Protein AF-A0A6C0JQ14-F1 (afdb_monomer)

Mean predicted aligned error: 16.64 Å

Nearest PDB structures (foldseek):
  7ybf-assembly2_B  TM=9.733E-01  e=4.643E-13  Schizosaccharomyces pombe
  7ybf-assembly1_A  TM=9.755E-01  e=6.964E-13  Schizosaccharomyces pombe
  6ae8-assembly2_B  TM=9.595E-01  e=1.196E-12  Saccharomyces cerevisiae S288C
  8uqe-assembly1_B  TM=9.671E-01  e=1.308E-12  Homo sapiens
  5vey-assembly1_A  TM=9.466E-01  e=1.196E-12  Homo sapiens

Structure (mmCIF, N/CA/C/O backbone):
data_AF-A0A6C0JQ14-F1
#
_entry.id   AF-A0A6C0JQ14-F1
#
loop_
_atom_site.group_PDB
_atom_site.id
_atom_site.type_symbol
_atom_site.label_atom_id
_atom_site.label_alt_id
_atom_site.label_comp_id
_atom_site.label_asym_id
_atom_site.label_entity_id
_atom_site.label_seq_id
_atom_site.pdbx_PDB_ins_code
_atom_site.Cartn_x
_atom_site.Cartn_y
_atom_site.Cartn_z
_atom_site.occupancy
_atom_site.B_iso_or_equiv
_atom_site.auth_seq_id
_atom_site.auth_comp_id
_atom_site.auth_asym_id
_atom_site.auth_atom_id
_atom_site.pdbx_PDB_model_num
ATOM 1 N N . MET A 1 1 ? 70.879 64.318 46.786 1.00 38.41 1 MET A N 1
ATOM 2 C CA . MET A 1 1 ? 69.844 64.909 45.911 1.00 38.41 1 MET A CA 1
ATOM 3 C C . MET A 1 1 ? 70.241 64.599 44.481 1.00 38.41 1 MET A C 1
ATOM 5 O O . MET A 1 1 ? 71.198 65.189 44.004 1.00 38.41 1 MET A O 1
ATOM 9 N N . SER A 1 2 ? 69.654 63.565 43.874 1.00 33.72 2 SER A N 1
ATOM 10 C CA . SER A 1 2 ? 70.211 62.955 42.660 1.00 33.72 2 SER A CA 1
ATOM 11 C C . SER A 1 2 ? 69.253 63.080 41.483 1.00 33.72 2 SER A C 1
ATOM 13 O O . SER A 1 2 ? 68.165 62.509 41.487 1.00 33.72 2 SER A O 1
ATOM 15 N N . SER A 1 3 ? 69.693 63.835 40.485 1.00 30.95 3 SER A N 1
ATOM 16 C CA . SER A 1 3 ? 69.199 63.844 39.118 1.00 30.95 3 SER A CA 1
ATOM 17 C C . SER A 1 3 ? 70.379 63.500 38.207 1.00 30.95 3 SER A C 1
ATOM 19 O O . SER A 1 3 ? 71.460 64.064 38.367 1.00 30.95 3 SER A O 1
ATOM 21 N N . LYS A 1 4 ? 70.180 62.574 37.260 1.00 31.23 4 LYS A N 1
ATOM 22 C CA . LYS A 1 4 ? 70.752 62.603 35.900 1.00 31.23 4 LYS A CA 1
ATOM 23 C C . LYS A 1 4 ? 70.346 61.366 35.100 1.00 31.23 4 LYS A C 1
ATOM 25 O O . LYS A 1 4 ? 70.372 60.242 35.588 1.00 31.23 4 LYS A O 1
ATOM 30 N N . ALA A 1 5 ? 69.984 61.627 33.851 1.00 33.91 5 ALA A N 1
ATOM 31 C CA . ALA A 1 5 ? 69.762 60.655 32.795 1.00 33.91 5 ALA A CA 1
ATOM 32 C C . ALA A 1 5 ? 71.079 60.007 32.326 1.00 33.91 5 ALA A C 1
ATOM 34 O O . ALA A 1 5 ? 72.126 60.652 32.374 1.00 33.91 5 ALA A O 1
ATOM 35 N N . GLY A 1 6 ? 71.005 58.790 31.769 1.00 27.05 6 GLY A N 1
ATOM 36 C CA . GLY A 1 6 ? 72.089 58.257 30.939 1.00 27.05 6 GLY A CA 1
ATOM 37 C C . GLY A 1 6 ? 72.049 56.760 30.586 1.00 27.05 6 GLY A C 1
ATOM 38 O O . GLY A 1 6 ? 72.473 55.937 31.377 1.00 27.05 6 GLY A O 1
ATOM 39 N N . ILE A 1 7 ? 71.672 56.477 29.331 1.00 28.08 7 ILE A N 1
ATOM 40 C CA . ILE A 1 7 ? 72.326 55.543 28.379 1.00 28.08 7 ILE A CA 1
ATOM 41 C C . ILE A 1 7 ? 72.118 54.006 28.500 1.00 28.08 7 ILE A C 1
ATOM 43 O O . ILE A 1 7 ? 72.696 53.308 29.320 1.00 28.08 7 ILE A O 1
ATOM 47 N N . LYS A 1 8 ? 71.352 53.520 27.504 1.00 30.67 8 LYS A N 1
ATOM 48 C CA . LYS A 1 8 ? 71.384 52.275 26.695 1.00 30.67 8 LYS A CA 1
ATOM 49 C C . LYS A 1 8 ? 72.370 51.142 27.045 1.00 30.67 8 LYS A C 1
ATOM 51 O O . LYS A 1 8 ? 73.578 51.314 26.923 1.00 30.67 8 LYS A O 1
ATOM 56 N N . THR A 1 9 ? 71.831 49.918 27.080 1.00 30.91 9 THR A N 1
ATOM 57 C CA . THR A 1 9 ? 72.506 48.702 26.588 1.00 30.91 9 THR A CA 1
ATOM 58 C C . THR A 1 9 ? 71.583 47.889 25.671 1.00 30.91 9 THR A C 1
ATOM 60 O O . THR A 1 9 ? 70.388 47.732 25.912 1.00 30.91 9 THR A O 1
ATOM 63 N N . LYS A 1 10 ? 72.156 47.455 24.543 1.00 30.91 10 LYS A N 1
ATOM 64 C CA . LYS A 1 10 ? 71.561 46.614 23.498 1.00 30.91 10 LYS A CA 1
ATOM 65 C C . LYS A 1 10 ? 71.641 45.142 23.916 1.00 30.91 10 LYS A C 1
ATOM 67 O O . LYS A 1 10 ? 72.682 44.715 24.411 1.00 30.91 10 LYS A O 1
ATOM 72 N N . THR A 1 11 ? 70.621 44.346 23.602 1.00 31.16 11 THR A N 1
ATOM 73 C CA . THR A 1 11 ? 70.740 42.879 23.507 1.00 31.16 11 THR A CA 1
ATOM 74 C C . THR A 1 11 ? 69.809 42.352 22.402 1.00 31.16 11 THR A C 1
ATOM 76 O O . THR A 1 11 ? 68.833 43.006 22.046 1.00 31.16 11 THR A O 1
ATOM 79 N N . ALA A 1 12 ? 70.224 41.245 21.788 1.00 35.53 12 ALA A N 1
ATOM 80 C CA . ALA A 1 12 ? 69.985 40.779 20.416 1.00 35.53 12 ALA A CA 1
ATOM 81 C C . ALA A 1 12 ? 68.540 40.291 20.085 1.00 35.53 12 ALA A C 1
ATOM 83 O O . ALA A 1 12 ? 67.691 40.235 20.974 1.00 35.53 12 ALA A O 1
ATOM 84 N N . PRO A 1 13 ? 68.218 39.983 18.805 1.00 28.88 13 PRO A N 1
ATOM 85 C CA . PRO A 1 13 ? 66.850 39.957 18.296 1.00 28.88 13 PRO A CA 1
ATOM 86 C C . PRO A 1 13 ? 66.114 38.642 18.582 1.00 28.88 13 PRO A C 1
ATOM 88 O O . PRO A 1 13 ? 66.659 37.546 18.480 1.00 28.88 13 PRO A O 1
ATOM 91 N N . ARG A 1 14 ? 64.820 38.781 18.874 1.00 26.78 14 ARG A N 1
ATOM 92 C CA . ARG A 1 14 ? 63.838 37.703 19.010 1.00 26.78 14 ARG A CA 1
ATOM 93 C C . ARG A 1 14 ? 63.586 37.047 17.648 1.00 26.78 14 ARG A C 1
ATOM 95 O O . ARG A 1 14 ? 63.142 37.712 16.712 1.00 26.78 14 ARG A O 1
ATOM 102 N N . VAL A 1 15 ? 63.846 35.745 17.564 1.00 31.98 15 VAL A N 1
ATOM 103 C CA . VAL A 1 15 ? 63.471 34.871 16.444 1.00 31.98 15 VAL A CA 1
ATOM 104 C C . VAL A 1 15 ? 61.959 34.976 16.206 1.00 31.98 15 VAL A C 1
ATOM 106 O O . VAL A 1 15 ? 61.159 34.839 17.134 1.00 31.98 15 VAL A O 1
ATOM 109 N N . LYS A 1 16 ? 61.567 35.262 14.959 1.00 30.72 16 LYS A N 1
ATOM 110 C CA . LYS A 1 16 ? 60.192 35.112 14.472 1.00 30.72 16 LYS A CA 1
ATOM 111 C C . LYS A 1 16 ? 59.919 33.619 14.297 1.00 30.72 16 LYS A C 1
ATOM 113 O O . LYS A 1 16 ? 60.264 33.062 13.262 1.00 30.72 16 LYS A O 1
ATOM 118 N N . GLU A 1 17 ? 59.278 32.996 15.277 1.00 26.23 17 GLU A N 1
ATOM 119 C CA . GLU A 1 17 ? 58.524 31.770 15.027 1.00 26.23 17 GLU A CA 1
ATOM 120 C C . GLU A 1 17 ? 57.101 32.155 14.631 1.00 26.23 17 GLU A C 1
ATOM 122 O O . GLU A 1 17 ? 56.341 32.769 15.382 1.00 26.23 17 GLU A O 1
ATOM 127 N N . THR A 1 18 ? 56.786 31.846 13.380 1.00 27.44 18 THR A N 1
ATOM 128 C CA . THR A 1 18 ? 55.443 31.816 12.819 1.00 27.44 18 THR A CA 1
ATOM 129 C C . THR A 1 18 ? 54.577 30.877 13.651 1.00 27.44 18 THR A C 1
ATOM 131 O O . THR A 1 18 ? 54.842 29.679 13.710 1.00 27.44 18 THR A O 1
ATOM 134 N N . THR A 1 19 ? 53.536 31.411 14.282 1.00 27.02 19 THR A N 1
ATOM 135 C CA . THR A 1 19 ? 52.459 30.617 14.878 1.00 27.02 19 THR A CA 1
ATOM 136 C C . THR A 1 19 ? 51.774 29.795 13.783 1.00 27.02 19 THR A C 1
ATOM 138 O O . THR A 1 19 ? 51.245 30.407 12.851 1.00 27.02 19 THR A O 1
ATOM 141 N N . PRO A 1 20 ? 51.741 28.453 13.860 1.00 28.00 20 PRO A N 1
ATOM 142 C CA . PRO A 1 20 ? 50.832 27.674 13.043 1.00 28.00 20 PRO A CA 1
ATOM 143 C C . PRO A 1 20 ? 49.424 27.784 13.632 1.00 28.00 20 PRO A C 1
ATOM 145 O O . PRO A 1 20 ? 49.217 27.754 14.848 1.00 28.00 20 PRO A O 1
ATOM 148 N N . ASP A 1 21 ? 48.472 27.967 12.730 1.00 26.42 21 ASP A N 1
ATOM 149 C CA . ASP A 1 21 ? 47.058 28.153 12.996 1.00 26.42 21 ASP A CA 1
ATOM 150 C C . ASP A 1 21 ? 46.438 27.071 13.888 1.00 26.42 21 ASP A C 1
ATOM 152 O O . ASP A 1 21 ? 46.808 25.897 13.873 1.00 26.42 21 ASP A O 1
ATOM 156 N N . LYS A 1 22 ? 45.425 27.517 14.640 1.00 27.73 22 LYS A N 1
ATOM 157 C CA . LYS A 1 22 ? 44.476 26.734 15.439 1.00 27.73 22 LYS A CA 1
ATOM 158 C C . LYS A 1 22 ? 44.174 25.361 14.825 1.00 27.73 22 LYS A C 1
ATOM 160 O O . LYS A 1 22 ? 43.341 25.240 13.926 1.00 27.73 22 LYS A O 1
ATOM 165 N N . ALA A 1 23 ? 44.745 24.317 15.421 1.00 25.84 23 ALA A N 1
ATOM 166 C CA . ALA A 1 23 ? 44.247 22.961 15.275 1.00 25.84 23 ALA A CA 1
ATOM 167 C C . ALA A 1 23 ? 42.850 22.879 15.906 1.00 25.84 23 ALA A C 1
ATOM 169 O O . ALA A 1 23 ? 42.650 23.031 17.113 1.00 25.84 23 ALA A O 1
ATOM 170 N N . THR A 1 24 ? 41.866 22.699 15.036 1.00 27.53 24 THR A N 1
ATOM 171 C CA . THR A 1 24 ? 40.478 22.415 15.364 1.00 27.53 24 THR A CA 1
ATOM 172 C C . THR A 1 24 ? 40.371 21.004 15.936 1.00 27.53 24 THR A C 1
ATOM 174 O O . THR A 1 24 ? 40.914 20.045 15.391 1.00 27.53 24 THR A O 1
ATOM 177 N N . ALA A 1 25 ? 39.650 20.878 17.048 1.00 27.92 25 ALA A N 1
ATOM 178 C CA . ALA A 1 25 ? 39.284 19.603 17.642 1.00 27.92 25 ALA A CA 1
ATOM 179 C C . ALA A 1 25 ? 38.344 18.823 16.698 1.00 27.92 25 ALA A C 1
ATOM 181 O O . ALA A 1 25 ? 37.129 19.013 16.705 1.00 27.92 25 ALA A O 1
ATOM 182 N N . SER A 1 26 ? 38.926 17.952 15.879 1.00 27.14 26 SER A N 1
ATOM 183 C CA . SER A 1 26 ? 38.317 16.706 15.400 1.00 27.14 26 SER A CA 1
ATOM 184 C C . SER A 1 26 ? 38.763 15.614 16.389 1.00 27.14 26 SER A C 1
ATOM 186 O O . SER A 1 26 ? 39.831 15.719 16.973 1.00 27.14 26 SER A O 1
ATOM 188 N N . ASP A 1 27 ? 38.023 14.583 16.765 1.00 30.14 27 ASP A N 1
ATOM 189 C CA . ASP A 1 27 ? 36.999 13.837 16.069 1.00 30.14 27 ASP A CA 1
ATOM 190 C C . ASP A 1 27 ? 36.225 13.058 17.154 1.00 30.14 27 ASP A C 1
ATOM 192 O O . ASP A 1 27 ? 36.762 12.164 17.809 1.00 30.14 27 ASP A O 1
ATOM 196 N N . LYS A 1 28 ? 34.970 13.430 17.430 1.00 31.94 28 LYS A N 1
ATOM 197 C CA . LYS A 1 28 ? 34.037 12.537 18.130 1.00 31.94 28 LYS A CA 1
ATOM 198 C C . LYS A 1 28 ? 33.128 11.977 17.058 1.00 31.94 28 LYS A C 1
ATOM 200 O O . LYS A 1 28 ? 32.149 12.622 16.686 1.00 31.94 28 LYS A O 1
ATOM 205 N N . GLY A 1 29 ? 33.482 10.785 16.581 1.00 28.97 29 GLY A N 1
ATOM 206 C CA . GLY A 1 29 ? 32.719 10.001 15.622 1.00 28.97 29 GLY A CA 1
ATOM 207 C C . GLY A 1 29 ? 31.253 9.907 16.031 1.00 28.97 29 GLY A C 1
ATOM 208 O O . GLY A 1 29 ? 30.849 9.071 16.841 1.00 28.97 29 GLY A O 1
ATOM 209 N N . ALA A 1 30 ? 30.432 10.784 15.459 1.00 34.97 30 ALA A N 1
ATOM 210 C CA . ALA A 1 30 ? 28.995 10.654 15.504 1.00 34.97 30 ALA A CA 1
ATOM 211 C C . ALA A 1 30 ? 28.663 9.430 14.656 1.00 34.97 30 ALA A C 1
ATOM 213 O O . ALA A 1 30 ? 28.689 9.506 13.429 1.00 34.97 30 ALA A O 1
ATOM 214 N N . ALA A 1 31 ? 28.384 8.299 15.312 1.00 38.09 31 ALA A N 1
ATOM 215 C CA . ALA A 1 31 ? 27.871 7.102 14.664 1.00 38.09 31 ALA A CA 1
ATOM 216 C C . ALA A 1 31 ? 26.775 7.525 13.681 1.00 38.09 31 ALA A C 1
ATOM 218 O O . ALA A 1 31 ? 25.705 7.996 14.089 1.00 38.09 31 ALA A O 1
ATOM 219 N N . ALA A 1 32 ? 27.084 7.450 12.384 1.00 43.00 32 ALA A N 1
ATOM 220 C CA . ALA A 1 32 ? 26.204 7.915 11.334 1.00 43.00 32 ALA A CA 1
ATOM 221 C C . ALA A 1 32 ? 24.909 7.116 11.454 1.00 43.00 32 ALA A C 1
ATOM 223 O O . ALA A 1 32 ? 24.853 5.942 11.085 1.00 43.00 32 ALA A O 1
ATOM 224 N N . LYS A 1 33 ? 23.864 7.732 12.025 1.00 48.09 33 LYS A N 1
ATOM 225 C CA . LYS A 1 33 ? 22.524 7.145 12.064 1.00 48.09 33 LYS A CA 1
ATOM 226 C C . LYS A 1 33 ? 22.219 6.719 10.635 1.00 48.09 33 LYS A C 1
ATOM 228 O O . LYS A 1 33 ? 22.097 7.592 9.773 1.00 48.09 33 LYS A O 1
ATOM 233 N N . ARG A 1 34 ? 22.143 5.403 10.379 1.00 46.34 34 ARG A N 1
ATOM 234 C CA . ARG A 1 34 ? 21.791 4.847 9.063 1.00 46.34 34 ARG A CA 1
ATOM 235 C C . ARG A 1 34 ? 20.607 5.652 8.549 1.00 46.34 34 ARG A C 1
ATOM 237 O O . ARG A 1 34 ? 19.541 5.650 9.171 1.00 46.34 34 ARG A O 1
ATOM 244 N N . LYS A 1 35 ? 20.820 6.421 7.475 1.00 51.66 35 LYS A N 1
ATOM 245 C CA . LYS A 1 35 ? 19.767 7.250 6.888 1.00 51.66 35 LYS A CA 1
ATOM 246 C C . LYS A 1 35 ? 18.632 6.292 6.544 1.00 51.66 35 LYS A C 1
ATOM 248 O O . LYS A 1 35 ? 18.832 5.364 5.764 1.00 51.66 35 LYS A O 1
ATOM 253 N N . LYS A 1 36 ? 17.472 6.465 7.189 1.00 54.97 36 LYS A N 1
ATOM 254 C CA . LYS A 1 36 ? 16.277 5.678 6.865 1.00 54.97 36 LYS A CA 1
ATOM 255 C C . LYS A 1 36 ? 16.081 5.741 5.350 1.00 54.97 36 LYS A C 1
ATOM 257 O O . LYS A 1 36 ? 16.258 6.806 4.759 1.00 54.97 36 LYS A O 1
ATOM 262 N N . SER A 1 37 ? 15.744 4.603 4.756 1.00 57.34 37 SER A N 1
ATOM 263 C CA . SER A 1 37 ? 15.421 4.442 3.339 1.00 57.34 37 SER A CA 1
ATOM 264 C C . SER A 1 37 ? 14.226 5.336 2.959 1.00 57.34 37 SER A C 1
ATOM 266 O O . SER A 1 37 ? 13.066 4.932 3.004 1.00 57.34 37 SER A O 1
ATOM 268 N N . ARG A 1 38 ? 14.499 6.610 2.674 1.00 66.44 38 ARG A N 1
ATOM 269 C CA . ARG A 1 38 ? 13.517 7.612 2.244 1.00 66.44 38 ARG A CA 1
ATOM 270 C C . ARG A 1 38 ? 13.571 7.720 0.725 1.00 66.44 38 ARG A C 1
ATOM 272 O O . ARG A 1 38 ? 13.947 8.759 0.194 1.00 66.44 38 ARG A O 1
ATOM 279 N N . PHE A 1 39 ? 13.269 6.621 0.036 1.00 80.56 39 PHE A N 1
ATOM 280 C CA . PHE A 1 39 ? 13.309 6.584 -1.426 1.00 80.56 39 PHE A CA 1
ATOM 281 C C . PHE A 1 39 ? 12.247 7.509 -2.034 1.00 80.56 39 PHE A C 1
ATOM 283 O O . PHE A 1 39 ? 12.574 8.362 -2.854 1.00 80.56 39 PHE A O 1
ATOM 290 N N . PHE A 1 40 ? 10.999 7.406 -1.571 1.00 89.38 40 PHE A N 1
ATOM 291 C CA . PHE A 1 40 ? 9.851 8.076 -2.185 1.00 89.38 40 PHE A CA 1
ATOM 292 C C . PHE A 1 40 ? 9.251 9.213 -1.339 1.00 89.38 40 PHE A C 1
ATOM 294 O O . PHE A 1 40 ? 8.420 9.962 -1.838 1.00 89.38 40 PHE A O 1
ATOM 301 N N . GLU A 1 41 ? 9.679 9.414 -0.086 1.00 88.56 41 GLU A N 1
ATOM 302 C CA . GLU A 1 41 ? 9.018 10.336 0.867 1.00 88.56 41 GLU A CA 1
ATOM 303 C C . GLU A 1 41 ? 8.862 11.785 0.349 1.00 88.56 41 GLU A C 1
ATOM 305 O O . GLU A 1 41 ? 7.808 12.416 0.505 1.00 88.56 41 GLU A O 1
ATOM 310 N N . THR A 1 42 ? 9.907 12.317 -0.290 1.00 91.00 42 THR A N 1
ATOM 311 C CA . THR A 1 42 ? 9.893 13.662 -0.886 1.00 91.00 42 THR A CA 1
ATOM 312 C C . THR A 1 42 ? 8.951 13.733 -2.088 1.00 91.00 42 THR A C 1
ATOM 314 O O . THR A 1 42 ? 8.266 14.736 -2.268 1.00 91.00 42 THR A O 1
ATOM 317 N N . TYR A 1 43 ? 8.889 12.668 -2.887 1.00 93.00 43 TYR A N 1
ATOM 318 C CA . TYR A 1 43 ? 8.092 12.591 -4.113 1.00 93.00 43 TYR A CA 1
ATOM 319 C C . TYR A 1 43 ? 6.607 12.401 -3.811 1.00 93.00 43 TYR A C 1
ATOM 321 O O . TYR A 1 43 ? 5.793 13.115 -4.379 1.00 93.00 43 TYR A O 1
ATOM 329 N N . ILE A 1 44 ? 6.261 11.581 -2.813 1.00 93.31 44 ILE A N 1
ATOM 330 C CA . ILE A 1 44 ? 4.894 11.463 -2.275 1.00 93.31 44 ILE A CA 1
ATOM 331 C C . ILE A 1 44 ? 4.351 12.843 -1.881 1.00 93.31 44 ILE A C 1
ATOM 333 O O . ILE A 1 44 ? 3.209 13.185 -2.169 1.00 93.31 44 ILE A O 1
ATOM 337 N N . SER A 1 45 ? 5.189 13.671 -1.249 1.00 92.12 45 SER A N 1
ATOM 338 C CA . SER A 1 45 ? 4.790 15.023 -0.839 1.00 92.12 45 SER A CA 1
ATOM 339 C C . SER A 1 45 ? 4.583 15.967 -2.031 1.00 92.12 45 SER A C 1
ATOM 341 O O . SER A 1 45 ? 3.813 16.915 -1.918 1.00 92.12 45 SER A O 1
ATOM 343 N N . LYS A 1 46 ? 5.283 15.742 -3.151 1.00 93.44 46 LYS A N 1
ATOM 344 C CA . LYS A 1 46 ? 5.113 16.513 -4.390 1.00 93.44 46 LYS A CA 1
ATOM 345 C C . LYS A 1 46 ? 3.861 16.076 -5.151 1.00 93.44 46 LYS A C 1
ATOM 347 O O . LYS A 1 46 ? 3.111 16.947 -5.562 1.00 93.44 46 LYS A O 1
ATOM 352 N N . VAL A 1 47 ? 3.604 14.770 -5.255 1.00 94.31 47 VAL A N 1
ATOM 353 C CA . VAL A 1 47 ? 2.374 14.233 -5.868 1.00 94.31 47 VAL A CA 1
ATOM 354 C C . VAL A 1 47 ? 1.144 14.727 -5.112 1.00 94.31 47 VAL A C 1
ATOM 356 O O . VAL A 1 47 ? 0.205 15.226 -5.721 1.00 94.31 47 VAL A O 1
ATOM 359 N N . LEU A 1 48 ? 1.182 14.724 -3.774 1.00 93.94 48 LEU A N 1
ATOM 360 C CA . LEU A 1 4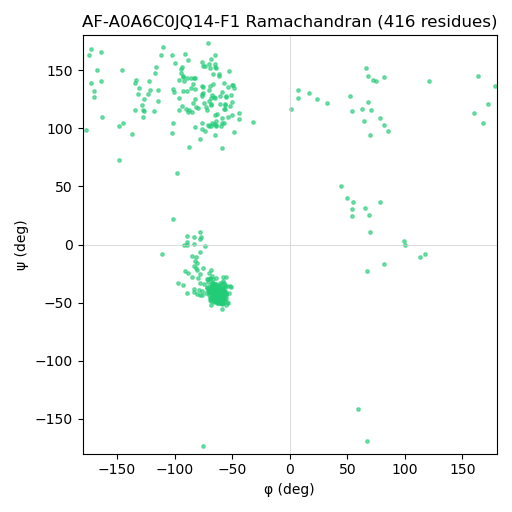8 ? 0.083 15.270 -2.972 1.00 93.94 48 LEU A CA 1
ATOM 361 C C . LEU A 1 48 ? -0.236 16.735 -3.312 1.00 93.94 48 LEU A C 1
ATOM 363 O O . LEU A 1 48 ? -1.399 17.111 -3.314 1.00 93.94 48 LEU A O 1
ATOM 367 N N . LYS A 1 49 ? 0.782 17.548 -3.614 1.00 92.38 49 LYS A N 1
ATOM 368 C CA . LYS A 1 49 ? 0.627 18.960 -4.000 1.00 92.38 49 LYS A CA 1
ATOM 369 C C . LYS A 1 49 ? 0.170 19.179 -5.446 1.00 92.38 49 LYS A C 1
ATOM 371 O O . LYS A 1 49 ? 0.038 20.325 -5.832 1.00 92.38 49 LYS A O 1
ATOM 376 N N . GLN A 1 50 ? 0.072 18.137 -6.264 1.00 91.38 50 GLN A N 1
ATOM 377 C CA . GLN A 1 50 ? -0.560 18.231 -7.584 1.00 91.38 50 GLN A CA 1
ATOM 378 C C . GLN A 1 50 ? -2.010 17.760 -7.530 1.00 91.38 50 GLN A C 1
ATOM 380 O O . GLN A 1 50 ? -2.860 18.233 -8.273 1.00 91.38 50 GLN A O 1
ATOM 385 N N . VAL A 1 51 ? -2.264 16.785 -6.662 1.00 89.62 51 VAL A N 1
ATOM 386 C CA . VAL A 1 51 ? -3.541 16.092 -6.554 1.00 89.62 51 VAL A CA 1
ATOM 387 C C . VAL A 1 51 ? -4.492 16.794 -5.580 1.00 89.62 51 VAL A C 1
ATOM 389 O O . VAL A 1 51 ? -5.694 16.876 -5.822 1.00 89.62 51 VAL A O 1
ATOM 392 N N . ALA A 1 52 ? -3.978 17.259 -4.439 1.00 85.81 52 ALA A N 1
ATOM 393 C CA . ALA A 1 52 ? -4.774 17.787 -3.336 1.00 85.81 52 ALA A CA 1
ATOM 394 C C . ALA A 1 52 ? -4.030 18.893 -2.569 1.00 85.81 52 ALA A C 1
ATOM 396 O O . ALA A 1 52 ? -3.644 18.729 -1.409 1.00 85.81 52 ALA A O 1
ATOM 397 N N . ASP A 1 53 ? -3.907 20.062 -3.193 1.00 83.31 53 ASP A N 1
ATOM 398 C CA . ASP A 1 53 ? -3.142 21.223 -2.708 1.00 83.31 53 ASP A CA 1
ATOM 399 C C . ASP A 1 53 ? -3.546 21.701 -1.308 1.00 83.31 53 ASP A C 1
ATOM 401 O O . ASP A 1 53 ? -2.743 22.268 -0.565 1.00 83.31 53 ASP A O 1
ATOM 405 N N . LYS A 1 54 ? -4.806 21.467 -0.928 1.00 87.06 54 LYS A N 1
ATOM 406 C CA . LYS A 1 54 ? -5.370 21.896 0.357 1.00 87.06 54 LYS A CA 1
ATOM 407 C C . LYS A 1 54 ? -4.947 20.997 1.519 1.00 87.06 54 LYS A C 1
ATOM 409 O O . LYS A 1 54 ? -4.947 21.448 2.666 1.00 87.06 54 LYS A O 1
ATOM 414 N N . ASN A 1 55 ? -4.611 19.734 1.259 1.00 90.75 55 ASN A N 1
ATOM 415 C CA . ASN A 1 55 ? -4.425 18.731 2.299 1.00 90.75 55 ASN A CA 1
ATOM 416 C C . ASN A 1 55 ? -2.935 18.493 2.582 1.00 90.75 55 ASN A C 1
ATOM 418 O O . ASN A 1 55 ? -2.114 18.303 1.691 1.00 90.75 55 ASN A O 1
ATOM 422 N N . GLY A 1 56 ? -2.569 18.457 3.863 1.00 91.31 56 GLY A N 1
ATOM 423 C CA . GLY A 1 56 ? -1.242 18.015 4.298 1.00 91.31 56 GLY A CA 1
ATOM 424 C C . GLY A 1 56 ? -1.218 16.515 4.595 1.00 91.31 56 GLY A C 1
ATOM 425 O O . GLY A 1 56 ? -2.255 15.915 4.846 1.00 91.31 56 GLY A O 1
ATOM 426 N N . ILE A 1 57 ? -0.038 15.901 4.691 1.00 92.31 57 ILE A N 1
ATOM 427 C CA . ILE A 1 57 ? 0.116 14.494 5.105 1.00 92.31 57 ILE A CA 1
ATOM 428 C C . ILE A 1 57 ? 1.013 14.376 6.342 1.00 92.31 57 ILE A C 1
ATOM 430 O O . ILE A 1 57 ? 2.002 15.100 6.484 1.00 92.31 57 ILE A O 1
ATOM 434 N N . THR A 1 58 ? 0.671 13.485 7.279 1.00 91.31 58 THR A N 1
ATOM 435 C CA . THR A 1 58 ? 1.532 13.241 8.450 1.00 91.31 58 THR A CA 1
ATOM 436 C C . THR A 1 58 ? 2.834 12.528 8.062 1.00 91.31 58 THR A C 1
ATOM 438 O O . THR A 1 58 ? 2.877 11.746 7.115 1.00 91.31 58 THR A O 1
ATOM 441 N N . SER A 1 59 ? 3.912 12.748 8.827 1.00 89.56 59 SER A N 1
ATOM 442 C CA . SER A 1 59 ? 5.193 12.052 8.603 1.00 89.56 59 SER A CA 1
ATOM 443 C C . SER A 1 59 ? 5.062 10.529 8.731 1.00 89.56 59 SER A C 1
ATOM 445 O O . SER A 1 59 ? 5.627 9.797 7.925 1.00 89.56 59 SER A O 1
ATOM 447 N N . ASN A 1 60 ? 4.253 10.053 9.684 1.00 87.50 60 ASN A N 1
ATOM 448 C CA . ASN A 1 60 ? 4.004 8.623 9.866 1.00 87.50 60 ASN A CA 1
ATOM 449 C C . ASN A 1 60 ? 3.287 8.018 8.642 1.00 87.50 60 ASN A C 1
ATOM 451 O O . ASN A 1 60 ? 3.752 7.026 8.089 1.00 87.50 60 ASN A O 1
ATOM 455 N N . SER A 1 61 ? 2.240 8.684 8.134 1.00 90.31 61 SER A N 1
ATOM 456 C CA . SER A 1 61 ? 1.563 8.293 6.887 1.00 90.31 61 SER A CA 1
ATOM 457 C C . SER A 1 61 ? 2.517 8.224 5.698 1.00 90.31 61 SER A C 1
ATOM 459 O O . SER A 1 61 ? 2.518 7.233 4.977 1.00 90.31 61 SER A O 1
ATOM 461 N N . LYS A 1 62 ? 3.373 9.239 5.515 1.00 91.56 62 LYS A N 1
ATOM 462 C CA . LYS A 1 62 ? 4.365 9.238 4.429 1.00 91.56 62 LYS A CA 1
ATOM 463 C C . LYS A 1 62 ? 5.348 8.078 4.535 1.00 91.56 62 LYS A C 1
ATOM 465 O O . LYS A 1 62 ? 5.692 7.484 3.520 1.00 91.56 62 LYS A O 1
ATOM 470 N N . GLN A 1 63 ? 5.814 7.768 5.746 1.00 90.25 63 GLN A N 1
ATOM 471 C CA . GLN A 1 63 ? 6.756 6.672 5.971 1.00 90.25 63 GLN A CA 1
ATOM 472 C C . GLN A 1 63 ? 6.131 5.318 5.644 1.00 90.25 63 GLN A C 1
ATOM 474 O O . GLN A 1 63 ? 6.768 4.517 4.966 1.00 90.25 63 GLN A O 1
ATOM 479 N N . GLN A 1 64 ? 4.892 5.076 6.072 1.00 90.62 64 GLN A N 1
ATOM 480 C CA . GLN A 1 64 ? 4.213 3.818 5.772 1.00 90.62 64 GLN A CA 1
ATOM 481 C C . GLN A 1 64 ? 3.867 3.684 4.292 1.00 90.62 64 GLN A C 1
ATOM 483 O O . GLN A 1 64 ? 4.101 2.626 3.718 1.00 90.62 64 GLN A O 1
ATOM 488 N N . LEU A 1 65 ? 3.409 4.763 3.650 1.00 92.56 65 LEU A N 1
ATOM 489 C CA . LEU A 1 65 ? 3.171 4.763 2.208 1.00 92.56 65 LEU A CA 1
ATOM 490 C C . LEU A 1 65 ? 4.472 4.519 1.427 1.00 92.56 65 LEU A C 1
ATOM 492 O O . LEU A 1 65 ? 4.495 3.714 0.506 1.00 92.56 65 LEU A O 1
ATOM 496 N N . ASN A 1 66 ? 5.591 5.123 1.841 1.00 93.62 66 ASN A N 1
ATOM 497 C CA . ASN A 1 66 ? 6.906 4.832 1.263 1.00 93.62 66 ASN A CA 1
ATOM 498 C C . ASN A 1 66 ? 7.293 3.352 1.415 1.00 93.62 66 ASN A C 1
ATOM 500 O O . ASN A 1 66 ? 7.811 2.767 0.467 1.00 93.62 66 ASN A O 1
ATOM 504 N N . SER A 1 67 ? 7.048 2.745 2.578 1.00 91.94 67 SER A N 1
ATOM 505 C CA . SER A 1 67 ? 7.303 1.316 2.791 1.00 91.94 67 SER A CA 1
ATOM 506 C C . SER A 1 67 ? 6.424 0.437 1.898 1.00 91.94 67 SER A C 1
ATOM 508 O O . SER A 1 67 ? 6.957 -0.467 1.261 1.00 91.94 67 SER A O 1
ATOM 510 N N . ALA A 1 68 ? 5.127 0.742 1.787 1.00 92.19 68 ALA A N 1
ATOM 511 C CA . ALA A 1 68 ? 4.199 0.044 0.897 1.00 92.19 68 ALA A CA 1
ATOM 512 C C . ALA A 1 68 ? 4.672 0.105 -0.565 1.00 92.19 68 ALA A C 1
ATOM 514 O O . ALA A 1 68 ? 4.803 -0.926 -1.217 1.00 92.19 68 ALA A O 1
ATOM 515 N N . LEU A 1 69 ? 5.062 1.287 -1.050 1.00 93.69 69 LEU A N 1
ATOM 516 C CA . LEU A 1 69 ? 5.593 1.450 -2.408 1.00 93.69 69 LEU A CA 1
ATOM 517 C C . LEU A 1 69 ? 6.897 0.695 -2.638 1.00 93.69 69 LEU A C 1
ATOM 519 O O . LEU A 1 69 ? 7.111 0.165 -3.721 1.00 93.69 69 LEU A O 1
ATOM 523 N N . CYS A 1 70 ? 7.776 0.628 -1.637 1.00 93.31 70 CYS A N 1
ATOM 524 C CA . CYS A 1 70 ? 8.997 -0.166 -1.749 1.00 93.31 70 CYS A CA 1
ATOM 525 C C . CYS A 1 70 ? 8.694 -1.666 -1.868 1.00 93.31 70 CYS A C 1
ATOM 527 O O . CYS A 1 70 ? 9.446 -2.373 -2.537 1.00 93.31 70 CYS A O 1
ATOM 529 N N . ILE A 1 71 ? 7.632 -2.152 -1.214 1.00 93.38 71 ILE A N 1
ATOM 530 C CA . ILE A 1 71 ? 7.178 -3.543 -1.338 1.00 93.38 71 ILE A CA 1
ATOM 531 C C . ILE A 1 71 ? 6.619 -3.767 -2.742 1.00 93.38 71 ILE A C 1
ATOM 533 O O . ILE A 1 71 ? 7.126 -4.634 -3.444 1.00 93.38 71 ILE A O 1
ATOM 537 N N . VAL A 1 72 ? 5.687 -2.923 -3.196 1.00 93.81 72 VAL A N 1
ATOM 538 C CA . VAL A 1 72 ? 5.113 -2.988 -4.553 1.00 93.81 72 VAL A CA 1
ATOM 539 C C . VAL A 1 72 ? 6.216 -2.966 -5.619 1.00 93.81 72 VAL A C 1
ATOM 541 O O . VAL A 1 72 ? 6.276 -3.848 -6.472 1.00 93.81 72 VAL A O 1
ATOM 544 N N . ALA A 1 73 ? 7.149 -2.013 -5.535 1.00 94.44 73 ALA A N 1
ATOM 545 C CA . ALA A 1 73 ? 8.254 -1.883 -6.483 1.00 94.44 73 ALA A CA 1
ATOM 546 C C . ALA A 1 73 ? 9.180 -3.109 -6.482 1.00 94.44 73 ALA A C 1
ATOM 548 O O . ALA A 1 73 ? 9.623 -3.540 -7.550 1.00 94.44 73 ALA A O 1
ATOM 549 N N . ARG A 1 74 ? 9.468 -3.691 -5.307 1.00 94.00 74 ARG A N 1
ATOM 550 C CA . ARG A 1 74 ? 10.231 -4.945 -5.220 1.00 94.00 74 ARG A CA 1
ATOM 551 C C . ARG A 1 74 ? 9.479 -6.100 -5.854 1.00 94.00 74 ARG A C 1
ATOM 553 O O . ARG A 1 74 ? 10.085 -6.814 -6.642 1.00 94.00 74 ARG A O 1
ATOM 560 N N . THR A 1 75 ? 8.203 -6.283 -5.531 1.00 94.00 75 THR A N 1
ATOM 561 C CA . THR A 1 75 ? 7.426 -7.407 -6.054 1.00 94.00 75 THR A CA 1
ATOM 562 C C . THR A 1 75 ? 7.306 -7.328 -7.568 1.00 94.00 75 THR A C 1
ATOM 564 O O . THR A 1 75 ? 7.595 -8.315 -8.237 1.00 94.00 75 THR A O 1
ATOM 567 N N . ILE A 1 76 ? 7.011 -6.143 -8.117 1.00 94.44 76 ILE A N 1
ATOM 568 C CA . ILE A 1 76 ? 7.037 -5.924 -9.568 1.00 94.44 76 ILE A CA 1
ATOM 569 C C . ILE A 1 76 ? 8.414 -6.305 -10.118 1.00 94.44 76 ILE A C 1
ATOM 571 O O . ILE A 1 76 ? 8.501 -7.135 -11.010 1.00 94.44 76 ILE A O 1
ATOM 575 N N . SER A 1 77 ? 9.504 -5.783 -9.554 1.00 93.75 77 SER A N 1
ATOM 576 C CA . SER A 1 77 ? 10.857 -6.055 -10.069 1.00 93.75 77 SER A CA 1
ATOM 577 C C . SER A 1 77 ? 11.234 -7.543 -10.038 1.00 93.75 77 SER A C 1
ATOM 579 O O . SER A 1 77 ? 11.863 -8.038 -10.974 1.00 93.75 77 SER A O 1
ATOM 581 N N . LEU A 1 78 ? 10.828 -8.270 -8.993 1.00 93.12 78 LEU A N 1
ATOM 582 C CA . LEU A 1 78 ? 11.042 -9.714 -8.880 1.00 93.12 78 LEU A CA 1
ATOM 583 C C . LEU A 1 78 ? 10.264 -10.481 -9.951 1.00 93.12 78 LEU A C 1
ATOM 585 O O . LEU A 1 78 ? 10.823 -11.369 -10.591 1.00 93.12 78 LEU A O 1
ATOM 589 N N . VAL A 1 79 ? 8.999 -10.123 -10.178 1.00 93.56 79 VAL A N 1
ATOM 590 C CA . VAL A 1 79 ? 8.174 -10.761 -11.212 1.00 93.56 79 VAL A CA 1
ATOM 591 C C . VAL A 1 79 ? 8.698 -10.429 -12.609 1.00 93.56 79 VAL A C 1
ATOM 593 O O . VAL A 1 79 ? 8.827 -11.339 -13.419 1.00 93.56 79 VAL A O 1
ATOM 596 N N . VAL A 1 80 ? 9.107 -9.182 -12.876 1.00 94.31 80 VAL A N 1
ATOM 597 C CA . VAL A 1 80 ? 9.726 -8.809 -14.161 1.00 94.31 80 VAL A CA 1
ATOM 598 C C . VAL A 1 80 ? 10.995 -9.629 -14.395 1.00 94.31 80 VAL A C 1
ATOM 600 O O . VAL A 1 80 ? 11.180 -10.150 -15.489 1.00 94.31 80 VAL A O 1
ATOM 603 N N . THR A 1 81 ? 11.845 -9.798 -13.375 1.00 92.69 81 THR A N 1
ATOM 604 C CA . THR A 1 81 ? 13.071 -10.611 -13.489 1.00 92.69 81 THR A CA 1
ATOM 605 C C . THR A 1 81 ? 12.731 -12.052 -13.874 1.00 92.69 81 THR A C 1
ATOM 607 O O . THR A 1 81 ? 13.259 -12.565 -14.860 1.00 92.69 81 THR A O 1
ATOM 610 N N . ARG A 1 82 ? 11.757 -12.666 -13.191 1.00 92.44 82 ARG A N 1
ATOM 611 C CA . ARG A 1 82 ? 11.271 -14.013 -13.526 1.00 92.44 82 ARG A CA 1
ATOM 612 C C . ARG A 1 82 ? 10.711 -14.093 -14.948 1.00 92.44 82 ARG A C 1
ATOM 614 O O . ARG A 1 82 ? 11.035 -15.023 -15.677 1.00 92.44 82 ARG A O 1
ATOM 621 N N . LEU A 1 83 ? 9.916 -13.111 -15.381 1.00 92.62 83 LEU A N 1
ATOM 622 C CA . LEU A 1 83 ? 9.393 -13.070 -16.751 1.00 92.62 83 LEU A CA 1
ATOM 623 C C . LEU A 1 83 ? 10.510 -12.944 -17.791 1.00 92.62 83 LEU A C 1
ATOM 625 O O . LEU A 1 83 ? 10.428 -13.571 -18.844 1.00 92.62 83 LEU A O 1
ATOM 629 N N . THR A 1 84 ? 11.563 -12.171 -17.512 1.00 91.69 84 THR A N 1
ATOM 630 C CA . THR A 1 84 ? 12.705 -12.047 -18.431 1.00 91.69 84 THR A CA 1
ATOM 631 C C . THR A 1 84 ? 13.512 -13.334 -18.550 1.00 91.69 84 THR A C 1
ATOM 633 O O . THR A 1 84 ? 13.935 -13.683 -19.654 1.00 91.69 84 THR A O 1
ATOM 636 N N . GLU A 1 85 ? 13.657 -14.069 -17.446 1.00 90.50 85 GLU A N 1
ATOM 637 C CA . GLU A 1 85 ? 14.304 -15.382 -17.412 1.00 90.50 85 GLU A CA 1
ATOM 638 C C . GLU A 1 85 ? 13.487 -16.418 -18.195 1.00 90.50 85 GLU A C 1
ATOM 640 O O . GLU A 1 85 ? 14.038 -17.102 -19.059 1.00 90.50 85 GLU A O 1
ATOM 645 N N . ILE A 1 86 ? 12.165 -16.465 -17.985 1.00 92.75 86 ILE A N 1
ATOM 646 C CA . ILE A 1 86 ? 11.244 -17.345 -18.727 1.00 92.75 86 ILE A CA 1
ATOM 647 C C . ILE A 1 86 ? 11.270 -17.024 -20.227 1.00 92.75 86 ILE A C 1
ATOM 649 O O . ILE A 1 86 ? 11.328 -17.926 -21.061 1.00 92.75 86 ILE A O 1
ATOM 653 N N . ALA A 1 87 ? 11.294 -15.738 -20.585 1.00 91.44 87 ALA A N 1
ATOM 654 C CA . ALA A 1 87 ? 11.382 -15.288 -21.971 1.00 91.44 87 ALA A CA 1
ATOM 655 C C . ALA A 1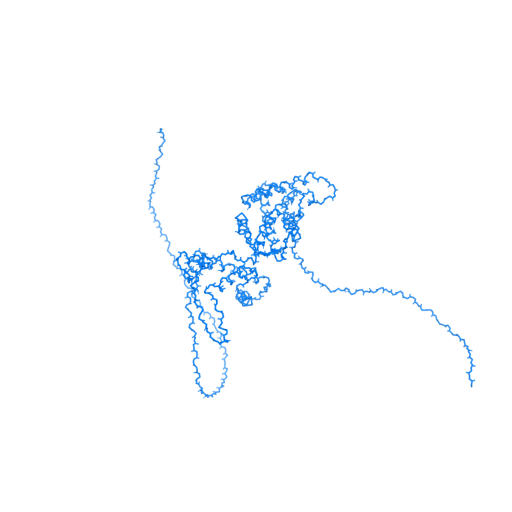 87 ? 12.779 -15.476 -22.600 1.00 91.44 87 ALA A C 1
ATOM 657 O O . ALA A 1 87 ? 12.963 -15.125 -23.766 1.00 91.44 87 ALA A O 1
ATOM 658 N N . LYS A 1 88 ? 13.770 -15.985 -21.847 1.00 91.50 88 LYS A N 1
ATOM 659 C CA . LYS A 1 88 ? 15.175 -16.159 -22.264 1.00 91.50 88 LYS A CA 1
ATOM 660 C C . LYS A 1 88 ? 15.823 -14.872 -22.796 1.00 91.50 88 LYS A C 1
ATOM 662 O O . LYS A 1 88 ? 16.709 -14.912 -23.653 1.00 91.50 88 LYS A O 1
ATOM 667 N N . LYS A 1 89 ? 15.404 -13.708 -22.290 1.00 90.50 89 LYS A N 1
ATOM 668 C CA . LYS A 1 89 ? 15.957 -12.404 -22.683 1.00 90.50 89 LYS A CA 1
ATOM 669 C C . LYS A 1 89 ? 17.027 -11.946 -21.700 1.00 90.50 89 LYS A C 1
ATOM 671 O O . LYS A 1 89 ? 16.879 -12.067 -20.492 1.00 90.50 89 LYS A O 1
ATOM 676 N N . LYS A 1 90 ? 18.092 -11.333 -22.228 1.00 89.56 90 LYS A N 1
ATOM 677 C CA . LYS A 1 90 ? 19.179 -10.742 -21.420 1.00 89.56 90 LYS A CA 1
ATOM 678 C C . LYS A 1 90 ? 18.867 -9.334 -20.899 1.00 89.56 90 LYS A C 1
ATOM 680 O O . LYS A 1 90 ? 19.580 -8.843 -20.025 1.00 89.56 90 LYS A O 1
ATOM 685 N N . THR A 1 91 ? 17.829 -8.687 -21.433 1.00 92.31 91 THR A N 1
ATOM 686 C CA . THR A 1 91 ? 17.505 -7.284 -21.154 1.00 92.31 91 THR A CA 1
ATOM 687 C C . THR A 1 91 ? 16.029 -7.124 -20.808 1.00 92.31 91 THR A C 1
ATOM 689 O O . THR A 1 91 ? 15.173 -7.545 -21.580 1.00 92.31 91 THR A O 1
ATOM 692 N N . MET A 1 92 ? 15.762 -6.451 -19.688 1.00 92.25 92 MET A N 1
ATOM 693 C CA . MET A 1 92 ? 14.446 -6.049 -19.201 1.00 92.25 92 MET A CA 1
ATOM 694 C C . MET A 1 92 ? 13.962 -4.796 -19.942 1.00 92.25 92 MET A C 1
ATOM 696 O O . MET A 1 92 ? 14.576 -3.721 -19.866 1.00 92.25 92 MET A O 1
ATOM 700 N N . SER A 1 93 ? 12.855 -4.935 -20.659 1.00 93.12 93 SER A N 1
ATOM 701 C CA . SER A 1 93 ? 12.155 -3.894 -21.411 1.00 93.12 93 SER A CA 1
ATOM 702 C C . SER A 1 93 ? 10.909 -3.397 -20.674 1.00 93.12 93 SER A C 1
ATOM 704 O O . SER A 1 93 ? 10.391 -4.046 -19.766 1.00 93.12 93 SER A O 1
ATOM 706 N N . ASP A 1 94 ? 10.398 -2.239 -21.082 1.00 94.00 94 ASP A N 1
ATOM 707 C CA . ASP A 1 94 ? 9.123 -1.683 -20.619 1.00 94.00 94 ASP A CA 1
ATOM 708 C C . ASP A 1 94 ? 7.939 -2.632 -20.880 1.00 94.00 94 ASP A C 1
ATOM 710 O O . ASP A 1 94 ? 7.009 -2.679 -20.078 1.00 94.00 94 ASP A O 1
ATOM 714 N N . LYS A 1 95 ? 8.018 -3.482 -21.914 1.00 93.62 95 LYS A N 1
ATOM 715 C CA . LYS A 1 95 ? 7.006 -4.510 -22.209 1.00 93.62 95 LYS A CA 1
ATOM 716 C C . LYS A 1 95 ? 6.888 -5.569 -21.109 1.00 93.62 95 LYS A C 1
ATOM 718 O O . LYS A 1 95 ? 5.776 -5.956 -20.760 1.00 93.62 95 LYS A O 1
ATOM 723 N N . GLU A 1 96 ? 7.999 -6.036 -20.532 1.00 94.06 96 GLU A N 1
ATOM 724 C CA . GLU A 1 96 ? 7.933 -7.003 -19.421 1.00 94.06 96 GLU A CA 1
ATOM 725 C C . GLU A 1 96 ? 7.405 -6.360 -18.135 1.00 94.06 96 GLU A C 1
ATOM 727 O O . GLU A 1 96 ? 6.691 -7.010 -17.367 1.00 94.06 96 GLU A O 1
ATOM 732 N N . VAL A 1 97 ? 7.698 -5.072 -17.924 1.00 95.44 97 VAL A N 1
ATOM 733 C CA . VAL A 1 97 ? 7.103 -4.299 -16.826 1.00 95.44 97 VAL A CA 1
ATOM 734 C C . VAL A 1 97 ? 5.593 -4.169 -17.029 1.00 95.44 97 VAL A C 1
ATOM 736 O O . VAL A 1 97 ? 4.839 -4.466 -16.106 1.00 95.44 97 VAL A O 1
ATOM 739 N N . ALA A 1 98 ? 5.135 -3.829 -18.236 1.00 95.62 98 ALA A N 1
ATOM 740 C CA . ALA A 1 98 ? 3.713 -3.744 -18.563 1.00 95.62 98 ALA A CA 1
ATOM 741 C C . ALA A 1 98 ? 2.988 -5.086 -18.364 1.00 95.62 98 ALA A C 1
ATOM 743 O O . ALA A 1 98 ? 1.940 -5.130 -17.722 1.00 95.62 98 ALA A O 1
ATOM 744 N N . ASN A 1 99 ? 3.571 -6.193 -18.836 1.00 94.50 99 ASN A N 1
ATOM 745 C CA . ASN A 1 99 ? 3.007 -7.532 -18.642 1.00 94.50 99 ASN A CA 1
ATOM 746 C C . ASN A 1 99 ? 2.933 -7.913 -17.159 1.00 94.50 99 ASN A C 1
ATOM 748 O O . ASN A 1 99 ? 1.941 -8.480 -16.717 1.00 94.50 99 ASN A O 1
ATOM 752 N N . THR A 1 100 ? 3.945 -7.550 -16.370 1.00 94.69 100 THR A N 1
ATOM 753 C CA . THR A 1 100 ? 3.926 -7.775 -14.918 1.00 94.69 100 THR A CA 1
ATOM 754 C C . THR A 1 100 ? 2.800 -7.001 -14.240 1.00 94.69 100 THR A C 1
ATOM 756 O O . THR A 1 100 ? 2.114 -7.545 -13.377 1.00 94.69 100 THR A O 1
ATOM 759 N N . VAL A 1 101 ? 2.583 -5.744 -14.634 1.00 95.06 101 VAL A N 1
ATOM 760 C CA . VAL A 1 101 ? 1.486 -4.924 -14.100 1.00 95.06 101 VAL A CA 1
ATOM 761 C C . VAL A 1 101 ? 0.133 -5.550 -14.436 1.00 95.06 101 VAL A C 1
ATOM 763 O O . VAL A 1 101 ? -0.703 -5.634 -13.546 1.00 95.06 101 VAL A O 1
ATOM 766 N N . ARG A 1 102 ? -0.054 -6.090 -15.650 1.00 94.19 102 ARG A N 1
ATOM 767 C CA . ARG A 1 102 ? -1.281 -6.827 -16.027 1.00 94.19 102 ARG A CA 1
ATOM 768 C C . ARG A 1 102 ? -1.544 -8.062 -15.166 1.00 94.19 102 ARG A C 1
ATOM 770 O O . ARG A 1 102 ? -2.695 -8.406 -14.948 1.00 94.19 102 ARG A O 1
ATOM 777 N N . VAL A 1 103 ? -0.492 -8.743 -14.713 1.00 93.25 103 VAL A N 1
ATOM 778 C CA . VAL A 1 103 ? -0.620 -9.943 -13.868 1.00 93.25 103 VAL A CA 1
ATOM 779 C C . VAL A 1 103 ? -0.911 -9.572 -12.413 1.00 93.25 103 VAL A C 1
ATOM 781 O O . VAL A 1 103 ? -1.678 -10.251 -11.731 1.00 93.25 103 VAL A O 1
ATOM 784 N N . LEU A 1 104 ? -0.275 -8.513 -11.909 1.00 92.56 104 LEU A N 1
ATOM 785 C CA . LEU A 1 104 ? -0.372 -8.135 -10.500 1.00 92.56 104 LEU A CA 1
ATOM 786 C C . LEU A 1 104 ? -1.617 -7.298 -10.189 1.00 92.56 104 LEU A C 1
ATOM 788 O O . LEU A 1 104 ? -2.231 -7.491 -9.139 1.00 92.56 104 LEU A O 1
ATOM 792 N N . PHE A 1 105 ? -1.963 -6.358 -11.066 1.00 93.88 105 PHE A N 1
ATOM 793 C CA . PHE A 1 105 ? -3.043 -5.399 -10.857 1.00 93.88 105 PHE A CA 1
ATOM 794 C C . PHE A 1 105 ? -4.318 -5.970 -11.481 1.00 93.88 105 PHE A C 1
ATOM 796 O O . PHE A 1 105 ? -4.254 -6.762 -12.418 1.00 93.88 105 PHE A O 1
ATOM 803 N N . SER A 1 106 ? -5.475 -5.577 -10.961 1.00 91.81 106 SER A N 1
ATOM 804 C CA . SER A 1 106 ? -6.775 -6.061 -11.435 1.00 91.81 106 SER A CA 1
ATOM 805 C C . SER A 1 106 ? -7.577 -4.893 -12.017 1.00 91.81 106 SER A C 1
ATOM 807 O O . SER A 1 106 ? -7.373 -3.763 -11.581 1.00 91.81 106 SER A O 1
ATOM 809 N N . GLY A 1 107 ? -8.479 -5.173 -12.960 1.00 91.50 107 GLY A N 1
ATOM 810 C CA . GLY A 1 107 ? -9.488 -4.216 -13.432 1.00 91.50 107 GLY A CA 1
ATOM 811 C C . GLY A 1 107 ? -8.931 -2.916 -14.023 1.00 91.50 107 GLY A C 1
ATOM 812 O O . GLY A 1 107 ? -7.905 -2.918 -14.715 1.00 91.50 107 GLY A O 1
ATOM 813 N N . ASP A 1 108 ? -9.613 -1.812 -13.725 1.00 92.38 108 ASP A N 1
ATOM 814 C CA . ASP A 1 108 ? -9.333 -0.484 -14.274 1.00 92.38 108 ASP A CA 1
ATOM 815 C C . ASP A 1 108 ? -7.978 0.050 -13.792 1.00 92.38 108 ASP A C 1
ATOM 817 O O . ASP A 1 108 ? -7.250 0.712 -14.543 1.00 92.38 108 ASP A O 1
ATOM 821 N N . LEU A 1 109 ? -7.580 -0.293 -12.564 1.00 93.62 109 LEU A N 1
ATOM 822 C CA . LEU A 1 109 ? -6.280 0.046 -11.996 1.00 93.62 109 LEU A CA 1
ATOM 823 C C . LEU A 1 109 ? -5.134 -0.455 -12.881 1.00 93.62 109 LEU A C 1
ATOM 825 O O . LEU A 1 109 ? -4.143 0.259 -13.062 1.00 93.62 109 LEU A O 1
ATOM 829 N N . ALA A 1 110 ? -5.247 -1.661 -13.445 1.00 94.50 110 ALA A N 1
ATOM 830 C CA . ALA A 1 110 ? -4.224 -2.229 -14.319 1.00 94.50 110 ALA A CA 1
ATOM 831 C C . ALA A 1 110 ? -4.130 -1.460 -15.643 1.00 94.50 110 ALA A C 1
ATOM 833 O O . ALA A 1 110 ? -3.038 -1.055 -16.055 1.00 94.50 110 ALA A O 1
ATOM 834 N N . GLU A 1 111 ? -5.268 -1.221 -16.294 1.00 94.56 111 GLU A N 1
ATOM 835 C CA . GLU A 1 111 ? -5.319 -0.537 -17.586 1.00 94.56 111 GLU A CA 1
ATOM 836 C C . GLU A 1 111 ? -4.839 0.910 -17.491 1.00 94.56 111 GLU A C 1
ATOM 838 O O . GLU A 1 111 ? -4.012 1.351 -18.295 1.00 94.56 111 GLU A O 1
ATOM 843 N N . ASN A 1 112 ? -5.298 1.636 -16.472 1.00 95.69 112 ASN A 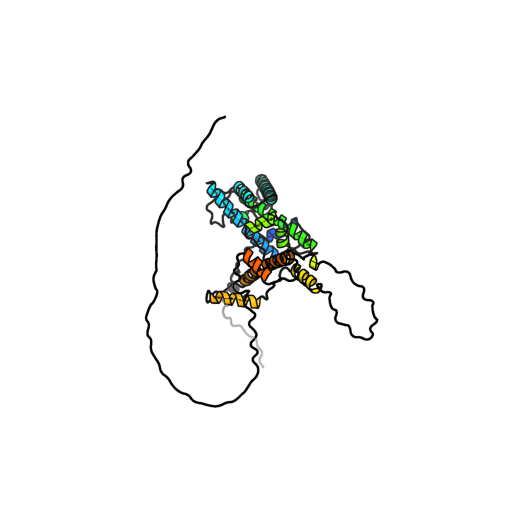N 1
ATOM 844 C CA . ASN A 1 112 ? -4.914 3.023 -16.240 1.00 95.69 112 ASN A CA 1
ATOM 845 C C . ASN A 1 112 ? -3.424 3.142 -15.892 1.00 95.69 112 ASN A C 1
ATOM 847 O O . ASN A 1 112 ? -2.739 4.016 -16.428 1.00 95.69 112 ASN A O 1
ATOM 851 N N . SER A 1 113 ? -2.894 2.218 -15.079 1.00 95.69 113 SER A N 1
ATOM 852 C CA . SER A 1 113 ? -1.459 2.160 -14.765 1.00 95.69 113 SER A CA 1
ATOM 853 C C . SER A 1 113 ? -0.609 1.987 -16.024 1.00 95.69 113 SER A C 1
ATOM 855 O O . SER A 1 113 ? 0.422 2.643 -16.183 1.00 95.69 113 SER A O 1
ATOM 857 N N . ILE A 1 114 ? -1.039 1.115 -16.939 1.00 96.25 114 ILE A N 1
ATOM 858 C CA . ILE A 1 114 ? -0.331 0.866 -18.200 1.00 96.25 114 ILE A CA 1
ATOM 859 C C . ILE A 1 114 ? -0.444 2.074 -19.124 1.00 96.25 114 ILE A C 1
ATOM 861 O O . ILE A 1 114 ? 0.555 2.461 -19.727 1.00 96.25 114 ILE A O 1
ATOM 865 N N . ARG A 1 115 ? -1.624 2.696 -19.209 1.00 96.38 115 ARG A N 1
ATOM 866 C CA . ARG A 1 115 ? -1.858 3.887 -20.035 1.00 96.38 115 ARG A CA 1
ATOM 867 C C . ARG A 1 115 ? -0.932 5.035 -19.640 1.00 96.38 115 ARG A C 1
ATOM 869 O O . ARG A 1 115 ? -0.283 5.614 -20.509 1.00 96.38 115 ARG A O 1
ATOM 876 N N . GLU A 1 116 ? -0.823 5.335 -18.347 1.00 95.44 116 GLU A N 1
ATOM 877 C CA . GLU A 1 116 ? 0.106 6.365 -17.865 1.00 95.44 116 GLU A CA 1
ATOM 878 C C . GLU A 1 116 ? 1.572 5.956 -18.077 1.00 95.44 116 GLU A C 1
ATOM 880 O O . GLU A 1 116 ? 2.386 6.781 -18.492 1.00 95.44 116 GLU A O 1
ATOM 885 N N . GLY A 1 117 ? 1.906 4.671 -17.906 1.00 95.62 117 GLY A N 1
ATOM 886 C CA . GLY A 1 117 ? 3.238 4.141 -18.209 1.00 95.62 117 GLY A CA 1
ATOM 887 C C . GLY A 1 117 ? 3.664 4.350 -19.667 1.00 95.62 117 GLY A C 1
ATOM 888 O O . GLY A 1 117 ? 4.749 4.878 -19.921 1.00 95.62 117 GLY A O 1
ATOM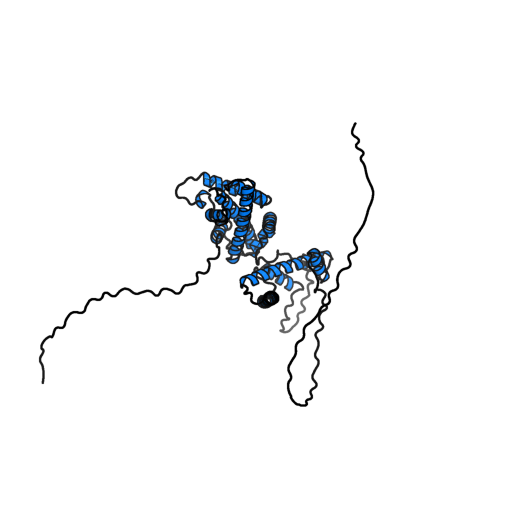 889 N N . VAL A 1 118 ? 2.807 3.984 -20.626 1.00 96.19 118 VAL A N 1
ATOM 890 C CA . VAL A 1 118 ? 3.063 4.148 -22.069 1.00 96.19 118 VAL A CA 1
ATOM 891 C C . VAL A 1 118 ? 3.211 5.626 -22.422 1.00 96.19 118 VAL A C 1
ATOM 893 O O . VAL A 1 118 ? 4.216 6.019 -23.012 1.00 96.19 118 VAL A O 1
ATOM 896 N N . LYS A 1 119 ? 2.283 6.467 -21.959 1.00 96.00 119 LYS A N 1
ATOM 897 C CA . LYS A 1 119 ? 2.302 7.921 -22.175 1.00 96.00 119 LYS A CA 1
ATOM 898 C C . LYS A 1 119 ? 3.590 8.577 -21.670 1.00 96.00 119 LYS A C 1
ATOM 900 O O . LYS A 1 119 ? 4.138 9.458 -22.332 1.00 96.00 119 LYS A O 1
ATOM 905 N N . SER A 1 120 ? 4.104 8.164 -20.512 1.00 94.75 120 SER A N 1
ATOM 906 C CA . SER A 1 120 ? 5.380 8.671 -19.992 1.00 94.75 120 SER A CA 1
ATOM 907 C C . SER A 1 120 ? 6.587 8.204 -20.810 1.00 94.75 120 SER A C 1
ATOM 909 O O . SER A 1 120 ? 7.536 8.971 -20.984 1.00 94.75 120 SER A O 1
ATOM 911 N N . VAL A 1 121 ? 6.569 6.974 -21.331 1.00 94.81 121 VAL A N 1
ATOM 912 C CA . VAL A 1 121 ? 7.639 6.447 -22.197 1.00 94.81 121 VAL A CA 1
ATOM 913 C C . VAL A 1 121 ? 7.641 7.131 -23.566 1.00 94.81 121 VAL A C 1
ATOM 915 O O . VAL A 1 121 ? 8.713 7.460 -24.078 1.00 94.81 121 VAL A O 1
ATOM 918 N N . GLU A 1 122 ? 6.468 7.405 -24.136 1.00 94.19 122 GLU A N 1
ATOM 919 C CA . GLU A 1 122 ? 6.321 8.149 -25.391 1.00 94.19 122 GLU A CA 1
ATOM 920 C C . GLU A 1 122 ? 6.878 9.567 -25.261 1.00 94.19 122 GLU A C 1
ATOM 922 O O . GLU A 1 122 ? 7.730 9.965 -26.056 1.00 94.19 122 GLU A O 1
ATOM 927 N N . LYS A 1 123 ? 6.496 10.297 -24.203 1.00 92.62 123 LYS A N 1
ATOM 928 C CA . LYS A 1 123 ? 7.048 11.630 -23.901 1.00 92.62 123 LYS A CA 1
ATOM 929 C C . LYS A 1 123 ? 8.565 11.600 -23.733 1.00 92.62 123 LYS A C 1
ATOM 931 O O . LYS A 1 123 ? 9.273 12.406 -24.331 1.00 92.62 123 LYS A O 1
ATOM 936 N N . PHE A 1 124 ? 9.070 10.620 -22.982 1.00 92.62 124 PHE A N 1
ATOM 937 C CA . PHE A 1 124 ? 10.506 10.444 -22.771 1.00 92.62 124 PHE A CA 1
ATOM 938 C C . PHE A 1 124 ? 11.271 10.184 -24.075 1.00 92.62 124 PHE A C 1
ATOM 940 O O . PHE A 1 124 ? 12.399 10.654 -24.228 1.00 92.62 124 PHE A O 1
ATOM 947 N N . SER A 1 125 ? 10.666 9.436 -24.999 1.00 89.94 125 SER A N 1
ATOM 948 C CA . SER A 1 125 ? 11.266 9.098 -26.293 1.00 89.94 125 SER A CA 1
ATOM 949 C C . SER A 1 125 ? 11.184 10.261 -27.286 1.00 89.94 125 SER A C 1
ATOM 951 O O . SER A 1 125 ? 12.105 10.444 -28.079 1.00 89.94 125 SER A O 1
ATOM 953 N N . ALA A 1 126 ? 10.123 11.069 -27.216 1.00 88.06 126 ALA A N 1
ATOM 954 C CA . ALA A 1 126 ? 9.942 12.260 -28.041 1.00 88.06 126 ALA A CA 1
ATOM 955 C C . ALA A 1 126 ? 10.879 13.416 -27.631 1.00 88.06 126 ALA A C 1
ATOM 957 O O . ALA A 1 126 ? 11.399 14.133 -28.487 1.00 88.06 126 ALA A O 1
ATOM 958 N N . GLU A 1 127 ? 11.146 13.598 -26.333 1.00 78.19 127 GLU A N 1
ATOM 959 C CA . GLU A 1 127 ? 11.985 14.692 -25.828 1.00 78.19 127 GLU A CA 1
ATOM 960 C C . GLU A 1 127 ? 13.491 14.348 -25.799 1.00 78.19 127 GLU A C 1
ATOM 962 O O . GLU A 1 127 ? 14.107 14.029 -24.773 1.00 78.19 127 GLU A O 1
ATOM 967 N N . ALA A 1 128 ? 14.150 14.519 -26.948 1.00 65.69 128 ALA A N 1
ATOM 968 C CA . ALA A 1 128 ? 15.599 14.341 -27.096 1.00 65.69 128 ALA A CA 1
ATOM 969 C C . ALA A 1 128 ? 16.454 15.520 -26.567 1.00 65.69 128 ALA A C 1
ATOM 971 O O . ALA A 1 128 ? 17.666 15.552 -26.790 1.00 65.69 128 ALA A O 1
ATOM 972 N N . SER A 1 129 ? 15.873 16.486 -25.841 1.00 67.25 129 SER A N 1
ATOM 973 C CA . SER A 1 129 ? 16.590 17.697 -25.409 1.00 67.25 129 SER A CA 1
ATOM 974 C C . SER A 1 129 ? 17.800 17.367 -24.516 1.00 67.25 129 SER A C 1
ATOM 976 O O . SER A 1 129 ? 17.709 16.612 -23.540 1.00 67.25 129 SER A O 1
ATOM 978 N N . LYS A 1 130 ? 18.980 17.895 -24.869 1.00 63.66 130 LYS A N 1
ATOM 979 C CA . LYS A 1 130 ? 20.198 17.782 -24.050 1.00 63.66 130 LYS A CA 1
ATOM 980 C C . LYS A 1 130 ? 20.067 18.738 -22.859 1.00 63.66 130 LYS A C 1
ATOM 982 O O . LYS A 1 130 ? 19.900 19.933 -23.057 1.00 63.66 130 LYS A O 1
ATOM 987 N N . GLY A 1 131 ? 20.136 18.212 -21.633 1.00 70.38 131 GLY A N 1
ATOM 988 C CA . GLY A 1 131 ? 20.165 19.008 -20.394 1.00 70.38 131 GLY A CA 1
ATOM 989 C C . GLY A 1 131 ? 18.939 18.887 -19.480 1.00 70.38 131 GLY A C 1
ATOM 990 O O . GLY A 1 131 ? 19.011 19.312 -18.329 1.00 70.38 131 GLY A O 1
ATOM 991 N N . SER A 1 132 ? 17.840 18.269 -19.922 1.00 80.94 132 SER A N 1
ATOM 992 C CA . SER A 1 132 ? 16.686 18.004 -19.052 1.00 80.94 132 SER A CA 1
ATOM 993 C C . SER A 1 132 ? 16.845 16.687 -18.278 1.00 80.94 132 SER A C 1
ATOM 995 O O . SER A 1 132 ? 17.411 15.700 -18.759 1.00 80.94 132 SER A O 1
ATOM 997 N N . SER A 1 133 ? 16.366 16.677 -17.030 1.00 87.75 133 SER A N 1
ATOM 998 C CA . SER A 1 133 ? 16.367 15.474 -16.184 1.00 87.75 133 SER A CA 1
ATOM 999 C C . SER A 1 133 ? 15.472 14.376 -16.776 1.00 87.75 133 SER A C 1
ATOM 1001 O O . SER A 1 133 ? 14.478 14.684 -17.431 1.00 87.75 133 SER A O 1
ATOM 1003 N N . ARG A 1 134 ? 15.769 13.090 -16.508 1.00 88.50 134 ARG A N 1
ATOM 1004 C CA . ARG A 1 134 ? 14.925 11.960 -16.968 1.00 88.50 134 ARG A CA 1
ATOM 1005 C C . ARG A 1 134 ? 13.465 12.120 -16.516 1.00 88.50 134 ARG A C 1
ATOM 1007 O O . ARG A 1 134 ? 12.564 11.783 -17.270 1.00 88.50 134 ARG A O 1
ATOM 1014 N N . GLN A 1 135 ? 13.253 12.671 -15.317 1.00 91.06 135 GLN A N 1
ATOM 1015 C CA . GLN A 1 135 ? 11.942 13.045 -14.779 1.00 91.06 135 GLN A CA 1
ATOM 1016 C C . GLN A 1 135 ? 11.243 14.099 -15.642 1.00 91.06 135 GLN A C 1
ATOM 1018 O O . GLN A 1 135 ? 10.091 13.916 -16.017 1.00 91.06 135 GLN A O 1
ATOM 1023 N N . GLY A 1 136 ? 11.959 15.182 -15.968 1.00 88.19 136 GLY A N 1
ATOM 1024 C CA . GLY A 1 136 ? 11.443 16.275 -16.791 1.00 88.19 136 GLY A CA 1
ATOM 1025 C C . GLY A 1 136 ? 11.007 15.795 -18.171 1.00 88.19 136 GLY A C 1
ATOM 1026 O O . GLY A 1 136 ? 9.883 16.071 -18.561 1.00 88.19 136 GLY A O 1
ATOM 1027 N N . LYS A 1 137 ? 11.844 14.982 -18.830 1.00 89.94 137 LYS A N 1
ATOM 1028 C CA . LYS A 1 137 ? 11.553 14.398 -20.152 1.00 89.94 137 LYS A CA 1
ATOM 1029 C C . LYS A 1 137 ? 10.306 13.519 -20.180 1.00 89.94 137 LYS A C 1
ATOM 1031 O O . LYS A 1 137 ? 9.563 13.492 -21.149 1.00 89.94 137 LYS A O 1
ATOM 1036 N N . ALA A 1 138 ? 10.107 12.739 -19.122 1.00 90.50 138 ALA A N 1
ATOM 1037 C CA . ALA A 1 138 ? 8.967 11.837 -19.009 1.00 90.50 138 ALA A CA 1
ATOM 1038 C C . ALA A 1 138 ? 7.704 12.531 -18.460 1.00 90.50 138 ALA A C 1
ATOM 1040 O O . ALA A 1 138 ? 6.624 11.940 -18.471 1.00 90.50 138 ALA A O 1
ATOM 1041 N N . GLY A 1 139 ? 7.826 13.769 -17.964 1.00 90.69 139 GLY A N 1
ATOM 1042 C CA . GLY A 1 139 ? 6.734 14.500 -17.325 1.00 90.69 139 GLY A CA 1
ATOM 1043 C C . GLY A 1 139 ? 6.244 13.867 -16.019 1.00 90.69 139 GLY A C 1
ATOM 1044 O O . GLY A 1 139 ? 5.061 13.976 -15.717 1.00 90.69 139 GLY A O 1
ATOM 1045 N N . ILE A 1 140 ? 7.129 13.200 -15.272 1.00 93.75 140 ILE A N 1
ATOM 1046 C CA . ILE A 1 140 ? 6.804 12.487 -14.024 1.00 93.75 140 ILE A CA 1
ATOM 1047 C C . ILE A 1 140 ? 7.528 13.103 -12.827 1.00 93.75 140 ILE A C 1
ATOM 1049 O O . ILE A 1 140 ? 8.661 13.583 -12.931 1.00 93.75 140 ILE A O 1
ATOM 1053 N N . ILE A 1 141 ? 6.894 13.065 -11.658 1.00 93.69 141 ILE A N 1
ATOM 1054 C CA . ILE A 1 141 ? 7.514 13.448 -10.388 1.00 93.69 141 ILE A CA 1
ATOM 1055 C C . ILE A 1 141 ? 8.447 12.345 -9.895 1.00 93.69 141 ILE A C 1
ATOM 1057 O O . ILE A 1 141 ? 9.528 12.637 -9.363 1.00 93.69 141 ILE A O 1
ATOM 1061 N N . PHE A 1 142 ? 8.007 11.090 -9.986 1.00 94.00 142 PHE A N 1
ATOM 1062 C CA . PHE A 1 142 ? 8.721 9.956 -9.420 1.00 94.00 142 PHE A CA 1
ATOM 1063 C C . PHE A 1 142 ? 10.054 9.734 -10.145 1.00 94.00 142 PHE A C 1
ATOM 1065 O O . PHE A 1 142 ? 10.133 9.843 -11.364 1.00 94.00 142 PHE A O 1
ATOM 1072 N N . PRO A 1 143 ? 11.144 9.430 -9.418 1.00 93.50 143 PRO A N 1
ATOM 1073 C CA . PRO A 1 143 ? 12.476 9.355 -10.010 1.00 93.50 143 PRO A CA 1
ATOM 1074 C C . PRO A 1 143 ? 12.731 8.005 -10.714 1.00 93.50 143 PRO A C 1
ATOM 1076 O O . PRO A 1 143 ? 12.850 6.984 -10.022 1.00 93.50 143 PRO A O 1
ATOM 1079 N N . PRO A 1 144 ? 12.980 7.983 -12.045 1.00 93.50 144 PRO A N 1
ATOM 1080 C CA . PRO A 1 144 ? 13.356 6.763 -12.767 1.00 93.50 144 PRO A CA 1
ATOM 1081 C C . PRO A 1 144 ? 14.605 6.101 -12.195 1.00 93.50 144 PRO A C 1
ATOM 1083 O O . PRO A 1 144 ? 14.703 4.883 -12.155 1.00 93.50 144 PRO A O 1
ATOM 1086 N N . SER A 1 145 ? 15.552 6.890 -11.680 1.00 91.88 145 SER A N 1
ATOM 1087 C CA . SER A 1 145 ? 16.800 6.371 -11.113 1.00 91.88 145 SER A CA 1
ATOM 1088 C C . SER A 1 145 ? 16.586 5.497 -9.876 1.00 91.88 145 SER A C 1
ATOM 1090 O O . SER A 1 145 ? 17.403 4.626 -9.594 1.00 91.88 145 SER A O 1
ATOM 1092 N N . ILE A 1 146 ? 15.524 5.733 -9.098 1.00 92.31 146 ILE A N 1
ATOM 1093 C CA . ILE A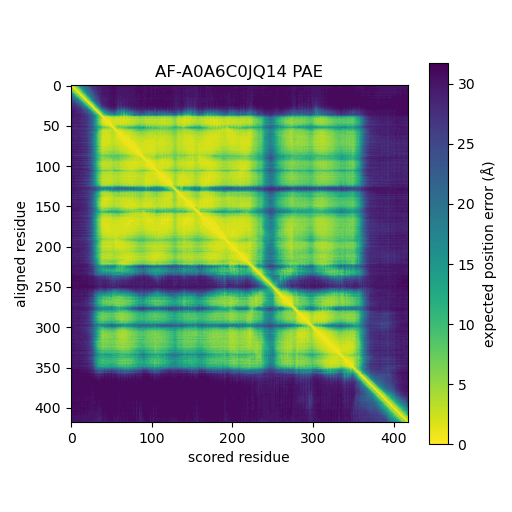 1 146 ? 15.196 4.875 -7.951 1.00 92.31 146 ILE A CA 1
ATOM 1094 C C . ILE A 1 146 ? 14.477 3.620 -8.439 1.00 92.31 146 ILE A C 1
ATOM 1096 O O . ILE A 1 146 ? 14.823 2.530 -7.994 1.00 92.31 146 ILE A O 1
ATOM 1100 N N . ALA A 1 147 ? 13.535 3.758 -9.376 1.00 93.31 147 ALA A N 1
ATOM 1101 C CA . ALA A 1 147 ? 12.869 2.620 -10.007 1.00 93.31 147 ALA A CA 1
ATOM 1102 C C . ALA A 1 147 ? 13.884 1.664 -10.666 1.00 93.31 147 ALA A C 1
ATOM 1104 O O . ALA A 1 147 ? 13.799 0.452 -10.492 1.00 93.31 147 ALA A O 1
ATOM 1105 N N . GLU A 1 148 ? 14.923 2.204 -11.309 1.00 93.62 148 GLU A N 1
ATOM 1106 C CA . GLU A 1 148 ? 16.016 1.426 -11.897 1.00 93.62 148 GLU A CA 1
ATOM 1107 C C . GLU A 1 148 ? 16.781 0.601 -10.850 1.00 93.62 148 GLU A C 1
ATOM 1109 O O . GLU A 1 148 ? 17.143 -0.545 -11.112 1.00 93.62 148 GLU A O 1
ATOM 1114 N N . LYS A 1 149 ? 16.987 1.139 -9.638 1.00 92.62 149 LYS A N 1
ATOM 1115 C CA . LYS A 1 149 ? 17.615 0.382 -8.541 1.00 92.62 149 LYS A CA 1
ATOM 1116 C C . LYS A 1 149 ? 16.774 -0.820 -8.126 1.00 92.62 149 LYS A C 1
ATOM 1118 O O . LYS A 1 149 ? 17.351 -1.856 -7.815 1.00 92.62 149 LYS A O 1
ATOM 1123 N N . PHE A 1 150 ? 15.446 -0.699 -8.124 1.00 93.00 150 PHE A N 1
ATOM 1124 C CA . PHE A 1 150 ? 14.561 -1.828 -7.832 1.00 93.00 150 PHE A CA 1
ATOM 1125 C C . PHE A 1 150 ? 14.603 -2.877 -8.950 1.00 93.00 150 PHE A C 1
ATOM 1127 O O . PHE A 1 150 ? 14.798 -4.050 -8.641 1.00 93.00 150 PHE A O 1
ATOM 1134 N N . LEU A 1 151 ? 14.551 -2.459 -10.222 1.00 92.88 151 LEU A N 1
ATOM 1135 C CA . LEU A 1 151 ? 14.632 -3.367 -11.378 1.00 92.88 151 LEU A CA 1
ATOM 1136 C C . LEU A 1 151 ? 15.949 -4.148 -11.425 1.00 92.88 151 LEU A C 1
ATOM 1138 O O . LEU A 1 151 ? 15.954 -5.341 -11.697 1.00 92.88 151 LEU A O 1
ATOM 1142 N N . ARG A 1 152 ? 17.070 -3.505 -11.085 1.00 91.31 152 ARG A N 1
ATOM 1143 C CA . ARG A 1 152 ? 18.384 -4.168 -10.995 1.00 91.31 152 ARG A CA 1
ATOM 1144 C C . ARG A 1 152 ? 18.567 -4.982 -9.712 1.00 91.31 152 ARG A C 1
ATOM 1146 O O . ARG A 1 152 ? 19.675 -5.446 -9.446 1.00 91.31 152 ARG A O 1
ATOM 1153 N N . ASN A 1 153 ? 17.528 -5.096 -8.881 1.00 88.88 153 ASN A N 1
ATOM 1154 C CA . ASN A 1 153 ? 17.585 -5.664 -7.538 1.00 88.88 153 ASN A CA 1
ATOM 1155 C C . ASN A 1 153 ? 18.809 -5.147 -6.762 1.00 88.88 153 ASN A C 1
ATOM 1157 O O . ASN A 1 153 ? 19.630 -5.920 -6.293 1.00 88.88 153 ASN A O 1
ATOM 1161 N N . PHE A 1 154 ? 19.012 -3.829 -6.727 1.00 86.38 154 PHE A N 1
ATOM 1162 C CA . PHE A 1 154 ? 20.156 -3.172 -6.080 1.00 86.38 154 PHE A CA 1
ATOM 1163 C C . PHE A 1 154 ? 21.550 -3.674 -6.522 1.00 86.38 154 PHE A C 1
ATOM 1165 O O . PHE A 1 154 ? 22.519 -3.496 -5.790 1.00 86.38 154 PHE A O 1
ATOM 1172 N N . GLY A 1 155 ? 21.661 -4.235 -7.732 1.00 82.88 155 GLY A N 1
ATOM 1173 C CA . GLY A 1 155 ? 22.907 -4.756 -8.305 1.00 82.88 155 GLY A CA 1
ATOM 1174 C C . GLY A 1 155 ? 23.068 -6.274 -8.205 1.00 82.88 155 GLY A C 1
ATOM 1175 O O . GLY A 1 155 ? 24.066 -6.796 -8.687 1.00 82.88 155 GLY A O 1
ATOM 1176 N N . TYR A 1 156 ? 22.103 -6.989 -7.618 1.00 84.25 156 TYR A N 1
ATOM 1177 C CA . TYR A 1 156 ? 22.135 -8.454 -7.544 1.00 84.25 156 TYR A CA 1
ATOM 1178 C C . TYR A 1 156 ? 21.676 -9.136 -8.840 1.00 84.25 156 TYR A C 1
ATOM 1180 O O . TYR A 1 156 ? 22.017 -10.294 -9.071 1.00 84.25 156 TYR A O 1
ATOM 1188 N N . SER A 1 157 ? 20.902 -8.449 -9.687 1.00 82.06 157 SER A N 1
ATOM 1189 C CA . SER A 1 157 ? 20.461 -9.011 -10.967 1.00 82.06 157 SER A CA 1
ATOM 1190 C C . SER A 1 157 ? 21.545 -8.869 -12.036 1.00 82.06 157 SER A C 1
ATOM 1192 O O . SER A 1 157 ? 22.107 -7.789 -12.222 1.00 82.06 157 SER A O 1
ATOM 1194 N N . LYS A 1 158 ? 21.801 -9.956 -12.774 1.00 81.56 158 LYS A N 1
ATOM 1195 C CA . LYS A 1 158 ? 22.676 -9.961 -13.959 1.00 81.56 158 LYS A CA 1
ATOM 1196 C C . LYS A 1 158 ? 21.961 -9.457 -15.219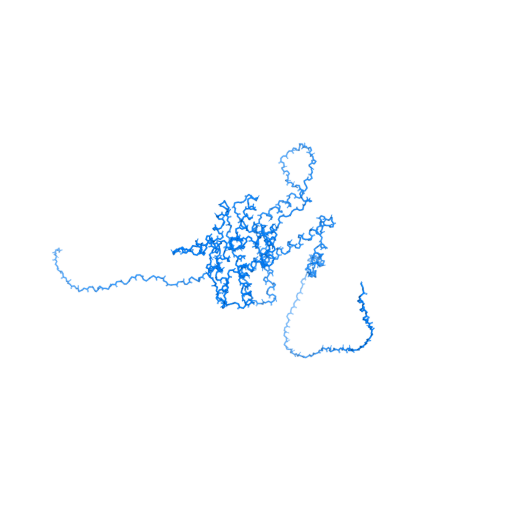 1.00 81.56 158 LYS A C 1
ATOM 1198 O O . LYS A 1 158 ? 22.613 -9.240 -16.238 1.00 81.56 158 LYS A O 1
ATOM 1203 N N . VAL A 1 159 ? 20.638 -9.288 -15.165 1.00 86.69 159 VAL A N 1
ATOM 1204 C CA . VAL A 1 159 ? 19.830 -8.874 -16.315 1.00 86.69 159 VAL A CA 1
ATOM 1205 C C . VAL A 1 159 ? 20.034 -7.379 -16.578 1.00 86.69 159 VAL A C 1
ATOM 1207 O O . VAL A 1 159 ? 20.052 -6.550 -15.663 1.00 86.69 159 VAL A O 1
ATOM 1210 N N . MET A 1 160 ? 20.219 -7.016 -17.847 1.00 90.00 160 MET A N 1
ATOM 1211 C CA . MET A 1 160 ? 20.352 -5.620 -18.261 1.00 90.00 160 MET A CA 1
ATOM 1212 C C . MET A 1 160 ? 18.993 -4.918 -18.198 1.00 90.00 160 MET A C 1
ATOM 1214 O O . MET A 1 160 ? 17.962 -5.553 -18.351 1.00 90.00 160 MET A O 1
ATOM 1218 N N . VAL A 1 161 ? 18.968 -3.599 -18.015 1.00 93.25 161 VAL A N 1
ATOM 1219 C CA . VAL A 1 161 ? 17.719 -2.820 -17.969 1.00 93.25 161 VAL A CA 1
ATOM 1220 C C . VAL A 1 161 ? 17.780 -1.735 -19.036 1.00 93.25 161 VAL A C 1
ATOM 1222 O O . VAL A 1 161 ? 18.773 -1.009 -19.117 1.00 93.25 161 VAL A O 1
ATOM 1225 N N . THR A 1 162 ? 16.737 -1.648 -19.862 1.00 94.19 162 THR A N 1
ATOM 1226 C CA . THR A 1 162 ? 16.564 -0.580 -20.862 1.00 94.19 162 THR A CA 1
ATOM 1227 C C . THR A 1 162 ? 16.398 0.797 -20.208 1.00 94.19 162 THR A C 1
ATOM 1229 O O . THR A 1 162 ? 16.087 0.917 -19.025 1.00 94.19 162 THR A O 1
ATOM 1232 N N . SER A 1 163 ? 16.584 1.878 -20.968 1.00 90.88 163 SER A N 1
ATOM 1233 C CA . SER A 1 163 ? 16.365 3.241 -20.460 1.00 90.88 163 SER A CA 1
ATOM 1234 C C . SER A 1 163 ? 14.883 3.565 -20.214 1.00 90.88 163 SER A C 1
ATOM 1236 O O . SER A 1 163 ? 14.598 4.421 -19.370 1.00 90.88 163 SER A O 1
ATOM 1238 N N . THR A 1 164 ? 13.973 2.871 -20.910 1.00 94.38 164 THR A N 1
ATOM 1239 C CA . THR A 1 164 ? 12.511 3.040 -20.879 1.00 94.38 164 THR A CA 1
ATOM 1240 C C . THR A 1 164 ? 11.850 2.299 -19.717 1.00 94.38 164 THR A C 1
ATOM 1242 O O . THR A 1 164 ? 10.970 2.862 -19.068 1.00 94.38 164 THR A O 1
ATOM 1245 N N . ALA A 1 165 ? 12.307 1.090 -19.369 1.00 95.00 165 ALA A N 1
ATOM 1246 C CA . ALA A 1 165 ? 11.706 0.293 -18.291 1.00 95.00 165 ALA A CA 1
ATOM 1247 C C . ALA A 1 165 ? 11.633 1.019 -16.924 1.00 95.00 165 ALA A C 1
ATOM 1249 O O . ALA A 1 165 ? 10.578 0.978 -16.285 1.00 95.00 165 ALA A O 1
ATOM 1250 N N . PRO A 1 166 ? 12.673 1.747 -16.462 1.00 95.88 166 PRO A N 1
ATOM 1251 C CA . PRO A 1 166 ? 12.594 2.513 -15.219 1.00 95.88 166 PRO A CA 1
ATOM 1252 C C . PRO A 1 166 ? 11.623 3.694 -15.276 1.00 95.88 166 PRO A C 1
ATOM 1254 O O . PRO A 1 166 ? 11.075 4.071 -14.244 1.00 95.88 166 PRO A O 1
ATOM 1257 N N . VAL A 1 167 ? 11.429 4.291 -16.458 1.00 95.81 167 VAL A N 1
ATOM 1258 C CA . VAL A 1 167 ? 10.458 5.378 -16.663 1.00 95.81 167 VAL A CA 1
ATOM 1259 C C . VAL A 1 167 ? 9.045 4.821 -16.533 1.00 95.81 167 VAL A C 1
ATOM 1261 O O . VAL A 1 167 ? 8.249 5.370 -15.775 1.00 95.81 167 VAL A O 1
ATOM 1264 N N . PHE A 1 168 ? 8.779 3.683 -17.178 1.00 96.94 168 PHE A N 1
ATOM 1265 C CA . PHE A 1 168 ? 7.499 2.988 -17.083 1.00 96.94 168 PHE A CA 1
ATOM 1266 C C . PHE A 1 168 ? 7.169 2.609 -15.632 1.00 96.94 168 PHE A C 1
ATOM 1268 O O . PHE A 1 168 ? 6.101 2.945 -15.126 1.00 96.94 168 PHE A O 1
ATOM 1275 N N . LEU A 1 169 ? 8.107 1.972 -14.918 1.00 96.50 169 LEU A N 1
ATOM 1276 C CA . LEU A 1 169 ? 7.895 1.593 -13.517 1.00 96.50 169 LEU A CA 1
ATOM 1277 C C . LEU A 1 169 ? 7.667 2.816 -12.614 1.00 96.50 169 LEU A C 1
ATOM 1279 O O . LEU A 1 169 ? 6.823 2.772 -11.721 1.00 96.50 169 LEU A O 1
ATOM 1283 N N . ALA A 1 170 ? 8.405 3.910 -12.825 1.00 96.56 170 ALA A N 1
ATOM 1284 C CA . ALA A 1 170 ? 8.222 5.133 -12.048 1.00 96.56 170 ALA A CA 1
ATOM 1285 C C . ALA A 1 170 ? 6.834 5.759 -12.268 1.00 96.56 170 ALA A C 1
ATOM 1287 O O . ALA A 1 170 ? 6.216 6.174 -11.290 1.00 96.56 170 ALA A O 1
ATOM 1288 N N . ALA A 1 171 ? 6.336 5.768 -13.507 1.00 96.81 171 ALA A N 1
ATOM 1289 C CA . ALA A 1 171 ? 5.001 6.262 -13.842 1.00 96.81 171 ALA A CA 1
ATOM 1290 C C . ALA A 1 171 ? 3.891 5.420 -13.188 1.00 96.81 171 ALA A C 1
ATOM 1292 O O . ALA A 1 171 ? 2.980 5.974 -12.578 1.00 96.81 171 ALA A O 1
ATOM 1293 N N . VAL A 1 172 ? 4.011 4.087 -13.213 1.00 96.75 172 VAL A N 1
ATOM 1294 C CA . VAL A 1 172 ? 3.063 3.179 -12.536 1.00 96.75 172 VAL A CA 1
ATOM 1295 C C . VAL A 1 172 ? 3.025 3.436 -11.026 1.00 96.75 172 VAL A C 1
ATOM 1297 O O . VAL A 1 172 ? 1.953 3.516 -10.428 1.00 96.75 172 VAL A O 1
ATOM 1300 N N . LEU A 1 173 ? 4.191 3.600 -10.391 1.00 96.00 173 LEU A N 1
ATOM 1301 C CA . LEU A 1 173 ? 4.264 3.908 -8.959 1.00 96.00 173 LEU A CA 1
ATOM 1302 C C . LEU A 1 173 ? 3.688 5.294 -8.634 1.00 96.00 173 LEU A C 1
ATOM 1304 O O . LEU A 1 173 ? 3.080 5.459 -7.580 1.00 96.00 173 LEU A O 1
ATOM 1308 N N . GLU A 1 174 ? 3.871 6.284 -9.508 1.00 95.88 174 GLU A N 1
ATOM 1309 C CA . GLU A 1 174 ? 3.284 7.617 -9.347 1.00 95.88 174 GLU A CA 1
ATOM 1310 C C . GLU A 1 174 ? 1.760 7.583 -9.435 1.00 95.88 174 GLU A C 1
ATOM 1312 O O . GLU A 1 174 ? 1.101 8.150 -8.563 1.00 95.88 174 GLU A O 1
ATOM 1317 N N . TYR A 1 175 ? 1.217 6.868 -10.423 1.00 96.00 175 TYR A N 1
ATOM 1318 C CA . TYR A 1 175 ? -0.223 6.690 -10.595 1.00 96.00 175 TYR A CA 1
ATOM 1319 C C . TYR A 1 175 ? -0.860 6.021 -9.370 1.00 96.00 175 TYR A C 1
ATOM 1321 O O . TYR A 1 175 ? -1.794 6.571 -8.791 1.00 96.00 175 TYR A O 1
ATOM 1329 N N . LEU A 1 176 ? -0.284 4.912 -8.886 1.00 94.94 176 LEU A N 1
ATOM 1330 C CA . LEU A 1 176 ? -0.755 4.250 -7.662 1.00 94.94 176 LEU A CA 1
ATOM 1331 C C . LEU A 1 176 ? -0.786 5.191 -6.451 1.00 94.94 176 LEU A C 1
ATOM 1333 O O . LEU A 1 176 ? -1.706 5.155 -5.636 1.00 94.94 176 LEU A O 1
ATOM 1337 N N . VAL A 1 177 ? 0.242 6.027 -6.300 1.00 95.44 177 VAL A N 1
ATOM 1338 C CA . VAL A 1 177 ? 0.312 6.987 -5.192 1.00 95.44 177 VAL A CA 1
ATOM 1339 C C . VAL A 1 177 ? -0.716 8.088 -5.353 1.00 95.44 177 VAL A C 1
ATOM 1341 O O . VAL A 1 177 ? -1.316 8.483 -4.355 1.00 95.44 177 VAL A O 1
ATOM 1344 N N . ALA A 1 178 ? -0.909 8.590 -6.570 1.00 95.44 178 ALA A N 1
ATOM 1345 C CA . ALA A 1 178 ? -1.923 9.588 -6.854 1.00 95.44 178 ALA A CA 1
ATOM 1346 C C . ALA A 1 178 ? -3.309 9.059 -6.467 1.00 95.44 178 ALA A C 1
ATOM 1348 O O . ALA A 1 178 ? -3.975 9.707 -5.663 1.00 95.44 178 ALA A O 1
ATOM 1349 N N . GLU A 1 179 ? -3.678 7.854 -6.909 1.00 94.00 179 GLU A N 1
ATOM 1350 C CA . GLU A 1 179 ? -4.985 7.245 -6.629 1.00 94.00 179 GLU A CA 1
ATOM 1351 C C . GLU A 1 179 ? -5.241 7.100 -5.119 1.00 94.00 179 GLU A C 1
ATOM 1353 O O . GLU A 1 179 ? -6.216 7.628 -4.575 1.00 94.00 179 GLU A O 1
ATOM 1358 N N . ILE A 1 180 ? -4.287 6.507 -4.390 1.00 94.88 180 ILE A N 1
ATOM 1359 C CA . ILE A 1 180 ? -4.382 6.346 -2.930 1.00 94.88 180 ILE A CA 1
ATOM 1360 C C . ILE A 1 180 ? -4.511 7.709 -2.226 1.00 94.88 180 ILE A C 1
ATOM 1362 O O . ILE A 1 180 ? -5.248 7.843 -1.245 1.00 94.88 180 ILE A O 1
ATOM 1366 N N . LEU A 1 181 ? -3.791 8.739 -2.688 1.00 95.12 181 LEU A N 1
ATOM 1367 C CA . LEU A 1 181 ? -3.835 10.073 -2.085 1.00 95.12 181 LEU A CA 1
ATOM 1368 C C . LEU A 1 181 ? -5.125 10.838 -2.414 1.00 95.12 181 LEU A C 1
ATOM 1370 O O . LEU A 1 181 ? -5.594 11.578 -1.544 1.00 95.12 181 LEU A O 1
ATOM 1374 N N . ILE A 1 182 ? -5.711 10.657 -3.605 1.00 93.81 182 ILE A N 1
ATOM 1375 C CA . ILE A 1 182 ? -7.023 11.218 -3.981 1.00 93.81 182 ILE A CA 1
ATOM 1376 C C . ILE A 1 182 ? -8.079 10.716 -3.000 1.00 93.81 182 ILE A C 1
ATOM 1378 O O . ILE A 1 182 ? -8.752 11.512 -2.330 1.00 93.81 182 ILE A O 1
ATOM 1382 N N . LEU A 1 183 ? -8.174 9.393 -2.864 1.00 93.75 183 LEU A N 1
ATOM 1383 C CA . LEU A 1 183 ? -9.139 8.742 -1.985 1.00 93.75 183 LEU A CA 1
ATOM 1384 C C . LEU A 1 183 ? -8.908 9.141 -0.517 1.00 93.75 183 LEU A C 1
ATOM 1386 O O . LEU A 1 183 ? -9.840 9.550 0.185 1.00 93.75 183 LEU A O 1
ATOM 1390 N N . ALA A 1 184 ? -7.648 9.177 -0.071 1.00 93.44 184 ALA A N 1
ATOM 1391 C CA . ALA A 1 184 ? -7.317 9.566 1.300 1.00 93.44 184 ALA A CA 1
ATOM 1392 C C . ALA A 1 184 ? -7.615 11.040 1.595 1.00 93.44 1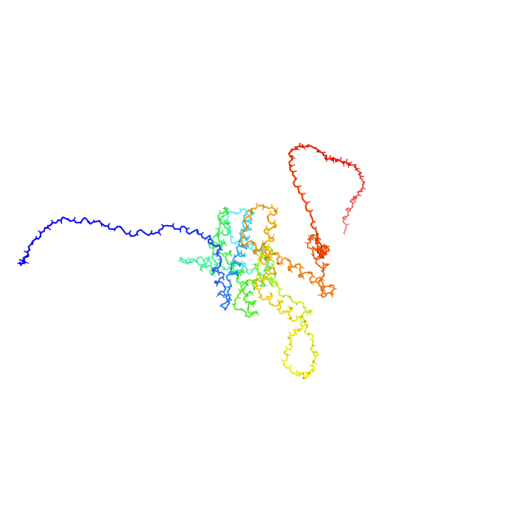84 ALA A C 1
ATOM 1394 O O . ALA A 1 184 ? -8.018 11.381 2.713 1.00 93.44 184 ALA A O 1
ATOM 1395 N N . SER A 1 185 ? -7.462 11.920 0.606 1.00 94.00 185 SER A N 1
ATOM 1396 C CA . SER A 1 185 ? -7.851 13.326 0.711 1.00 94.00 185 SER A CA 1
ATOM 1397 C C . SER A 1 185 ? -9.367 13.478 0.864 1.00 94.00 185 SER A C 1
ATOM 1399 O O . SER A 1 185 ? -9.835 14.226 1.734 1.00 94.00 185 SER A O 1
ATOM 1401 N N . LYS A 1 186 ? -10.147 12.701 0.099 1.00 92.44 186 LYS A N 1
ATOM 1402 C CA . LYS A 1 186 ? -11.610 12.635 0.225 1.00 92.44 186 LYS A CA 1
ATOM 1403 C C . LYS A 1 186 ? -12.021 12.152 1.621 1.00 92.44 186 LYS A C 1
ATOM 1405 O O . LYS A 1 186 ? -12.799 12.834 2.291 1.00 92.44 186 LYS A O 1
ATOM 1410 N N . SER A 1 187 ? -11.420 11.069 2.126 1.00 90.31 187 SER A N 1
ATOM 1411 C CA . SER A 1 187 ? -11.650 10.576 3.498 1.00 90.31 187 SER A CA 1
ATOM 1412 C C . SER A 1 187 ? -11.306 11.623 4.570 1.00 90.31 187 SER A C 1
ATOM 1414 O O . SER A 1 187 ? -12.066 11.837 5.525 1.00 90.31 187 SER A O 1
ATOM 1416 N N . ALA A 1 188 ? -10.176 12.322 4.431 1.00 90.06 188 ALA A N 1
ATOM 1417 C CA . ALA A 1 188 ? -9.769 13.354 5.383 1.00 90.06 188 ALA A CA 1
ATOM 1418 C C . ALA A 1 188 ? -10.762 14.532 5.402 1.00 90.06 188 ALA A C 1
ATOM 1420 O O . ALA A 1 188 ? -11.168 14.987 6.478 1.00 90.06 188 ALA A O 1
ATOM 1421 N N . THR A 1 189 ? -11.212 14.962 4.221 1.00 90.62 189 THR A N 1
ATOM 1422 C CA . THR A 1 189 ? -12.183 16.050 4.042 1.00 90.62 189 THR A CA 1
ATOM 1423 C C . THR A 1 189 ? -13.550 15.682 4.620 1.00 90.62 189 THR A C 1
ATOM 1425 O O . THR A 1 189 ? -14.121 16.468 5.380 1.00 90.62 189 THR A O 1
ATOM 1428 N N . ASN A 1 190 ? -14.019 14.450 4.394 1.00 89.56 190 ASN A N 1
ATOM 1429 C CA . ASN A 1 190 ? -15.248 13.913 4.995 1.00 89.56 190 ASN A CA 1
ATOM 1430 C C . ASN A 1 190 ? -15.194 13.944 6.532 1.00 89.56 190 ASN A C 1
ATOM 1432 O O . ASN A 1 190 ? -16.173 14.265 7.208 1.00 89.56 190 ASN A O 1
ATOM 1436 N N . ASN A 1 191 ? -14.013 13.693 7.101 1.00 85.38 191 ASN A N 1
ATOM 1437 C CA . ASN A 1 191 ? -13.759 13.759 8.539 1.00 85.38 191 ASN A CA 1
ATOM 1438 C C . ASN A 1 191 ? -13.464 15.178 9.068 1.00 85.38 191 ASN A C 1
ATOM 1440 O O . ASN A 1 191 ? -13.114 15.325 10.246 1.00 85.38 191 ASN A O 1
ATOM 1444 N N . LYS A 1 192 ? -13.600 16.217 8.229 1.00 88.19 192 LYS A N 1
ATOM 1445 C CA . LYS A 1 192 ? -13.283 17.625 8.532 1.00 88.19 192 LYS A CA 1
ATOM 1446 C C . LYS A 1 192 ? -11.840 17.821 9.018 1.00 88.19 192 LYS A C 1
ATOM 1448 O O . LYS A 1 192 ? -11.581 18.614 9.925 1.00 88.19 192 LYS A O 1
ATOM 1453 N N . ARG A 1 193 ? -10.892 17.060 8.464 1.00 86.25 193 ARG A N 1
ATOM 1454 C CA . ARG A 1 193 ? -9.458 17.152 8.766 1.00 86.25 193 ARG A CA 1
ATOM 1455 C C . ARG A 1 193 ? -8.693 17.617 7.532 1.00 86.25 193 ARG A C 1
ATOM 1457 O O . ARG A 1 193 ? -8.821 17.037 6.466 1.00 86.25 193 ARG A O 1
ATOM 1464 N N . MET A 1 194 ? -7.807 18.594 7.719 1.00 87.81 194 MET A N 1
ATOM 1465 C CA . MET A 1 194 ? -6.906 19.064 6.657 1.00 87.81 194 MET A CA 1
ATOM 1466 C C . MET A 1 194 ? -5.676 18.172 6.465 1.00 87.81 194 MET A C 1
ATOM 1468 O O . MET A 1 194 ? -4.972 18.295 5.470 1.00 87.81 194 MET A O 1
ATOM 1472 N N . ARG A 1 195 ? -5.365 17.298 7.433 1.00 91.06 195 ARG A N 1
ATOM 1473 C CA . ARG A 1 195 ? -4.172 16.447 7.397 1.00 91.06 195 ARG A CA 1
ATOM 1474 C C . ARG A 1 195 ? -4.543 14.969 7.278 1.00 91.06 195 ARG A C 1
ATOM 1476 O O . ARG A 1 195 ? -5.235 14.441 8.151 1.00 91.06 195 ARG A O 1
ATOM 1483 N N . ILE A 1 196 ? -4.016 14.323 6.241 1.00 91.69 196 ILE A N 1
ATOM 1484 C CA . ILE A 1 196 ? -4.129 12.893 5.956 1.00 91.69 196 ILE A CA 1
ATOM 1485 C C . ILE A 1 196 ? -3.336 12.105 7.002 1.00 91.69 196 ILE A C 1
ATOM 1487 O O . ILE A 1 196 ? -2.145 12.352 7.234 1.00 91.69 196 ILE A O 1
ATOM 1491 N N . THR A 1 197 ? -4.020 11.159 7.641 1.00 90.00 197 THR A N 1
ATOM 1492 C CA . THR A 1 197 ? -3.472 10.223 8.633 1.00 90.00 197 THR A CA 1
ATOM 1493 C C . THR A 1 197 ? -3.418 8.806 8.068 1.00 90.00 197 THR A C 1
ATOM 1495 O O . THR A 1 197 ? -3.951 8.544 6.996 1.00 90.00 197 THR A O 1
ATOM 1498 N N . ILE A 1 198 ? -2.760 7.873 8.767 1.00 89.12 198 ILE A N 1
ATOM 1499 C CA . ILE A 1 198 ? -2.648 6.471 8.314 1.00 89.12 198 ILE A CA 1
ATOM 1500 C C . ILE A 1 198 ? -4.023 5.833 8.177 1.00 89.12 198 ILE A C 1
ATOM 1502 O O . ILE A 1 198 ? -4.263 5.069 7.254 1.00 89.12 198 ILE A O 1
ATOM 1506 N N . ARG A 1 199 ? -4.947 6.219 9.057 1.00 85.75 199 ARG A N 1
ATOM 1507 C CA . ARG A 1 199 ? -6.339 5.806 8.968 1.00 85.75 199 ARG A CA 1
ATOM 1508 C C . ARG A 1 199 ? -6.962 6.146 7.627 1.00 85.75 199 ARG A C 1
ATOM 1510 O O . ARG A 1 199 ? -7.615 5.296 7.050 1.00 85.75 199 ARG A O 1
ATOM 1517 N N . ASP A 1 200 ? -6.759 7.363 7.138 1.00 89.75 200 ASP A N 1
ATOM 1518 C CA . ASP A 1 200 ? -7.339 7.761 5.856 1.00 89.75 200 ASP A CA 1
ATOM 1519 C C . ASP A 1 200 ? -6.764 6.925 4.714 1.00 89.75 200 ASP A C 1
ATOM 1521 O O . ASP A 1 200 ? -7.521 6.508 3.851 1.00 89.75 200 ASP A O 1
ATOM 1525 N N . LEU A 1 201 ? -5.462 6.609 4.752 1.00 91.38 201 LEU A N 1
ATOM 1526 C CA . LEU A 1 201 ? -4.833 5.712 3.777 1.00 91.38 201 LEU A CA 1
ATOM 1527 C C . LEU A 1 201 ? -5.421 4.295 3.845 1.00 91.38 201 LEU A C 1
ATOM 1529 O O . LEU A 1 201 ? -5.792 3.746 2.817 1.00 91.38 201 LEU A O 1
ATOM 1533 N N . GLN A 1 202 ? -5.544 3.721 5.046 1.00 88.81 202 GLN A N 1
ATOM 1534 C CA . GLN A 1 202 ? -6.077 2.367 5.216 1.00 88.81 202 GLN A CA 1
ATOM 1535 C C . GLN A 1 202 ? -7.549 2.270 4.800 1.00 88.81 202 GLN A C 1
ATOM 1537 O O . GLN A 1 202 ? -7.924 1.306 4.145 1.00 88.81 202 GLN A O 1
ATOM 1542 N N . LEU A 1 203 ? -8.379 3.252 5.168 1.00 86.75 203 LEU A N 1
ATOM 1543 C CA . LEU A 1 203 ? -9.787 3.270 4.763 1.00 86.75 203 LEU A CA 1
ATOM 1544 C C . LEU A 1 203 ? -9.932 3.414 3.254 1.00 86.75 203 LEU A C 1
ATOM 1546 O O . LEU A 1 203 ? -10.726 2.702 2.667 1.00 86.75 203 LEU A O 1
ATOM 1550 N N . SER A 1 204 ? -9.122 4.270 2.636 1.00 89.94 204 SER A N 1
ATOM 1551 C CA . SER A 1 204 ? -9.162 4.483 1.188 1.00 89.94 204 SER A CA 1
ATOM 1552 C C . SER A 1 204 ? -8.818 3.222 0.407 1.00 89.94 204 SER A C 1
ATOM 1554 O O . SER A 1 204 ? -9.512 2.886 -0.540 1.00 89.94 204 SER A O 1
ATOM 1556 N N . VAL A 1 205 ? -7.779 2.500 0.839 1.00 91.06 205 VAL A N 1
ATOM 1557 C CA . VAL A 1 205 ? -7.402 1.220 0.225 1.00 91.06 205 VAL A CA 1
ATOM 1558 C C . VAL A 1 205 ? -8.456 0.140 0.473 1.00 91.06 205 VAL A C 1
ATOM 1560 O O . VAL A 1 205 ? -8.649 -0.705 -0.384 1.00 91.06 205 VAL A O 1
ATOM 1563 N N . GLY A 1 206 ? -9.140 0.158 1.621 1.00 87.06 206 GLY A N 1
ATOM 1564 C CA . GLY A 1 206 ? -10.197 -0.813 1.923 1.00 87.06 206 GLY A CA 1
ATOM 1565 C C . GLY A 1 206 ? -11.564 -0.500 1.301 1.00 87.06 206 GLY A C 1
ATOM 1566 O O . GLY A 1 206 ? -12.400 -1.393 1.220 1.00 87.06 206 GLY A O 1
ATOM 1567 N N . GLU A 1 207 ? -11.827 0.752 0.916 1.00 87.31 207 GLU A N 1
ATOM 1568 C CA . GLU A 1 207 ? -13.053 1.160 0.210 1.00 87.31 207 GLU A CA 1
ATOM 1569 C C . GLU A 1 207 ? -12.989 0.825 -1.286 1.00 87.31 207 GLU A C 1
ATOM 1571 O O . GLU A 1 207 ? -14.025 0.583 -1.902 1.00 87.31 207 GLU A O 1
ATOM 1576 N N . ASP A 1 208 ? -11.785 0.794 -1.854 1.00 92.44 208 ASP A N 1
ATOM 1577 C CA . ASP A 1 208 ? -11.531 0.433 -3.244 1.00 92.44 208 ASP A CA 1
ATOM 1578 C C . ASP A 1 208 ? -11.197 -1.064 -3.358 1.00 92.44 208 ASP A C 1
ATOM 1580 O O . ASP A 1 208 ? -10.221 -1.559 -2.790 1.00 92.44 208 ASP A O 1
ATOM 1584 N N . GLN A 1 209 ? -12.015 -1.800 -4.110 1.00 91.75 209 GLN A N 1
ATOM 1585 C CA . GLN A 1 209 ? -11.865 -3.241 -4.291 1.00 91.75 209 GLN A CA 1
ATOM 1586 C C . GLN A 1 209 ? -10.582 -3.609 -5.057 1.00 91.75 209 GLN A C 1
ATOM 1588 O O . GLN A 1 209 ? -9.939 -4.615 -4.746 1.00 91.75 209 GLN A O 1
ATOM 1593 N N . GLU A 1 210 ? -10.167 -2.803 -6.032 1.00 93.56 210 GLU A N 1
ATOM 1594 C CA . GLU A 1 210 ? -8.978 -3.069 -6.844 1.00 93.56 210 GLU A CA 1
ATOM 1595 C C . GLU A 1 210 ? -7.705 -2.836 -6.026 1.00 93.56 210 GLU A C 1
ATOM 1597 O O . GLU A 1 210 ? -6.790 -3.666 -6.030 1.00 93.56 210 GLU A O 1
ATOM 1602 N N . LEU A 1 211 ? -7.678 -1.761 -5.233 1.00 92.50 211 LEU A N 1
ATOM 1603 C CA . LEU A 1 211 ? -6.580 -1.505 -4.301 1.00 92.50 211 LEU A CA 1
ATOM 1604 C C . LEU A 1 211 ? -6.544 -2.528 -3.162 1.00 92.50 211 LEU A C 1
ATOM 1606 O O . LEU A 1 211 ? -5.455 -2.992 -2.822 1.00 92.50 211 LEU A O 1
ATOM 1610 N N . SER A 1 212 ? -7.690 -2.925 -2.600 1.00 91.75 212 SER A N 1
ATOM 1611 C CA . SER A 1 212 ? -7.732 -3.959 -1.557 1.00 91.75 212 SER A CA 1
ATOM 1612 C C . SER A 1 212 ? -7.167 -5.275 -2.079 1.00 91.75 212 SER A C 1
ATOM 1614 O O . SER A 1 212 ? -6.243 -5.819 -1.481 1.00 91.75 212 SER A O 1
ATOM 1616 N N . THR A 1 213 ? -7.629 -5.746 -3.244 1.00 92.00 213 THR A N 1
ATOM 1617 C CA . THR A 1 213 ? -7.132 -7.003 -3.827 1.00 92.00 213 THR A CA 1
ATOM 1618 C C . THR A 1 213 ? -5.635 -6.954 -4.131 1.00 92.00 213 THR A C 1
ATOM 1620 O O . THR A 1 213 ? -4.937 -7.945 -3.915 1.00 92.00 213 THR A O 1
ATOM 1623 N N . LEU A 1 214 ? -5.108 -5.811 -4.585 1.00 92.38 214 LEU A N 1
ATOM 1624 C CA . LEU A 1 214 ? -3.671 -5.622 -4.782 1.00 92.38 214 LEU A CA 1
ATOM 1625 C C . LEU A 1 214 ? -2.901 -5.693 -3.453 1.00 92.38 214 LEU A C 1
ATOM 1627 O O . LEU A 1 214 ? -1.872 -6.362 -3.372 1.00 92.38 214 LEU A O 1
ATOM 1631 N N . PHE A 1 215 ? -3.376 -5.010 -2.412 1.00 91.06 215 PHE A N 1
ATOM 1632 C CA . PHE A 1 215 ? -2.720 -4.998 -1.103 1.00 91.06 215 PHE A CA 1
ATOM 1633 C C . PHE A 1 215 ? -2.759 -6.372 -0.428 1.00 91.06 215 PHE A C 1
ATOM 1635 O O . PHE A 1 215 ? -1.747 -6.779 0.148 1.00 91.06 215 PHE A O 1
ATOM 1642 N N . ASP A 1 216 ? -3.863 -7.105 -0.574 1.00 89.69 216 ASP A N 1
ATOM 1643 C CA . ASP A 1 216 ? -4.026 -8.468 -0.070 1.00 89.69 216 ASP A CA 1
ATOM 1644 C C . ASP A 1 216 ? -3.087 -9.439 -0.803 1.00 89.69 216 ASP A C 1
ATOM 1646 O O . ASP A 1 216 ? -2.313 -10.149 -0.162 1.00 89.69 216 ASP A O 1
ATOM 1650 N N . LYS A 1 217 ? -3.038 -9.396 -2.146 1.00 89.88 217 LYS A N 1
ATOM 1651 C CA . LYS A 1 217 ? -2.088 -10.192 -2.954 1.00 89.88 217 LYS A CA 1
ATOM 1652 C C . LYS A 1 217 ? -0.628 -9.934 -2.568 1.00 89.88 217 LYS A C 1
ATOM 1654 O O . LYS A 1 217 ? 0.205 -10.836 -2.634 1.00 89.88 217 LYS A O 1
ATOM 1659 N N . LEU A 1 218 ? -0.300 -8.698 -2.194 1.00 88.25 218 LEU A N 1
ATOM 1660 C CA . LEU A 1 218 ? 1.056 -8.286 -1.826 1.00 88.25 218 LEU A CA 1
ATOM 1661 C C . LEU A 1 218 ? 1.353 -8.412 -0.323 1.00 88.25 218 LEU A C 1
ATOM 1663 O O . LEU A 1 218 ? 2.474 -8.100 0.086 1.00 88.25 218 LEU A O 1
ATOM 1667 N N . ASN A 1 219 ? 0.389 -8.855 0.492 1.00 86.81 219 ASN A N 1
ATOM 1668 C CA . ASN A 1 219 ? 0.474 -8.897 1.955 1.00 86.81 219 ASN A CA 1
ATOM 1669 C C . ASN A 1 219 ? 0.933 -7.560 2.570 1.00 86.81 219 ASN A C 1
ATOM 1671 O O . ASN A 1 219 ? 1.745 -7.513 3.501 1.00 86.81 219 ASN A O 1
ATOM 1675 N N . VAL A 1 220 ? 0.443 -6.443 2.027 1.00 87.81 220 VAL A N 1
ATOM 1676 C CA . VAL A 1 220 ? 0.772 -5.097 2.504 1.00 87.81 220 VAL A CA 1
ATOM 1677 C C . VAL A 1 220 ? -0.309 -4.627 3.463 1.00 87.81 220 VAL A C 1
ATOM 1679 O O . VAL A 1 220 ? -1.484 -4.567 3.127 1.00 87.81 220 VAL A O 1
ATOM 1682 N N . SER A 1 221 ? 0.092 -4.224 4.665 1.00 84.00 221 SER A N 1
ATOM 1683 C CA . SER A 1 221 ? -0.821 -3.670 5.664 1.00 84.00 221 SER A CA 1
ATOM 1684 C C . SER A 1 221 ? -0.260 -2.400 6.287 1.00 84.00 221 SER A C 1
ATOM 1686 O O . SER A 1 221 ? 0.937 -2.286 6.564 1.00 84.00 221 SER A O 1
ATOM 1688 N N . PHE A 1 222 ? -1.142 -1.431 6.527 1.00 86.00 222 PHE A N 1
ATOM 1689 C CA . PHE A 1 222 ? -0.802 -0.208 7.245 1.00 86.00 222 PHE A CA 1
ATOM 1690 C C . PHE A 1 222 ? -0.894 -0.421 8.757 1.00 86.00 222 PHE A C 1
ATOM 1692 O O . PHE A 1 222 ? -1.841 -1.019 9.272 1.00 86.00 222 PHE A O 1
ATOM 1699 N N . LEU A 1 223 ? 0.074 0.127 9.490 1.00 80.19 223 LEU A N 1
ATOM 1700 C CA . LEU A 1 223 ? 0.111 0.040 10.945 1.00 80.19 223 LEU A CA 1
ATOM 1701 C C . LEU A 1 223 ? -0.622 1.230 11.558 1.00 80.19 223 LEU A C 1
ATOM 1703 O O . LEU A 1 223 ? -0.175 2.370 11.435 1.00 80.19 223 LEU A O 1
ATOM 1707 N N . GLY A 1 224 ? -1.711 0.978 12.279 1.00 71.44 224 GLY A N 1
ATOM 1708 C CA . GLY A 1 224 ? -2.443 2.044 12.968 1.00 71.44 224 GLY A CA 1
ATOM 1709 C C . GLY A 1 224 ? -3.352 2.870 12.054 1.00 71.44 224 GLY A C 1
ATOM 1710 O O . GLY A 1 224 ? -3.481 4.082 12.226 1.00 71.44 224 GLY A O 1
ATOM 1711 N N . GLY A 1 225 ? -3.997 2.245 11.065 1.00 61.91 225 GLY A N 1
ATOM 1712 C CA . GLY A 1 225 ? -5.132 2.872 10.375 1.00 61.91 225 GLY A CA 1
ATOM 1713 C C . GLY A 1 225 ? -6.494 2.577 11.023 1.00 61.91 225 GLY A C 1
ATOM 1714 O O . GLY A 1 225 ? -7.517 3.148 10.634 1.00 61.91 225 GLY A O 1
ATOM 1715 N N . GLY A 1 226 ? -6.508 1.800 12.109 1.00 62.03 226 GLY A N 1
ATOM 1716 C CA . GLY A 1 226 ? -7.714 1.482 12.870 1.00 62.03 226 GLY A CA 1
ATOM 1717 C C . GLY A 1 226 ? -8.702 0.619 12.081 1.00 62.03 226 GLY A C 1
ATOM 1718 O O . GLY A 1 226 ? -8.393 0.085 11.024 1.00 62.03 226 GLY A O 1
ATOM 1719 N N . VAL A 1 227 ? -9.912 0.474 12.614 1.00 60.28 227 VAL A N 1
ATOM 1720 C CA . VAL A 1 227 ? -10.954 -0.392 12.036 1.00 60.28 227 VAL A CA 1
ATOM 1721 C C . VAL A 1 227 ? -11.791 0.389 11.029 1.00 60.28 227 VAL A C 1
ATOM 1723 O O . VAL A 1 227 ? -12.087 1.570 11.274 1.00 60.28 227 VAL A O 1
ATOM 1726 N N . VAL A 1 228 ? -12.216 -0.258 9.938 1.00 64.50 228 VAL A N 1
ATOM 1727 C CA . VAL A 1 228 ? -13.258 0.274 9.043 1.00 64.50 228 VAL A CA 1
ATOM 1728 C C . VAL A 1 228 ? -14.455 0.702 9.899 1.00 64.50 228 VAL A C 1
ATOM 1730 O O . VAL A 1 228 ? -14.932 -0.095 10.713 1.00 64.50 228 VAL A O 1
ATOM 1733 N N . PRO A 1 229 ? -14.890 1.975 9.836 1.00 68.38 229 PRO A N 1
ATOM 1734 C CA . PRO A 1 229 ? -15.928 2.475 10.717 1.00 68.38 229 PRO A CA 1
ATOM 1735 C C . PRO A 1 229 ? -17.243 1.767 10.407 1.00 68.38 229 PRO A C 1
ATOM 1737 O O . PRO A 1 229 ? -17.933 2.080 9.446 1.00 68.38 229 PRO A O 1
ATOM 1740 N N . TYR A 1 230 ? -17.594 0.823 11.269 1.00 70.69 230 TYR A N 1
ATOM 1741 C CA . TYR A 1 230 ? -18.846 0.101 11.203 1.00 70.69 230 TYR A CA 1
ATOM 1742 C C . TYR A 1 230 ? -19.539 0.199 12.557 1.00 70.69 230 TYR A C 1
ATOM 1744 O O . TYR A 1 230 ? -18.949 -0.068 13.605 1.00 70.69 230 TYR A O 1
ATOM 1752 N N . ILE A 1 231 ? -20.782 0.668 12.542 1.00 72.50 231 ILE A N 1
ATOM 1753 C CA . ILE A 1 231 ? -21.645 0.723 13.717 1.00 72.50 231 ILE A CA 1
ATOM 1754 C C . ILE A 1 231 ? -22.934 0.034 13.305 1.00 72.50 231 ILE A C 1
ATOM 1756 O O . ILE A 1 231 ? -23.634 0.521 12.421 1.00 72.50 231 ILE A O 1
ATOM 1760 N N . HIS A 1 232 ? -23.247 -1.086 13.948 1.00 67.38 232 HIS A N 1
ATOM 1761 C CA . HIS A 1 232 ? -24.493 -1.791 13.681 1.00 67.38 232 HIS A CA 1
ATOM 1762 C C . HIS A 1 232 ? -25.698 -0.877 13.903 1.00 67.38 232 HIS A C 1
ATOM 1764 O O . HIS A 1 232 ? -25.756 -0.123 14.882 1.00 67.38 232 HIS A O 1
ATOM 1770 N N . SER A 1 233 ? -26.684 -0.982 13.012 1.00 68.69 233 SER A N 1
ATOM 1771 C CA . SER A 1 233 ? -27.921 -0.193 13.026 1.00 68.69 233 SER A CA 1
ATOM 1772 C C . SER A 1 233 ? -28.624 -0.225 14.388 1.00 68.69 233 SER A C 1
ATOM 1774 O O . SER A 1 233 ? -29.097 0.813 14.855 1.00 68.69 233 SER A O 1
ATOM 1776 N N . CYS A 1 234 ? -28.584 -1.365 15.087 1.00 67.38 234 CYS A N 1
ATOM 1777 C CA . CYS A 1 234 ? -29.112 -1.539 16.443 1.00 67.38 234 CYS A CA 1
ATOM 1778 C C . CYS A 1 234 ? -28.591 -0.487 17.439 1.00 67.38 234 CYS A C 1
ATOM 1780 O O . CYS A 1 234 ? -29.349 -0.014 18.286 1.00 67.38 234 CYS A O 1
ATOM 1782 N N . LEU A 1 235 ? -27.328 -0.063 17.311 1.00 65.56 235 LEU A N 1
ATOM 1783 C CA . LEU A 1 235 ? -26.714 0.967 18.157 1.00 65.56 235 LEU A CA 1
ATOM 1784 C C . LEU A 1 235 ? -27.033 2.396 17.691 1.00 65.56 235 LEU A C 1
ATOM 1786 O O . LEU A 1 235 ? -26.888 3.339 18.466 1.00 65.56 235 LEU A O 1
ATOM 1790 N N . ILE A 1 236 ? -27.458 2.575 16.439 1.00 71.38 236 ILE A N 1
ATOM 1791 C CA . ILE A 1 236 ? -27.770 3.880 15.839 1.00 71.38 236 ILE A CA 1
ATOM 1792 C C . ILE A 1 236 ? -29.211 4.306 16.156 1.00 71.38 236 ILE A C 1
ATOM 1794 O O . ILE A 1 236 ? -29.484 5.509 16.248 1.00 71.38 236 ILE A O 1
ATOM 1798 N N . THR A 1 237 ? -30.131 3.352 16.365 1.00 64.62 237 THR A N 1
ATOM 1799 C CA . THR A 1 237 ? -31.552 3.654 16.597 1.00 64.62 237 THR A CA 1
ATOM 1800 C C . THR A 1 237 ? -31.759 4.550 17.825 1.00 64.62 237 THR A C 1
ATOM 1802 O O . THR A 1 237 ? -31.608 4.173 18.991 1.00 64.62 237 THR A O 1
ATOM 1805 N N . LYS A 1 238 ? -32.131 5.807 17.572 1.00 58.22 238 LYS A N 1
ATOM 1806 C CA . LYS A 1 238 ? -32.529 6.744 18.621 1.00 58.22 238 LYS A CA 1
ATOM 1807 C C . LYS A 1 238 ? -33.942 6.375 19.066 1.00 58.22 238 LYS A C 1
ATOM 1809 O O . LYS A 1 238 ? -34.900 6.797 18.428 1.00 58.22 238 LYS A O 1
ATOM 1814 N N . LYS A 1 239 ? -34.104 5.648 20.179 1.00 60.03 239 LYS A N 1
ATOM 1815 C CA . LYS A 1 239 ? -35.445 5.493 20.774 1.00 60.03 239 LYS A CA 1
ATOM 1816 C C . LYS A 1 239 ? -36.056 6.888 21.049 1.00 60.03 239 LYS A C 1
ATOM 1818 O O . LYS A 1 239 ? -35.386 7.723 21.691 1.00 60.03 239 LYS A O 1
ATOM 1823 N N . PRO A 1 240 ? -37.286 7.165 20.569 1.00 54.62 240 PRO A N 1
ATOM 1824 C CA . PRO A 1 240 ? -37.936 8.458 20.737 1.00 54.62 240 PRO A CA 1
ATOM 1825 C C . PRO A 1 240 ? -38.133 8.770 22.223 1.00 54.62 240 PRO A C 1
ATOM 1827 O O . PRO A 1 240 ? -38.314 7.895 23.071 1.00 54.62 240 PRO A O 1
ATOM 1830 N N . ARG A 1 241 ? -38.007 10.050 22.572 1.00 58.94 241 ARG A N 1
ATOM 1831 C CA . ARG A 1 241 ? -38.089 10.520 23.957 1.00 58.94 241 ARG A CA 1
ATOM 1832 C C . ARG A 1 241 ? -39.545 10.436 24.431 1.00 58.94 241 ARG A C 1
ATOM 1834 O O . ARG A 1 241 ? -40.354 11.232 23.971 1.00 58.94 241 ARG A O 1
ATOM 1841 N N . LYS A 1 242 ? -39.861 9.606 25.436 1.00 59.84 242 LYS A N 1
ATOM 1842 C CA . LYS A 1 242 ? -41.016 9.908 26.302 1.00 59.84 242 LYS A CA 1
ATOM 1843 C C . LYS A 1 242 ? -40.704 11.228 27.020 1.00 59.84 242 LYS A C 1
ATOM 1845 O O . LYS A 1 242 ? -39.724 11.314 27.769 1.00 59.84 242 LYS A O 1
ATOM 1850 N N . LYS A 1 243 ? -41.451 12.292 26.703 1.00 46.81 243 LYS A N 1
ATOM 1851 C CA . LYS A 1 243 ? -41.367 13.602 27.369 1.00 46.81 243 LYS A CA 1
ATOM 1852 C C . LYS A 1 243 ? -41.661 13.368 28.856 1.00 46.81 243 LYS A C 1
ATOM 1854 O O . LYS A 1 243 ? -42.802 13.131 29.220 1.00 46.81 243 LYS A O 1
ATOM 1859 N N . LYS A 1 244 ? -40.635 13.392 29.713 1.00 57.25 244 LYS A N 1
ATOM 1860 C CA . LYS A 1 244 ? -40.853 13.552 31.155 1.00 57.25 244 LYS A CA 1
ATOM 1861 C C . LYS A 1 244 ? -41.257 15.003 31.395 1.00 57.25 244 LYS A C 1
ATOM 1863 O O . LYS A 1 244 ? -40.488 15.906 31.056 1.00 57.25 244 LYS A O 1
ATOM 1868 N N . THR A 1 245 ? -42.463 15.194 31.915 1.00 46.50 245 THR A N 1
ATOM 1869 C CA . THR A 1 245 ? -42.956 16.434 32.516 1.00 46.50 245 THR A CA 1
ATOM 1870 C C . THR A 1 245 ? -41.933 16.911 33.546 1.00 46.50 245 THR A C 1
ATOM 1872 O O . THR A 1 245 ? -41.446 16.122 34.355 1.00 46.50 245 THR A O 1
ATOM 1875 N N . LYS A 1 246 ? -41.522 18.181 33.456 1.00 48.09 246 LYS A N 1
ATOM 1876 C CA . LYS A 1 246 ? -40.634 18.797 34.447 1.00 48.09 246 LYS A CA 1
ATOM 1877 C C . LYS A 1 246 ? -41.444 18.985 35.731 1.00 48.09 246 LYS A C 1
ATOM 1879 O O . LYS A 1 246 ? -42.249 19.906 35.789 1.00 48.09 246 LYS A O 1
ATOM 1884 N N . THR A 1 247 ? -41.249 18.130 36.728 1.00 49.12 247 THR A N 1
ATOM 1885 C CA . THR A 1 247 ? -41.591 18.479 38.109 1.00 49.12 247 THR A CA 1
ATOM 1886 C C . THR A 1 247 ? -40.521 19.440 38.616 1.00 49.12 247 THR A C 1
ATOM 1888 O O . THR A 1 247 ? -39.324 19.242 38.386 1.00 49.12 247 THR A O 1
ATOM 1891 N N . VAL A 1 248 ? -40.968 20.552 39.190 1.00 51.84 248 VAL A N 1
ATOM 1892 C CA . VAL A 1 248 ? -40.113 21.599 39.745 1.00 51.84 248 VAL A CA 1
ATOM 1893 C C . VAL A 1 248 ? -39.621 21.099 41.102 1.00 51.84 248 VAL A C 1
ATOM 1895 O O . VAL A 1 248 ? -40.302 21.269 42.104 1.00 51.84 248 VAL A O 1
ATOM 1898 N N . ASP A 1 249 ? -38.471 20.426 41.130 1.00 48.78 249 ASP A N 1
ATOM 1899 C CA . ASP A 1 249 ? -37.820 20.057 42.390 1.00 48.78 249 ASP A CA 1
ATOM 1900 C C . ASP A 1 249 ? -36.987 21.252 42.885 1.00 48.78 249 ASP A C 1
ATOM 1902 O O . ASP A 1 249 ? -36.101 21.748 42.180 1.00 48.78 249 ASP A O 1
ATOM 1906 N N . ALA A 1 250 ? -37.293 21.710 44.098 1.00 53.34 250 ALA A N 1
ATOM 1907 C CA . ALA A 1 250 ? -36.580 22.752 44.824 1.00 53.34 250 ALA A CA 1
ATOM 1908 C C . ALA A 1 250 ? -35.166 22.313 45.273 1.00 53.34 250 ALA A C 1
ATOM 1910 O O . ALA A 1 250 ? -34.880 21.128 45.424 1.00 53.34 250 ALA A O 1
ATOM 1911 N N . ALA A 1 251 ? -34.322 23.318 45.542 1.00 55.03 251 ALA A N 1
ATOM 1912 C CA . ALA A 1 251 ? -33.033 23.268 46.247 1.00 55.03 251 ALA A CA 1
ATOM 1913 C C . ALA A 1 251 ? -31.832 22.579 45.550 1.00 55.03 251 ALA A C 1
ATOM 1915 O O . ALA A 1 251 ? -31.568 21.391 45.704 1.00 55.03 251 ALA A O 1
ATOM 1916 N N . GLY A 1 252 ? -31.019 23.399 44.868 1.00 64.50 252 GLY A N 1
ATOM 1917 C CA . GLY A 1 252 ? -29.551 23.474 45.022 1.00 64.50 252 GLY A CA 1
ATOM 1918 C C . GLY A 1 252 ? -28.634 22.311 44.608 1.00 64.50 252 GLY A C 1
ATOM 1919 O O . GLY A 1 252 ? -27.466 22.560 44.314 1.00 64.50 252 GLY A O 1
ATOM 1920 N N . VAL A 1 253 ? -29.097 21.064 44.525 1.00 64.12 253 VAL A N 1
ATOM 1921 C CA . VAL A 1 253 ? -28.225 19.908 44.260 1.00 64.12 253 VAL A CA 1
ATOM 1922 C C . VAL A 1 253 ? -28.334 19.497 42.792 1.00 64.12 253 VAL A C 1
ATOM 1924 O O . VAL A 1 253 ? -29.309 18.880 42.358 1.00 64.12 253 VAL A O 1
ATOM 1927 N N . LYS A 1 254 ? -27.311 19.829 41.991 1.00 71.06 254 LYS A N 1
ATOM 1928 C CA . LYS A 1 254 ? -27.205 19.355 40.601 1.00 71.06 254 LYS A CA 1
ATOM 1929 C C . LYS A 1 254 ? -27.062 17.830 40.606 1.00 71.06 254 LYS A C 1
ATOM 1931 O O . LYS A 1 254 ? -25.978 17.306 40.850 1.00 71.06 254 LYS A O 1
ATOM 1936 N N . LYS A 1 255 ? -28.154 17.112 40.318 1.00 73.81 255 LYS A N 1
ATOM 1937 C CA . LYS A 1 255 ? -28.137 15.652 40.125 1.00 73.81 255 LYS A CA 1
ATOM 1938 C C . LYS A 1 255 ? -27.072 15.296 39.065 1.00 73.81 255 LYS A C 1
ATOM 1940 O O . LYS A 1 255 ? -27.013 15.972 38.031 1.00 73.81 255 LYS A O 1
ATOM 1945 N N . PRO A 1 256 ? -26.241 14.257 39.279 1.00 77.19 256 PRO A N 1
ATOM 1946 C CA . PRO A 1 256 ? -25.209 13.878 38.320 1.00 77.19 256 PRO A CA 1
ATOM 1947 C C . PRO A 1 256 ? -25.840 13.545 36.964 1.00 77.19 256 PRO A C 1
ATOM 1949 O O . PRO A 1 256 ? -26.824 12.806 36.869 1.00 77.19 256 PRO A O 1
ATOM 1952 N N . HIS A 1 257 ? -25.284 14.119 35.895 1.00 80.94 257 HIS A N 1
ATOM 1953 C CA . HIS A 1 257 ? -25.810 13.946 34.545 1.00 80.94 257 HIS A CA 1
ATOM 1954 C C . HIS A 1 257 ? -25.618 12.498 34.072 1.00 80.94 257 HIS A C 1
ATOM 1956 O O . HIS A 1 257 ? -24.524 12.090 33.676 1.00 80.94 257 HIS A O 1
ATOM 1962 N N . ARG A 1 258 ? -26.702 11.717 34.058 1.00 82.31 258 ARG A N 1
ATOM 1963 C CA . ARG A 1 258 ? -26.707 10.354 33.520 1.00 82.31 258 ARG A CA 1
ATOM 1964 C C . ARG A 1 258 ? -27.008 10.371 32.022 1.00 82.31 258 ARG A C 1
ATOM 1966 O O . ARG A 1 258 ? -28.100 10.746 31.596 1.00 82.31 258 ARG A O 1
ATOM 1973 N N . PHE A 1 259 ? -26.043 9.933 31.217 1.00 83.75 259 PHE A N 1
ATOM 1974 C CA . PHE A 1 259 ? -26.235 9.760 29.778 1.00 83.75 259 PHE A CA 1
ATOM 1975 C C . PHE A 1 259 ? -27.264 8.660 29.479 1.00 83.75 259 PHE A C 1
ATOM 1977 O O . PHE A 1 259 ? -27.438 7.719 30.255 1.00 83.75 259 PHE A O 1
ATOM 1984 N N . ARG A 1 260 ? -27.938 8.756 28.324 1.00 78.62 260 ARG A N 1
ATOM 1985 C CA . ARG A 1 260 ? -28.817 7.676 27.857 1.00 78.62 260 ARG A CA 1
ATOM 1986 C C . ARG A 1 260 ? -27.997 6.393 27.642 1.00 78.62 260 ARG A C 1
ATOM 1988 O O . ARG A 1 260 ? -26.849 6.498 27.191 1.00 78.62 260 ARG A O 1
ATOM 1995 N N . PRO A 1 261 ? -28.585 5.206 27.877 1.00 76.19 261 PRO A N 1
ATOM 1996 C CA . PRO A 1 261 ? -27.967 3.938 27.496 1.00 76.19 261 PRO A CA 1
ATOM 1997 C C . PRO A 1 261 ? -27.468 3.992 26.044 1.00 76.19 261 PRO A C 1
ATOM 1999 O O . PRO A 1 261 ? -28.145 4.546 25.179 1.00 76.19 261 PRO A O 1
ATOM 2002 N N . GLY A 1 262 ? -26.246 3.516 25.800 1.00 78.38 262 GLY A N 1
ATOM 2003 C CA . GLY A 1 262 ? -25.594 3.549 24.483 1.00 78.38 262 GLY A CA 1
ATOM 2004 C C . GLY A 1 262 ? -24.922 4.875 24.092 1.00 78.38 262 GLY A C 1
ATOM 2005 O O . GLY A 1 262 ? -24.060 4.874 23.222 1.00 78.38 262 GLY A O 1
ATOM 2006 N N . THR A 1 263 ? -25.211 6.007 24.749 1.00 84.38 263 THR A N 1
ATOM 2007 C CA . THR A 1 263 ? -24.593 7.305 24.378 1.00 84.38 263 THR A CA 1
ATOM 2008 C C . THR A 1 263 ? -23.092 7.339 24.651 1.00 84.38 263 THR A C 1
ATOM 2010 O O . THR A 1 263 ? -22.333 7.878 23.847 1.00 84.38 263 THR A O 1
ATOM 2013 N N . VAL A 1 264 ? -22.663 6.777 25.785 1.00 84.25 264 VAL A N 1
ATOM 2014 C CA . VAL A 1 264 ? -21.239 6.692 26.143 1.00 84.25 264 VAL A CA 1
ATOM 2015 C C . VAL A 1 264 ? -20.522 5.731 25.194 1.00 84.25 264 VAL A C 1
ATOM 2017 O O . VAL A 1 264 ? -19.530 6.127 24.595 1.00 84.25 264 VAL A O 1
ATOM 2020 N N . ALA A 1 265 ? -21.107 4.555 24.938 1.00 82.38 265 ALA A N 1
ATOM 2021 C CA . ALA A 1 265 ? -20.575 3.572 23.994 1.00 82.38 265 ALA A CA 1
ATOM 2022 C C . ALA A 1 265 ? -20.413 4.148 22.577 1.00 82.38 265 ALA A C 1
ATOM 2024 O O . ALA A 1 265 ? -19.343 4.054 21.992 1.00 82.38 265 ALA A O 1
ATOM 2025 N N . LEU A 1 266 ? -21.422 4.842 22.036 1.00 83.12 266 LEU A N 1
ATOM 2026 C CA . LEU A 1 266 ? -21.315 5.496 20.724 1.00 83.12 266 LEU A CA 1
ATOM 2027 C C . LEU A 1 266 ? -20.236 6.583 20.690 1.00 83.12 266 LEU A C 1
ATOM 2029 O O . LEU A 1 266 ? -19.587 6.777 19.663 1.00 83.12 266 LEU A O 1
ATOM 2033 N N . ARG A 1 267 ? -20.057 7.325 21.789 1.00 83.88 267 ARG A N 1
ATOM 2034 C CA . ARG A 1 267 ? -19.002 8.338 21.889 1.00 83.88 267 ARG A CA 1
ATOM 2035 C C . ARG A 1 267 ? -17.623 7.685 21.904 1.00 83.88 267 ARG A C 1
ATOM 2037 O O . ARG A 1 267 ? -16.731 8.183 21.225 1.00 83.88 267 ARG A O 1
ATOM 2044 N N . GLU A 1 268 ? -17.460 6.594 22.643 1.00 83.06 268 GLU A N 1
ATOM 2045 C CA . GLU A 1 268 ? -16.224 5.812 22.686 1.00 83.06 268 GLU A CA 1
ATOM 2046 C C . GLU A 1 268 ? -15.916 5.179 21.332 1.00 83.06 268 GLU A C 1
ATOM 2048 O O . GLU A 1 268 ? -14.828 5.402 20.814 1.00 83.06 268 GLU A O 1
ATOM 2053 N N . ILE A 1 269 ? -16.887 4.521 20.692 1.00 79.94 269 ILE A N 1
ATOM 2054 C CA . ILE A 1 269 ? -16.742 3.955 19.343 1.00 79.94 269 ILE A CA 1
ATOM 2055 C C . ILE A 1 269 ? -16.288 5.036 18.361 1.00 79.94 269 ILE A C 1
ATOM 2057 O O . ILE A 1 269 ? -15.291 4.859 17.669 1.00 79.94 269 ILE A O 1
ATOM 2061 N N . LYS A 1 270 ? -16.945 6.202 18.350 1.00 79.56 270 LYS A N 1
ATOM 2062 C CA . LYS A 1 270 ? -16.540 7.322 17.486 1.00 79.56 270 LYS A CA 1
ATOM 2063 C C . LYS A 1 270 ? -15.160 7.873 17.838 1.00 79.56 270 LYS A C 1
ATOM 2065 O O . LYS A 1 270 ? -14.441 8.314 16.947 1.00 79.56 270 LYS A O 1
ATOM 2070 N N . LYS A 1 271 ? -14.773 7.871 19.117 1.00 80.19 271 LYS A N 1
ATOM 2071 C CA . LYS A 1 271 ? -13.433 8.281 19.558 1.00 80.19 271 LYS A CA 1
ATOM 2072 C C . LYS A 1 271 ? -12.376 7.304 19.038 1.00 80.19 271 LYS A C 1
ATOM 2074 O O . LYS A 1 271 ? -11.404 7.759 18.443 1.00 80.19 271 LYS A O 1
ATOM 2079 N N . PHE A 1 272 ? -12.591 5.998 19.197 1.00 76.94 272 PHE A N 1
ATOM 2080 C CA . PHE A 1 272 ? -11.703 4.951 18.686 1.00 76.94 272 PHE A CA 1
ATOM 2081 C C . PHE A 1 272 ? -11.633 4.962 17.156 1.00 76.94 272 PHE A C 1
ATOM 2083 O O . PHE A 1 272 ? -10.549 4.908 16.593 1.00 76.94 272 PHE A O 1
ATOM 2090 N N . GLN A 1 273 ? -12.763 5.167 16.479 1.00 75.06 273 GLN A N 1
ATOM 2091 C CA . GLN A 1 273 ? -12.816 5.339 15.027 1.00 75.06 273 GLN A CA 1
ATOM 2092 C C . GLN A 1 273 ? -12.180 6.649 14.549 1.00 75.06 273 GLN A C 1
ATOM 2094 O O . GLN A 1 273 ? -11.825 6.751 13.388 1.00 75.06 273 GLN A O 1
ATOM 2099 N N . LYS A 1 274 ? -12.042 7.689 15.375 1.00 74.06 274 LYS A N 1
ATOM 2100 C CA . LYS A 1 274 ? -11.386 8.938 14.950 1.00 74.06 274 LYS A CA 1
ATOM 2101 C C . LYS A 1 274 ? -9.874 8.908 15.178 1.00 74.06 274 LYS A C 1
ATOM 2103 O O . LYS A 1 274 ? -9.140 9.649 14.526 1.00 74.06 274 LYS A O 1
ATOM 2108 N N . MET A 1 275 ? -9.408 8.095 16.120 1.00 71.00 275 MET A N 1
ATOM 2109 C CA . MET A 1 275 ? -8.029 8.109 16.591 1.00 71.00 275 MET A CA 1
ATOM 2110 C C . MET A 1 275 ? -7.206 7.038 15.871 1.00 71.00 275 MET A C 1
ATOM 2112 O O . MET A 1 275 ? -7.458 5.853 16.030 1.00 71.00 275 MET A O 1
ATOM 2116 N N . SER A 1 276 ? -6.202 7.446 15.090 1.00 62.34 276 SER A N 1
ATOM 2117 C CA . SER A 1 276 ? -5.359 6.513 14.321 1.00 62.34 276 SER A CA 1
ATOM 2118 C C . SER A 1 276 ? -4.390 5.704 15.195 1.00 62.34 276 SER A C 1
ATOM 2120 O O . SER A 1 276 ? -4.061 4.573 14.880 1.00 62.34 276 SER A O 1
ATOM 2122 N N . ASN A 1 277 ? -3.946 6.256 16.326 1.00 62.81 277 ASN A N 1
ATOM 2123 C CA . ASN A 1 277 ? -2.895 5.649 17.155 1.00 62.81 277 ASN A CA 1
ATOM 2124 C C . ASN A 1 277 ? -3.448 4.921 18.388 1.00 62.81 277 ASN A C 1
ATOM 2126 O O . ASN A 1 277 ? -2.752 4.825 19.400 1.00 62.81 277 ASN A O 1
ATOM 2130 N N . CYS A 1 278 ? -4.721 4.523 18.375 1.00 58.03 278 CYS A N 1
ATOM 2131 C CA . CYS A 1 278 ? -5.295 3.884 19.547 1.00 58.03 278 CYS A CA 1
ATOM 2132 C C . CYS A 1 278 ? -4.920 2.409 19.564 1.00 58.03 278 CYS A C 1
ATOM 2134 O O . CYS A 1 278 ? -5.536 1.610 18.867 1.00 58.03 278 CYS A O 1
ATOM 2136 N N . LEU A 1 279 ? -3.924 2.087 20.382 1.00 63.66 279 LEU A N 1
ATOM 2137 C CA . LEU A 1 279 ? -3.659 0.718 20.771 1.00 63.66 279 LEU A CA 1
ATOM 2138 C C . LEU A 1 279 ? -4.704 0.300 21.815 1.00 63.66 279 LEU A C 1
ATOM 2140 O O . LEU A 1 279 ? -4.932 1.038 22.779 1.00 63.66 279 LEU A O 1
ATOM 2144 N N . THR A 1 280 ? -5.393 -0.820 21.607 1.00 68.56 280 THR A N 1
ATOM 2145 C CA . THR A 1 280 ? -6.392 -1.331 22.562 1.00 68.56 280 THR A CA 1
ATOM 2146 C C . THR A 1 280 ? -5.739 -1.863 23.834 1.00 68.56 280 THR A C 1
ATOM 2148 O O . THR A 1 280 ? -6.331 -1.771 24.909 1.00 68.56 280 THR A O 1
ATOM 2151 N N . PHE A 1 281 ? -4.512 -2.377 23.739 1.00 78.06 281 PHE A N 1
ATOM 2152 C CA . PHE A 1 281 ? -3.738 -2.851 24.878 1.00 78.06 281 PHE A CA 1
ATOM 2153 C C . PHE A 1 281 ? -2.805 -1.768 25.425 1.00 78.06 281 PHE A C 1
ATOM 2155 O O . PHE A 1 281 ? -2.248 -0.928 24.711 1.00 78.06 281 PHE A O 1
ATOM 2162 N N . ALA A 1 282 ? -2.581 -1.805 26.738 1.00 83.69 282 ALA A N 1
ATOM 2163 C CA . ALA A 1 282 ? -1.564 -0.973 27.359 1.00 83.69 282 ALA A CA 1
ATOM 2164 C C . ALA A 1 282 ? -0.166 -1.436 26.910 1.00 83.69 282 ALA A C 1
ATOM 2166 O O . ALA A 1 282 ? 0.186 -2.610 27.036 1.00 83.69 282 ALA A O 1
ATOM 2167 N N . LYS A 1 283 ? 0.651 -0.491 26.430 1.00 83.06 283 LYS A N 1
ATOM 2168 C CA . LYS A 1 283 ? 1.961 -0.774 25.821 1.00 83.06 283 LYS A CA 1
ATOM 2169 C C . LYS A 1 283 ? 2.926 -1.520 26.751 1.00 83.06 283 LYS A C 1
ATOM 2171 O O . LYS A 1 283 ? 3.570 -2.472 26.330 1.00 83.06 283 LYS A O 1
ATOM 2176 N N . PHE A 1 284 ? 3.032 -1.094 28.011 1.00 86.50 284 PHE A N 1
ATOM 2177 C CA . PHE A 1 284 ? 4.006 -1.658 28.953 1.00 86.50 284 PHE A CA 1
ATOM 2178 C C . PHE A 1 284 ? 3.680 -3.108 29.375 1.00 86.50 284 PHE A C 1
ATOM 2180 O O . PHE A 1 284 ? 4.570 -3.953 29.279 1.00 86.50 284 PHE A O 1
ATOM 2187 N N . PRO A 1 285 ? 2.434 -3.451 29.773 1.00 90.62 285 PRO A N 1
ATOM 2188 C CA . PRO A 1 285 ? 2.057 -4.844 30.022 1.00 90.62 285 PRO A CA 1
ATOM 2189 C C . PRO A 1 285 ? 2.267 -5.762 28.813 1.00 90.62 285 PRO A C 1
ATOM 2191 O O . PRO A 1 285 ? 2.807 -6.854 28.973 1.00 90.62 285 PRO A O 1
ATOM 2194 N N . PHE A 1 286 ? 1.897 -5.306 27.611 1.00 89.38 286 PHE A N 1
ATOM 2195 C CA . PHE A 1 286 ? 2.095 -6.077 26.383 1.00 89.38 286 PHE A CA 1
ATOM 2196 C C . PHE A 1 286 ? 3.583 -6.323 26.102 1.00 89.38 286 PHE A C 1
ATOM 2198 O O . PHE A 1 286 ? 3.993 -7.450 25.840 1.00 89.38 286 PHE A O 1
ATOM 2205 N N . GLU A 1 287 ? 4.421 -5.293 26.235 1.00 89.00 287 GLU A N 1
ATOM 2206 C CA . GLU A 1 287 ? 5.870 -5.427 26.080 1.00 89.00 287 GLU A CA 1
ATOM 2207 C C . GLU A 1 287 ? 6.462 -6.436 27.077 1.00 89.00 287 GLU A C 1
ATOM 2209 O O . GLU A 1 287 ? 7.273 -7.279 26.688 1.00 89.00 287 GLU A O 1
ATOM 2214 N N . ARG A 1 288 ? 6.034 -6.400 28.347 1.00 89.56 288 ARG A N 1
ATOM 2215 C CA . ARG A 1 288 ? 6.464 -7.373 29.364 1.00 89.56 288 ARG A CA 1
ATOM 2216 C C . ARG A 1 288 ? 6.057 -8.800 28.987 1.00 89.56 288 ARG A C 1
ATOM 2218 O O . ARG A 1 288 ? 6.880 -9.702 29.118 1.00 89.56 288 ARG A O 1
ATOM 2225 N N . PHE A 1 289 ? 4.833 -8.992 28.496 1.00 90.19 289 PHE A N 1
ATOM 2226 C CA . PHE A 1 289 ? 4.339 -10.293 28.043 1.00 90.19 289 PHE A CA 1
ATOM 2227 C C . PHE A 1 289 ? 5.153 -10.835 26.861 1.00 90.19 289 PHE A C 1
ATOM 2229 O O . PHE A 1 289 ? 5.642 -11.959 26.920 1.00 90.19 289 PHE A O 1
ATOM 2236 N N . VAL A 1 290 ? 5.389 -10.020 25.828 1.00 89.62 290 VAL A N 1
ATOM 2237 C CA . VAL A 1 290 ? 6.197 -10.430 24.667 1.00 89.62 290 VAL A CA 1
ATOM 2238 C C . VAL A 1 290 ? 7.616 -10.803 25.095 1.00 89.62 290 VAL A C 1
ATOM 2240 O O . VAL A 1 290 ? 8.138 -11.826 24.662 1.00 89.62 290 VAL A O 1
ATOM 2243 N N . ARG A 1 291 ? 8.239 -10.021 25.987 1.00 89.69 291 ARG A N 1
ATOM 2244 C CA . ARG A 1 291 ? 9.566 -10.352 26.534 1.00 89.69 291 ARG A CA 1
ATOM 2245 C C . ARG A 1 291 ? 9.556 -11.667 27.306 1.00 89.69 291 ARG A C 1
ATOM 2247 O O . ARG A 1 291 ? 10.488 -12.445 27.163 1.00 89.69 291 ARG A O 1
ATOM 2254 N N . GLN A 1 292 ? 8.515 -11.926 28.095 1.00 89.88 292 GLN A N 1
ATOM 2255 C CA . GLN A 1 292 ? 8.372 -13.181 28.829 1.00 89.88 292 GLN A CA 1
ATOM 2256 C C . GLN A 1 292 ? 8.272 -14.380 27.879 1.00 89.88 292 GLN A C 1
ATOM 2258 O O . GLN A 1 292 ? 8.967 -15.365 28.094 1.00 89.88 292 GLN A O 1
ATOM 2263 N N . VAL A 1 293 ? 7.451 -14.295 26.827 1.00 89.25 293 VAL A N 1
ATOM 2264 C CA . VAL A 1 293 ? 7.312 -15.364 25.821 1.00 89.25 293 VAL A CA 1
ATOM 2265 C C . VAL A 1 293 ? 8.626 -15.592 25.078 1.00 89.25 293 VAL A C 1
ATOM 2267 O O . VAL A 1 293 ? 9.066 -16.727 24.943 1.00 89.25 293 VAL A O 1
ATOM 2270 N N . VAL A 1 294 ? 9.298 -14.521 24.650 1.00 88.31 294 VAL A N 1
ATOM 2271 C CA . VAL A 1 294 ? 10.582 -14.648 23.950 1.00 88.31 294 VAL A CA 1
ATOM 2272 C C . VAL A 1 294 ? 11.651 -15.259 24.852 1.00 88.31 294 VAL A C 1
ATOM 2274 O O . VAL A 1 294 ? 12.373 -16.138 24.400 1.00 88.31 294 VAL A O 1
ATOM 2277 N N . ASN A 1 295 ? 11.721 -14.855 26.121 1.00 87.56 295 ASN A N 1
ATOM 2278 C CA . ASN A 1 295 ? 12.702 -15.393 27.063 1.00 87.56 295 ASN A CA 1
ATOM 2279 C C . ASN A 1 295 ? 12.458 -16.866 27.417 1.00 87.56 295 ASN A C 1
ATOM 2281 O O . ASN A 1 295 ? 13.418 -17.545 27.760 1.00 87.56 295 ASN A O 1
ATOM 2285 N N . LYS A 1 296 ? 11.209 -17.354 27.345 1.00 87.81 296 LYS A N 1
ATOM 2286 C CA . LYS A 1 296 ? 10.909 -18.786 27.505 1.00 87.81 296 LYS A CA 1
ATOM 2287 C C . LYS A 1 296 ? 11.516 -19.623 26.379 1.00 87.81 296 LYS A C 1
ATOM 2289 O O . LYS A 1 296 ? 11.976 -20.722 26.641 1.00 87.81 296 LYS A O 1
ATOM 2294 N N . ASN A 1 297 ? 11.516 -19.094 25.156 1.00 82.06 297 ASN A N 1
ATOM 2295 C CA . ASN A 1 297 ? 11.956 -19.839 23.977 1.00 82.06 297 ASN A CA 1
ATOM 2296 C C . ASN A 1 297 ? 13.441 -19.618 23.664 1.00 82.06 297 ASN A C 1
ATOM 2298 O O . ASN A 1 297 ? 14.095 -20.525 23.178 1.00 82.06 297 ASN A O 1
ATOM 2302 N N . ASN A 1 298 ? 13.963 -18.412 23.907 1.00 82.00 298 ASN A N 1
ATOM 2303 C CA . ASN A 1 298 ? 15.335 -18.020 23.595 1.00 82.00 298 ASN A CA 1
ATOM 2304 C C . ASN A 1 298 ? 15.873 -17.063 24.665 1.00 82.00 298 ASN A C 1
ATOM 2306 O O . ASN A 1 298 ? 15.551 -15.867 24.693 1.00 82.00 298 ASN A O 1
ATOM 2310 N N . THR A 1 299 ? 16.738 -17.572 25.537 1.00 81.69 299 THR A N 1
ATOM 2311 C CA . THR A 1 299 ? 17.371 -16.783 26.595 1.00 81.69 299 THR A CA 1
ATOM 2312 C C . THR A 1 299 ? 18.351 -15.763 26.005 1.00 81.69 299 THR A C 1
ATOM 2314 O O . THR A 1 299 ? 19.324 -16.126 25.351 1.00 81.69 299 THR A O 1
ATOM 2317 N N . GLY A 1 300 ? 18.118 -14.466 26.250 1.00 79.38 300 GLY A N 1
ATOM 2318 C CA . GLY A 1 300 ? 19.091 -13.397 25.967 1.00 79.38 300 GLY A CA 1
ATOM 2319 C C . GLY A 1 300 ? 18.898 -12.604 24.666 1.00 79.38 300 GLY A C 1
ATOM 2320 O O . GLY A 1 300 ? 19.690 -11.698 24.387 1.00 79.38 300 GLY A O 1
ATOM 2321 N N . MET A 1 301 ? 17.842 -12.859 23.881 1.00 85.44 301 MET A N 1
ATOM 2322 C CA . MET A 1 301 ? 17.603 -12.107 22.642 1.00 85.44 301 MET A CA 1
ATOM 2323 C C . MET A 1 301 ? 17.189 -10.648 22.917 1.00 85.44 301 MET A C 1
ATOM 2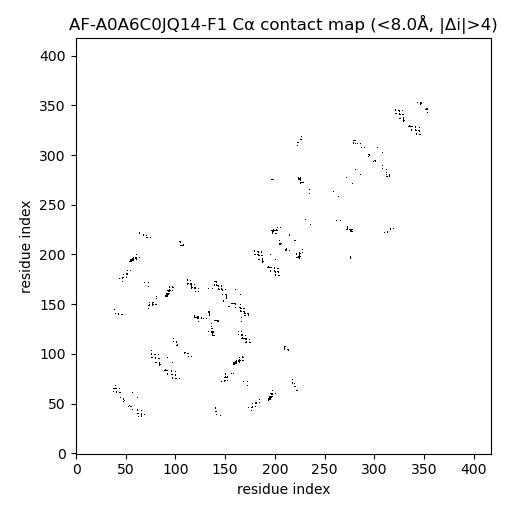325 O O . MET A 1 301 ? 16.186 -10.355 23.572 1.00 85.44 301 MET A O 1
ATOM 2329 N N . LYS A 1 302 ? 17.941 -9.693 22.357 1.00 84.50 302 LYS A N 1
ATOM 2330 C CA . LYS A 1 302 ? 17.622 -8.260 22.445 1.00 84.50 302 LYS A CA 1
ATOM 2331 C C . LYS A 1 302 ? 16.641 -7.862 21.342 1.00 84.50 302 LYS A C 1
ATOM 2333 O O . LYS A 1 302 ? 16.984 -7.841 20.166 1.00 84.50 302 LYS A O 1
ATOM 2338 N N . ILE A 1 303 ? 15.430 -7.480 21.736 1.00 85.94 303 ILE A N 1
ATOM 2339 C CA . ILE A 1 303 ? 14.366 -7.058 20.815 1.00 85.94 303 ILE A CA 1
ATOM 2340 C C . ILE A 1 303 ? 14.394 -5.533 20.632 1.00 85.94 303 ILE A C 1
ATOM 2342 O O . ILE A 1 303 ? 14.440 -4.776 21.608 1.00 85.94 303 ILE A O 1
ATOM 2346 N N . SER A 1 304 ? 14.329 -5.070 19.379 1.00 89.44 304 SER A N 1
ATOM 2347 C CA . SER A 1 304 ? 14.198 -3.643 19.051 1.00 89.44 304 SER A CA 1
ATOM 2348 C C . SER A 1 304 ? 12.845 -3.076 19.500 1.00 89.44 304 SER A C 1
ATOM 2350 O O . SER A 1 304 ? 11.818 -3.748 19.430 1.00 89.44 304 SER A O 1
ATOM 2352 N N . LYS A 1 305 ? 12.814 -1.798 19.900 1.00 85.00 305 LYS A N 1
ATOM 2353 C CA . LYS A 1 305 ? 11.586 -1.114 20.354 1.00 85.00 305 LYS A CA 1
ATOM 2354 C C . LYS A 1 305 ? 10.478 -1.090 19.294 1.00 85.00 305 LYS A C 1
ATOM 2356 O O . LYS A 1 305 ? 9.303 -1.157 19.647 1.00 85.00 305 LYS A O 1
ATOM 2361 N N . ASP A 1 306 ? 10.851 -1.011 18.018 1.00 84.19 306 ASP A N 1
ATOM 2362 C CA . ASP A 1 306 ? 9.895 -0.949 16.907 1.00 84.19 306 ASP A CA 1
ATOM 2363 C C . ASP A 1 306 ? 9.141 -2.277 16.725 1.00 84.19 306 ASP A C 1
ATOM 2365 O O . ASP A 1 306 ? 7.970 -2.268 16.355 1.00 84.19 306 ASP A O 1
ATOM 2369 N N . VAL A 1 307 ? 9.766 -3.412 17.067 1.00 87.12 307 VAL A N 1
ATOM 2370 C CA . VAL A 1 307 ? 9.153 -4.747 16.952 1.00 87.12 307 VAL A CA 1
ATOM 2371 C C . VAL A 1 307 ? 7.951 -4.874 17.881 1.00 87.12 307 VAL A C 1
ATOM 2373 O O . VAL A 1 307 ? 6.909 -5.358 17.456 1.00 87.12 307 VAL A O 1
ATOM 2376 N N . PHE A 1 308 ? 8.047 -4.371 19.116 1.00 87.62 308 PHE A N 1
ATOM 2377 C CA . PHE A 1 308 ? 6.915 -4.389 20.047 1.00 87.62 308 PHE A CA 1
ATOM 2378 C C . PHE A 1 308 ? 5.724 -3.599 19.515 1.00 87.62 308 PHE A C 1
ATOM 2380 O O . PHE A 1 308 ? 4.593 -4.041 19.657 1.00 87.62 308 PHE A O 1
ATOM 2387 N N . ILE A 1 309 ? 5.976 -2.453 18.875 1.00 84.00 309 ILE A N 1
ATOM 2388 C CA . ILE A 1 309 ? 4.917 -1.631 18.284 1.00 84.00 309 ILE A CA 1
ATOM 2389 C C . ILE A 1 309 ? 4.243 -2.397 17.141 1.00 84.00 309 ILE A C 1
ATOM 2391 O O . ILE A 1 309 ? 3.018 -2.451 17.091 1.00 84.00 309 ILE A O 1
ATOM 2395 N N . ILE A 1 310 ? 5.031 -3.009 16.253 1.00 84.94 310 ILE A N 1
ATOM 2396 C CA . ILE A 1 310 ? 4.522 -3.781 15.111 1.00 84.94 310 ILE A CA 1
ATOM 2397 C C . ILE A 1 310 ? 3.697 -4.981 15.585 1.00 84.94 310 ILE A C 1
ATOM 2399 O O . ILE A 1 310 ? 2.556 -5.134 15.156 1.00 84.94 310 ILE A O 1
ATOM 2403 N N . LEU A 1 311 ? 4.241 -5.788 16.502 1.00 87.56 311 LEU A N 1
ATOM 2404 C CA . LEU A 1 311 ? 3.550 -6.949 17.071 1.00 87.56 311 LEU A CA 1
ATOM 2405 C C . LEU A 1 311 ? 2.251 -6.545 17.754 1.00 87.56 311 LEU A C 1
ATOM 2407 O O . LEU A 1 311 ? 1.232 -7.204 17.574 1.00 87.56 311 LEU A O 1
ATOM 2411 N N . GLN A 1 312 ? 2.277 -5.448 18.511 1.00 86.94 312 GLN A N 1
ATOM 2412 C CA . GLN A 1 312 ? 1.087 -4.967 19.189 1.00 86.94 312 GLN A CA 1
ATOM 2413 C C . GLN A 1 312 ? -0.002 -4.587 18.184 1.00 86.94 312 GLN A C 1
ATOM 2415 O O . GLN A 1 312 ? -1.124 -5.063 18.309 1.00 86.94 312 GLN A O 1
ATOM 2420 N N . TYR A 1 313 ? 0.325 -3.800 17.154 1.00 83.00 313 TYR A N 1
ATOM 2421 C CA . TYR A 1 313 ? -0.649 -3.445 16.118 1.00 83.00 313 TYR A CA 1
ATOM 2422 C C . TYR A 1 313 ? -1.202 -4.671 15.390 1.00 83.00 313 TYR A C 1
ATOM 2424 O O . TYR A 1 313 ? -2.405 -4.732 15.157 1.00 83.00 313 TYR A O 1
ATOM 2432 N N . PHE A 1 314 ? -0.346 -5.634 15.046 1.00 84.62 314 PHE A N 1
ATOM 2433 C CA . PHE A 1 314 ? -0.759 -6.831 14.320 1.00 84.62 314 PHE A CA 1
ATOM 2434 C C . PHE A 1 314 ? -1.714 -7.700 15.148 1.00 84.62 314 PHE A C 1
ATOM 2436 O O . PHE A 1 314 ? -2.793 -8.053 14.678 1.00 84.62 314 PHE A O 1
ATOM 2443 N N . ILE A 1 315 ? -1.365 -7.981 16.408 1.00 86.69 315 ILE A N 1
ATOM 2444 C CA . ILE A 1 315 ? -2.211 -8.781 17.305 1.00 86.69 315 ILE A CA 1
ATOM 2445 C C . ILE A 1 315 ? -3.523 -8.054 17.600 1.00 86.69 315 ILE A C 1
ATOM 2447 O O . ILE A 1 315 ? -4.581 -8.673 17.589 1.00 86.69 315 ILE A O 1
ATOM 2451 N N . GLU A 1 316 ? -3.488 -6.743 17.828 1.00 83.06 316 GLU A N 1
ATOM 2452 C CA . GLU A 1 316 ? -4.711 -5.971 18.051 1.00 83.06 316 GLU A CA 1
ATOM 2453 C C . GLU A 1 316 ? -5.620 -5.968 16.822 1.00 83.06 316 GLU A C 1
ATOM 2455 O O . GLU A 1 316 ? -6.821 -6.190 16.961 1.00 83.06 316 GLU A O 1
ATOM 2460 N N . GLN A 1 317 ? -5.073 -5.778 15.617 1.00 80.38 317 GLN A N 1
ATOM 2461 C CA . GLN A 1 317 ? -5.846 -5.886 14.377 1.00 80.38 317 GLN A CA 1
ATOM 2462 C C . GLN A 1 317 ? -6.462 -7.280 14.225 1.00 80.38 317 GLN A C 1
ATOM 2464 O O . GLN A 1 317 ? -7.640 -7.390 13.884 1.00 80.38 317 GLN A O 1
ATOM 2469 N N . TYR A 1 318 ? -5.701 -8.327 14.541 1.00 83.50 318 TYR A N 1
ATOM 2470 C CA . TYR A 1 318 ? -6.172 -9.704 14.481 1.00 83.50 318 TYR A CA 1
ATOM 2471 C C . TYR A 1 318 ? -7.321 -9.976 15.462 1.00 83.50 318 TYR A C 1
ATOM 2473 O O . TYR A 1 318 ? -8.388 -10.443 15.057 1.00 83.50 318 TYR A O 1
ATOM 2481 N N . VAL A 1 319 ? -7.147 -9.607 16.736 1.00 85.62 319 VAL A N 1
ATOM 2482 C CA . VAL A 1 319 ? -8.162 -9.762 17.792 1.00 85.62 319 VAL A CA 1
ATOM 2483 C C . VAL A 1 319 ? -9.416 -8.959 17.466 1.00 85.62 319 VAL A C 1
ATOM 2485 O O . VAL A 1 319 ? -10.528 -9.466 17.592 1.00 85.62 319 VAL A O 1
ATOM 2488 N N . VAL A 1 320 ? -9.264 -7.720 16.999 1.00 83.12 320 VAL A N 1
ATOM 2489 C CA . VAL A 1 320 ? -10.402 -6.895 16.582 1.00 83.12 320 VAL A CA 1
ATOM 2490 C C . VAL A 1 320 ? -11.116 -7.503 15.373 1.00 83.12 320 VAL A C 1
ATOM 2492 O O . VAL A 1 320 ? -12.342 -7.441 15.307 1.00 83.12 320 VAL A O 1
ATOM 2495 N N . GLY A 1 321 ? -10.382 -8.137 14.455 1.00 83.94 321 GLY A N 1
ATOM 2496 C CA . GLY A 1 321 ? -10.951 -8.913 13.357 1.00 83.94 321 GLY A CA 1
ATOM 2497 C C . GLY A 1 321 ? -11.800 -10.087 13.847 1.00 83.94 321 GLY A C 1
ATOM 2498 O O . GLY A 1 321 ? -12.929 -10.236 13.392 1.00 83.94 321 GLY A O 1
ATOM 2499 N N . ILE A 1 322 ? -11.301 -10.884 14.800 1.00 86.56 322 ILE A N 1
ATOM 2500 C CA . ILE A 1 322 ? -12.074 -11.986 15.408 1.00 86.56 322 ILE A CA 1
ATOM 2501 C C . ILE A 1 322 ? -13.337 -11.441 16.081 1.00 86.56 322 ILE A C 1
ATOM 2503 O O . ILE A 1 322 ? -14.430 -11.953 15.860 1.00 86.56 322 ILE A O 1
ATOM 2507 N N . LEU A 1 323 ? -13.207 -10.375 16.875 1.00 86.38 323 LEU A N 1
ATOM 2508 C CA . LEU A 1 323 ? -14.335 -9.781 17.594 1.00 86.38 323 LEU A CA 1
ATOM 2509 C C . LEU A 1 323 ? -15.378 -9.168 16.654 1.00 86.38 323 LEU A C 1
ATOM 2511 O O . LEU A 1 323 ? -16.567 -9.206 16.966 1.00 86.38 323 LEU A O 1
ATOM 2515 N N . LYS A 1 324 ? -14.961 -8.610 15.511 1.00 84.88 324 LYS A N 1
ATOM 2516 C CA . LYS A 1 324 ? -15.873 -8.113 14.474 1.00 84.88 324 LYS A CA 1
ATOM 2517 C C . LYS A 1 324 ? -16.740 -9.250 13.936 1.00 84.88 324 LYS A C 1
ATOM 2519 O O . LYS A 1 324 ? -17.959 -9.094 13.877 1.00 84.88 324 LYS A O 1
ATOM 2524 N N . ASP A 1 325 ? -16.124 -10.371 13.585 1.00 88.06 325 ASP A N 1
ATOM 2525 C CA . ASP A 1 325 ? -16.831 -11.512 13.006 1.00 88.06 325 ASP A CA 1
ATOM 2526 C C . ASP A 1 325 ? -17.691 -12.221 14.056 1.00 88.06 325 ASP A C 1
ATOM 2528 O O . ASP A 1 325 ? -18.835 -12.569 13.778 1.00 88.06 325 ASP A O 1
ATOM 2532 N N . ALA A 1 326 ? -17.212 -12.325 15.300 1.00 89.56 326 ALA A N 1
ATOM 2533 C CA . ALA A 1 326 ? -17.996 -12.866 16.411 1.00 89.56 326 ALA A CA 1
ATOM 2534 C C . ALA A 1 326 ? -19.220 -11.986 16.704 1.00 89.56 326 ALA A C 1
ATOM 2536 O O . ALA A 1 326 ? -20.314 -12.484 16.958 1.00 89.56 326 ALA A O 1
ATOM 2537 N N . ASN A 1 327 ? -19.070 -10.663 16.603 1.00 87.75 327 ASN A N 1
ATOM 2538 C CA . ASN A 1 327 ? -20.193 -9.743 16.727 1.00 87.75 327 ASN A CA 1
ATOM 2539 C C . ASN A 1 327 ? -21.180 -9.867 15.552 1.00 87.75 327 ASN A C 1
ATOM 2541 O O . ASN A 1 327 ? -22.387 -9.765 15.759 1.00 87.75 327 ASN A O 1
ATOM 2545 N N . ALA A 1 328 ? -20.695 -10.122 14.333 1.00 86.38 328 ALA A N 1
ATOM 2546 C CA . ALA A 1 328 ? -21.557 -10.416 13.190 1.00 86.38 328 ALA A CA 1
ATOM 2547 C C . ALA A 1 328 ? -22.330 -11.734 13.383 1.00 86.38 328 ALA A C 1
ATOM 2549 O O . ALA A 1 328 ? -23.536 -11.759 13.145 1.00 86.38 328 ALA A O 1
ATOM 2550 N N . ALA A 1 329 ? -21.680 -12.783 13.897 1.00 88.44 329 ALA A N 1
ATOM 2551 C CA . ALA A 1 329 ? -22.309 -14.063 14.226 1.00 88.44 329 ALA A CA 1
ATOM 2552 C C . ALA A 1 329 ? -23.373 -13.924 15.329 1.00 88.44 329 ALA A C 1
ATOM 2554 O O . ALA A 1 329 ? -24.489 -14.427 15.185 1.00 88.44 329 ALA A O 1
ATOM 2555 N N . ALA A 1 330 ? -23.081 -13.165 16.392 1.00 88.88 330 ALA A N 1
ATOM 2556 C CA . ALA A 1 330 ? -24.047 -12.882 17.452 1.00 88.88 330 ALA A CA 1
ATOM 2557 C C . ALA A 1 330 ? -25.311 -12.202 16.900 1.00 88.88 330 ALA A C 1
ATOM 2559 O O . ALA A 1 330 ? -26.430 -12.563 17.266 1.00 88.88 330 ALA A O 1
ATOM 2560 N N . ILE A 1 331 ? -25.136 -11.253 15.977 1.00 86.38 331 ILE A N 1
ATOM 2561 C CA . ILE A 1 331 ? -26.239 -10.526 15.340 1.00 86.38 331 ILE A CA 1
ATOM 2562 C C . ILE A 1 331 ? -27.016 -11.413 14.373 1.00 86.38 331 ILE A C 1
ATOM 2564 O O . ILE A 1 331 ? -28.242 -11.336 14.355 1.00 86.38 331 ILE A O 1
ATOM 2568 N N . HIS A 1 332 ? -26.332 -12.277 13.622 1.00 87.38 332 HIS A N 1
ATOM 2569 C CA . HIS A 1 332 ? -26.975 -13.290 12.787 1.00 87.38 332 HIS A CA 1
ATOM 2570 C C . HIS A 1 332 ? -27.861 -14.226 13.627 1.00 87.38 332 HIS A C 1
ATOM 2572 O O . HIS A 1 332 ? -28.980 -14.538 13.238 1.00 87.38 332 HIS A O 1
ATOM 2578 N N . ALA A 1 333 ? -27.419 -14.579 14.837 1.00 87.94 333 ALA A N 1
ATOM 2579 C CA . ALA A 1 333 ? -28.207 -15.339 15.807 1.00 87.94 333 ALA A CA 1
ATOM 2580 C C . ALA A 1 333 ? -29.289 -14.511 16.543 1.00 87.94 333 ALA A C 1
ATOM 2582 O O . ALA A 1 333 ? -29.887 -14.995 17.503 1.00 87.94 333 ALA A O 1
ATOM 2583 N N . GLY A 1 334 ? -29.514 -13.244 16.168 1.00 85.38 334 GLY A N 1
ATOM 2584 C CA . GLY A 1 334 ? -30.489 -12.352 16.809 1.00 85.38 334 GLY A CA 1
ATOM 2585 C C . GLY A 1 334 ? -30.113 -11.899 18.227 1.00 85.38 334 GLY A C 1
ATOM 2586 O O . GLY A 1 334 ? -30.933 -11.303 18.932 1.00 85.38 334 GLY A O 1
ATOM 2587 N N . ARG A 1 335 ? -28.880 -12.157 18.678 1.00 85.00 335 ARG A N 1
ATOM 2588 C CA . ARG A 1 335 ? -28.393 -11.791 20.013 1.00 85.00 335 ARG A CA 1
ATOM 2589 C C . ARG A 1 335 ? -27.724 -10.418 19.997 1.00 85.00 335 ARG A C 1
ATOM 2591 O O . ARG A 1 335 ? -26.978 -10.056 19.098 1.00 85.00 335 ARG A O 1
ATOM 2598 N N . VAL A 1 336 ? -27.968 -9.645 21.058 1.00 78.19 336 VAL A N 1
ATOM 2599 C CA . VAL A 1 336 ? -27.318 -8.335 21.284 1.00 78.19 336 VAL A CA 1
ATOM 2600 C C . VAL A 1 336 ? -26.029 -8.476 22.104 1.00 78.19 336 VAL A C 1
ATOM 2602 O O . VAL A 1 336 ? -25.171 -7.598 22.077 1.00 78.19 336 VAL A O 1
ATOM 2605 N N . LYS A 1 337 ? -25.901 -9.565 22.871 1.00 83.56 337 LYS A N 1
ATOM 2606 C CA . LYS A 1 337 ? -24.735 -9.855 23.711 1.00 83.56 337 LYS A CA 1
ATOM 2607 C C . LYS A 1 337 ? -23.839 -10.869 23.008 1.00 83.56 337 LYS A C 1
ATOM 2609 O O . LYS A 1 337 ? -24.332 -11.913 22.584 1.00 83.56 337 LYS A O 1
ATOM 2614 N N . LEU A 1 338 ? -22.551 -10.552 22.953 1.00 85.94 338 LEU A N 1
ATOM 2615 C CA . LEU A 1 338 ? -21.502 -11.446 22.478 1.00 85.94 338 LEU A CA 1
ATOM 2616 C C . LEU A 1 338 ? -21.206 -12.494 23.561 1.00 85.94 338 LEU A C 1
ATOM 2618 O O . LEU A 1 338 ? -21.036 -12.135 24.729 1.00 85.94 338 LEU A O 1
ATOM 2622 N N . MET A 1 339 ? -21.203 -13.766 23.178 1.00 87.62 339 MET A N 1
ATOM 2623 C CA . MET A 1 339 ? -20.966 -14.920 24.050 1.00 87.62 339 MET A CA 1
ATOM 2624 C C . MET A 1 339 ? -19.635 -15.594 23.703 1.00 87.62 339 MET A C 1
ATOM 2626 O O . MET A 1 339 ? -19.100 -15.393 22.614 1.00 87.62 339 MET A O 1
ATOM 2630 N N . LEU A 1 340 ? -19.111 -16.426 24.612 1.00 87.75 340 LEU A N 1
ATOM 2631 C CA . LEU A 1 340 ? -17.920 -17.241 24.327 1.00 87.75 340 LEU A CA 1
ATOM 2632 C C . LEU A 1 340 ? -18.139 -18.157 23.119 1.00 87.75 340 LEU A C 1
ATOM 2634 O O . LEU A 1 340 ? -17.254 -18.256 22.279 1.00 87.75 340 LEU A O 1
ATOM 2638 N N . THR A 1 341 ? -19.343 -18.714 22.972 1.00 87.44 341 THR A N 1
ATOM 2639 C CA . THR A 1 341 ? -19.711 -19.572 21.839 1.00 87.44 341 THR A CA 1
ATOM 2640 C C . THR A 1 341 ? -19.558 -18.880 20.484 1.00 87.44 341 THR A C 1
ATOM 2642 O O . THR A 1 341 ? -19.214 -19.533 19.508 1.00 87.44 341 THR A O 1
ATOM 2645 N N . ASP A 1 342 ? -19.761 -17.558 20.402 1.00 90.06 342 ASP A N 1
ATOM 2646 C CA . ASP A 1 342 ? -19.541 -16.801 19.160 1.00 90.06 342 ASP A CA 1
ATOM 2647 C C . ASP A 1 342 ? -18.052 -16.720 18.816 1.00 90.06 342 ASP A C 1
ATOM 2649 O O . ASP A 1 342 ? -17.662 -16.812 17.655 1.00 90.06 342 ASP A O 1
ATOM 2653 N N . ILE A 1 343 ? -17.213 -16.533 19.837 1.00 87.50 343 ILE A N 1
ATOM 2654 C CA . ILE A 1 343 ? -15.761 -16.459 19.676 1.00 87.50 343 ILE A CA 1
ATOM 2655 C C . ILE A 1 343 ? -15.215 -17.838 19.315 1.00 87.50 343 ILE A C 1
ATOM 2657 O O . ILE A 1 343 ? -14.392 -17.933 18.411 1.00 87.50 343 ILE A O 1
ATOM 2661 N N . GLU A 1 344 ? -15.679 -18.893 19.983 1.00 87.31 344 GLU A N 1
ATOM 2662 C CA . GLU A 1 344 ? -15.310 -20.282 19.698 1.00 87.31 344 GLU A CA 1
ATOM 2663 C C . GLU A 1 344 ? -15.719 -20.682 18.282 1.00 87.31 344 GLU A C 1
ATOM 2665 O O . GLU A 1 344 ? -14.897 -21.217 17.545 1.00 87.31 344 GLU A O 1
ATOM 2670 N N . PHE A 1 345 ? -16.938 -20.335 17.861 1.00 87.69 345 PHE A N 1
ATOM 2671 C CA . PHE A 1 345 ? -17.422 -20.575 16.503 1.00 87.69 345 PHE A CA 1
ATOM 2672 C C . PHE A 1 345 ? -16.533 -19.908 15.446 1.00 87.69 345 PHE A C 1
ATOM 2674 O O . PHE A 1 345 ? -16.078 -20.559 14.508 1.00 87.69 345 PHE A O 1
ATOM 2681 N N . ILE A 1 346 ? -16.214 -18.622 15.616 1.00 90.31 346 ILE A N 1
ATOM 2682 C CA . ILE A 1 346 ? -15.322 -17.913 14.688 1.00 90.31 346 ILE A CA 1
ATOM 2683 C C . ILE A 1 346 ? -13.888 -18.441 14.759 1.00 90.31 346 ILE A C 1
ATOM 2685 O O . ILE A 1 346 ? -13.206 -18.503 13.738 1.00 90.31 346 ILE A O 1
ATOM 2689 N N . SER A 1 347 ? -13.420 -18.830 15.944 1.00 87.12 347 SER A N 1
ATOM 2690 C CA . SER A 1 347 ? -12.093 -19.427 16.117 1.00 87.12 347 SER A CA 1
ATOM 2691 C C . SER A 1 347 ? -12.005 -20.766 15.388 1.00 87.12 347 SER A C 1
ATOM 2693 O O . SER A 1 347 ? -11.026 -20.996 14.685 1.00 87.12 347 SER A O 1
ATOM 2695 N N . SER A 1 348 ? -13.059 -21.583 15.459 1.00 86.75 348 SER A N 1
ATOM 2696 C CA . SER A 1 348 ? -13.189 -22.836 14.715 1.00 86.75 348 SER A CA 1
ATOM 2697 C C . SER A 1 348 ? -13.183 -22.601 13.201 1.00 86.75 348 SER A C 1
ATOM 2699 O O . SER A 1 348 ? -12.386 -23.224 12.505 1.00 86.75 348 SER A O 1
ATOM 2701 N N . ILE A 1 349 ? -13.957 -21.632 12.692 1.00 88.38 349 ILE A N 1
ATOM 2702 C CA . ILE A 1 349 ? -13.955 -21.268 11.260 1.00 88.38 349 ILE A CA 1
ATOM 2703 C C . ILE A 1 349 ? -12.565 -20.835 10.783 1.00 88.38 349 ILE A C 1
ATOM 2705 O O . ILE A 1 349 ? -12.164 -21.127 9.660 1.00 88.38 349 ILE A O 1
ATOM 2709 N N . ARG A 1 350 ? -11.819 -20.123 11.629 1.00 86.81 350 ARG A N 1
ATOM 2710 C CA . ARG A 1 350 ? -10.470 -19.640 11.310 1.00 86.81 350 ARG A CA 1
ATOM 2711 C C . ARG A 1 350 ? -9.372 -20.685 11.540 1.00 86.81 350 ARG A C 1
ATOM 2713 O O . ARG A 1 350 ? -8.206 -20.356 11.343 1.00 86.81 350 ARG A O 1
ATOM 2720 N N . GLY A 1 351 ? -9.715 -21.900 11.976 1.00 83.19 351 GLY A N 1
ATOM 2721 C CA . GLY A 1 351 ? -8.748 -22.963 12.265 1.00 83.19 351 GLY A CA 1
ATOM 2722 C C . GLY A 1 351 ? -7.861 -22.690 13.485 1.00 83.19 351 GLY A C 1
ATOM 2723 O O . GLY A 1 351 ? -6.739 -23.183 13.559 1.00 83.19 351 GLY A O 1
ATOM 2724 N N . LEU A 1 352 ? -8.322 -21.876 14.438 1.00 79.69 352 LEU A N 1
ATOM 2725 C CA . LEU A 1 352 ? -7.605 -21.601 15.682 1.00 79.69 352 LEU A CA 1
ATOM 2726 C C . LEU A 1 352 ? -7.999 -22.613 16.756 1.00 79.69 352 LEU A C 1
ATOM 2728 O O . LEU A 1 352 ? -9.184 -22.815 17.021 1.00 79.69 352 LEU A O 1
ATOM 2732 N N . SER A 1 353 ? -7.002 -23.186 17.433 1.00 69.88 353 SER A N 1
ATOM 2733 C CA . SER A 1 353 ? -7.246 -24.011 18.617 1.00 69.88 353 SER A CA 1
ATOM 2734 C C . SER A 1 353 ? -7.821 -23.153 19.747 1.00 69.88 353 SER A C 1
ATOM 2736 O O . SER A 1 353 ? -7.250 -22.126 20.120 1.00 69.88 353 SER A O 1
ATOM 2738 N N . THR A 1 354 ? -8.958 -23.578 20.296 1.00 63.72 354 THR A N 1
ATOM 2739 C CA . THR A 1 354 ? -9.624 -22.937 21.438 1.00 63.72 354 THR A CA 1
ATOM 2740 C C . THR A 1 354 ? -9.155 -23.488 22.788 1.00 63.72 354 THR A C 1
ATOM 2742 O O . THR A 1 354 ? -9.720 -23.121 23.822 1.00 63.72 354 THR A O 1
ATOM 2745 N N . ASN A 1 355 ? -8.120 -24.338 22.802 1.00 55.97 355 ASN A N 1
ATOM 2746 C CA . ASN A 1 355 ? -7.583 -24.952 24.014 1.00 55.97 355 ASN A CA 1
ATOM 2747 C C . ASN A 1 355 ? -7.158 -23.852 25.008 1.00 55.97 355 ASN A C 1
ATOM 2749 O O . ASN A 1 355 ? -6.153 -23.172 24.805 1.00 55.97 355 ASN A O 1
ATOM 2753 N N . GLY A 1 356 ? -7.964 -23.646 26.057 1.00 56.31 356 GLY A N 1
ATOM 2754 C CA . GLY A 1 356 ? -7.750 -22.630 27.098 1.00 56.31 356 GLY A CA 1
ATOM 2755 C C . GLY A 1 356 ? -8.822 -21.534 27.219 1.00 56.31 356 GLY A C 1
ATOM 2756 O O . GLY A 1 356 ? -8.793 -20.784 28.192 1.00 56.31 356 GLY A O 1
ATOM 2757 N N . PHE A 1 357 ? -9.805 -21.425 26.311 1.00 55.84 357 PHE A N 1
ATOM 2758 C CA . PHE A 1 357 ? -10.953 -20.513 26.521 1.00 55.84 357 PHE A CA 1
ATOM 2759 C C . PHE A 1 357 ? -11.971 -21.051 27.542 1.00 55.84 357 PHE A C 1
ATOM 2761 O O . PHE A 1 357 ? -12.735 -20.277 28.119 1.00 55.84 357 PHE A O 1
ATOM 2768 N N . SER A 1 358 ? -11.957 -22.364 27.788 1.00 53.25 358 SER A N 1
ATOM 2769 C CA . SER A 1 358 ? -12.880 -23.077 28.675 1.00 53.25 358 SER A CA 1
ATOM 2770 C C . SER A 1 358 ? -12.428 -23.162 30.136 1.00 53.25 358 SER A C 1
ATOM 2772 O O . SER A 1 358 ? -13.123 -23.789 30.942 1.00 53.25 358 SER A O 1
ATOM 2774 N N . ASP A 1 359 ? -11.288 -22.567 30.505 1.00 50.56 359 ASP A N 1
ATOM 2775 C CA . ASP A 1 359 ? -10.834 -22.584 31.895 1.00 50.56 359 ASP A CA 1
ATOM 2776 C C . ASP A 1 359 ? -11.835 -21.813 32.761 1.00 50.56 359 ASP A C 1
ATOM 2778 O O . ASP A 1 359 ? -11.938 -20.582 32.729 1.00 50.56 359 ASP A O 1
ATOM 2782 N N . LYS A 1 360 ? -12.621 -22.569 33.537 1.00 44.69 360 LYS A N 1
ATOM 2783 C CA . LYS A 1 360 ? -13.540 -22.028 34.542 1.00 44.69 360 LYS A CA 1
ATOM 2784 C C . LYS A 1 360 ? -12.763 -21.023 35.402 1.00 44.69 360 LYS A C 1
ATOM 2786 O O . LYS A 1 360 ? -11.636 -21.319 35.801 1.00 44.69 360 LYS A O 1
ATOM 2791 N N . PRO A 1 361 ? -13.342 -19.854 35.735 1.00 43.47 361 PRO A N 1
ATOM 2792 C CA . PRO A 1 361 ? -12.631 -18.845 36.505 1.00 43.47 361 PRO A CA 1
ATOM 2793 C C . PRO A 1 361 ? -12.138 -19.461 37.814 1.00 43.47 361 PRO A C 1
ATOM 2795 O O . PRO A 1 361 ? -12.944 -19.942 38.616 1.00 43.47 361 PRO A O 1
ATOM 2798 N N . VAL A 1 362 ? -10.818 -19.445 38.027 1.00 46.12 362 VAL A N 1
ATOM 2799 C CA . VAL A 1 362 ? -10.197 -19.864 39.286 1.00 46.12 362 VAL A CA 1
ATOM 2800 C C . VAL A 1 362 ? -10.861 -19.062 40.403 1.00 46.12 362 VAL A C 1
ATOM 2802 O O . VAL A 1 362 ? -10.708 -17.838 40.489 1.00 46.12 362 VAL A O 1
ATOM 2805 N N . LYS A 1 363 ? -11.663 -19.737 41.234 1.00 37.56 363 LYS A N 1
ATOM 2806 C CA . LYS A 1 363 ? -12.281 -19.124 42.411 1.00 37.56 363 LYS A CA 1
ATOM 2807 C C . LYS A 1 363 ? -11.148 -18.551 43.260 1.00 37.56 363 LYS A C 1
ATOM 2809 O O . LYS A 1 363 ? -10.249 -19.280 43.669 1.00 37.56 363 LYS A O 1
ATOM 2814 N N . LYS A 1 364 ? -11.178 -17.237 43.502 1.00 34.72 364 LYS A N 1
ATOM 2815 C CA . LYS A 1 364 ? -10.249 -16.578 44.426 1.00 34.72 364 LYS A CA 1
ATOM 2816 C C . LYS A 1 364 ? -10.286 -17.322 45.760 1.00 34.72 364 LYS A C 1
ATOM 2818 O O . LYS A 1 364 ? -11.334 -17.361 46.399 1.00 34.72 364 LYS A O 1
ATOM 2823 N N . ILE A 1 365 ? -9.148 -17.870 46.179 1.00 39.28 365 ILE A N 1
ATOM 2824 C CA . ILE A 1 365 ? -8.959 -18.384 47.535 1.00 39.28 365 ILE A CA 1
ATOM 2825 C C . ILE A 1 365 ? -9.074 -17.184 48.480 1.00 39.28 365 ILE A C 1
ATOM 2827 O O . ILE A 1 365 ? -8.169 -16.356 48.588 1.00 39.28 365 ILE A O 1
ATOM 2831 N N . THR A 1 366 ? -10.219 -17.051 49.139 1.00 32.31 366 THR A N 1
ATOM 2832 C CA . THR A 1 366 ? -10.392 -16.175 50.295 1.00 32.31 366 THR A CA 1
ATOM 2833 C C . THR A 1 366 ? -9.610 -16.770 51.461 1.00 32.31 366 THR A C 1
ATOM 2835 O O . THR A 1 366 ? -10.067 -17.722 52.084 1.00 32.31 366 THR A O 1
ATOM 2838 N N . LYS A 1 367 ? -8.427 -16.225 51.771 1.00 32.62 367 LYS A N 1
ATOM 2839 C CA . LYS A 1 367 ? -7.767 -16.479 53.059 1.00 32.62 367 LYS A CA 1
ATOM 2840 C C . LYS A 1 367 ? -8.469 -15.661 54.145 1.00 32.62 367 LYS A C 1
ATOM 2842 O O . LYS A 1 367 ? -8.290 -14.447 54.230 1.00 32.62 367 LYS A O 1
ATOM 2847 N N . THR A 1 368 ? -9.266 -16.325 54.972 1.00 30.31 368 THR A N 1
ATOM 2848 C CA . THR A 1 368 ? -9.722 -15.818 56.271 1.00 30.31 368 THR A CA 1
ATOM 2849 C C . THR A 1 368 ? -8.651 -16.048 57.342 1.00 30.31 368 THR A C 1
ATOM 2851 O O . THR A 1 368 ? -8.191 -17.165 57.528 1.00 30.31 368 THR A O 1
ATOM 2854 N N . LYS A 1 369 ? -8.277 -14.939 57.997 1.00 30.30 369 LYS A N 1
ATOM 2855 C CA . LYS A 1 369 ? -7.802 -14.723 59.383 1.00 30.30 369 LYS A CA 1
ATOM 2856 C C . LYS A 1 369 ? -6.973 -15.794 60.133 1.00 30.30 369 LYS A C 1
ATOM 2858 O O . LYS A 1 369 ? -7.467 -16.856 60.470 1.00 30.30 369 LYS A O 1
ATOM 2863 N N . LYS A 1 370 ? -5.777 -15.330 60.542 1.00 28.39 370 LYS A N 1
ATOM 2864 C CA . LYS A 1 370 ? -5.060 -15.498 61.830 1.00 28.39 370 LYS A CA 1
ATOM 2865 C C . LYS A 1 370 ? -5.656 -16.464 62.871 1.00 28.39 370 LYS A C 1
ATOM 2867 O O . LYS A 1 370 ? -6.697 -16.146 63.441 1.00 28.39 370 LYS A O 1
ATOM 2872 N N . THR A 1 371 ? -4.816 -17.398 63.311 1.00 26.88 371 THR A N 1
ATOM 2873 C CA . THR A 1 371 ? -4.498 -17.630 64.732 1.00 26.88 371 THR A CA 1
ATOM 2874 C C . THR A 1 371 ? -2.982 -17.789 64.879 1.00 26.88 371 THR A C 1
ATOM 2876 O O . THR A 1 371 ? -2.314 -18.323 63.997 1.00 26.88 371 THR A O 1
ATOM 2879 N N . VAL A 1 372 ? -2.462 -17.184 65.942 1.00 31.39 372 VAL A N 1
ATOM 2880 C CA . VAL A 1 372 ? -1.070 -17.181 66.411 1.00 31.39 372 VAL A CA 1
ATOM 2881 C C . VAL A 1 372 ? -0.941 -18.331 67.410 1.00 31.39 372 VAL A C 1
ATOM 2883 O O . VAL A 1 372 ? -1.927 -18.586 68.091 1.00 31.39 372 VAL A O 1
ATOM 2886 N N . ASP A 1 373 ? 0.202 -19.022 67.450 1.00 27.28 373 ASP A N 1
ATOM 2887 C CA . ASP A 1 373 ? 0.980 -19.267 68.679 1.00 27.28 373 ASP A CA 1
ATOM 2888 C C . ASP A 1 373 ? 2.330 -19.945 68.365 1.00 27.28 373 ASP A C 1
ATOM 2890 O O . ASP A 1 373 ? 2.450 -20.776 67.466 1.00 27.28 373 ASP A O 1
ATOM 2894 N N . ASN A 1 374 ? 3.349 -19.462 69.082 1.00 26.61 374 ASN A N 1
ATOM 2895 C CA . ASN A 1 374 ? 4.777 -19.801 69.061 1.00 26.61 374 ASN A CA 1
ATOM 2896 C C . ASN A 1 374 ? 5.073 -21.145 69.750 1.00 26.61 374 ASN A C 1
ATOM 2898 O O . ASN A 1 374 ? 4.401 -21.465 70.726 1.00 26.61 374 ASN A O 1
ATOM 2902 N N . ALA A 1 375 ? 6.167 -21.814 69.355 1.00 27.66 375 ALA A N 1
ATOM 2903 C CA . ALA A 1 375 ? 7.368 -22.016 70.194 1.00 27.66 375 ALA A CA 1
ATOM 2904 C C . ALA A 1 375 ? 8.379 -22.996 69.542 1.00 27.66 375 ALA A C 1
ATOM 2906 O O . ALA A 1 375 ? 8.055 -24.146 69.271 1.00 27.66 375 ALA A O 1
ATOM 2907 N N . ASP A 1 376 ? 9.593 -22.483 69.317 1.00 25.69 376 ASP A N 1
ATOM 2908 C CA . ASP A 1 376 ? 10.885 -23.011 69.789 1.00 25.69 376 ASP A CA 1
ATOM 2909 C C . ASP A 1 376 ? 11.433 -24.389 69.326 1.00 25.69 376 ASP A C 1
ATOM 2911 O O . ASP A 1 376 ? 11.106 -25.436 69.872 1.00 25.69 376 ASP A O 1
ATOM 2915 N N . ASN A 1 377 ? 12.454 -24.313 68.452 1.00 26.86 377 ASN A N 1
ATOM 2916 C CA . ASN A 1 377 ? 13.889 -24.555 68.752 1.00 26.86 377 ASN A CA 1
ATOM 2917 C C . ASN A 1 377 ? 14.654 -25.672 67.992 1.00 26.86 377 ASN A C 1
ATOM 2919 O O . ASN A 1 377 ? 14.190 -26.799 67.862 1.00 26.86 377 ASN A O 1
ATOM 2923 N N . ALA A 1 378 ? 15.906 -25.301 67.674 1.00 27.45 378 ALA A N 1
ATOM 2924 C CA . ALA A 1 378 ? 17.149 -26.079 67.544 1.00 27.45 378 ALA A CA 1
ATOM 2925 C C . ALA A 1 378 ? 17.486 -26.865 66.251 1.00 27.45 378 ALA A C 1
ATOM 2927 O O . ALA A 1 378 ? 17.012 -27.970 66.009 1.00 27.45 378 ALA A O 1
ATOM 2928 N N . ASP A 1 379 ? 18.391 -26.258 65.467 1.00 25.55 379 ASP A N 1
ATOM 2929 C CA . ASP A 1 379 ? 19.694 -26.756 64.970 1.00 25.55 379 ASP A CA 1
ATOM 2930 C C . ASP A 1 379 ? 19.999 -28.274 65.031 1.00 25.55 379 ASP A C 1
ATOM 2932 O O . ASP A 1 379 ? 19.999 -28.862 66.110 1.00 25.55 379 ASP A O 1
ATOM 2936 N N . ASN A 1 380 ? 20.460 -28.885 63.923 1.00 26.92 380 ASN A N 1
ATOM 2937 C CA . ASN A 1 380 ? 21.896 -29.012 63.575 1.00 26.92 380 ASN A CA 1
ATOM 2938 C C . ASN A 1 380 ? 22.186 -30.086 62.478 1.00 26.92 380 ASN A C 1
ATOM 2940 O O . ASN A 1 380 ? 21.587 -31.154 62.477 1.00 26.92 380 ASN A O 1
ATOM 2944 N N . ALA A 1 381 ? 23.183 -29.773 61.635 1.00 26.95 381 ALA A N 1
ATOM 2945 C CA . ALA A 1 381 ? 24.192 -30.615 60.951 1.00 26.95 381 ALA A CA 1
ATOM 2946 C C . ALA A 1 381 ? 23.865 -31.732 59.909 1.00 26.95 381 ALA A C 1
ATOM 2948 O O . ALA A 1 381 ? 23.336 -32.788 60.226 1.00 26.95 381 ALA A O 1
ATOM 2949 N N . GLU A 1 382 ? 24.359 -31.469 58.681 1.00 26.14 382 GLU A N 1
ATOM 2950 C CA . GLU A 1 382 ? 25.288 -32.251 57.813 1.00 26.14 382 GLU A CA 1
ATOM 2951 C C . GLU A 1 382 ? 25.081 -33.738 57.441 1.00 26.14 382 GLU A C 1
ATOM 2953 O O . GLU A 1 382 ? 25.040 -34.606 58.304 1.00 26.14 382 GLU A O 1
ATOM 2958 N N . THR A 1 383 ? 25.135 -34.015 56.119 1.00 27.23 383 THR A N 1
ATOM 2959 C CA . THR A 1 383 ? 25.960 -35.007 55.342 1.00 27.23 383 THR A CA 1
ATOM 2960 C C . THR A 1 383 ? 25.273 -35.242 53.972 1.00 27.23 383 THR A C 1
ATOM 2962 O O . THR A 1 383 ? 24.072 -35.478 53.940 1.00 27.23 383 THR A O 1
ATOM 2965 N N . VAL A 1 384 ? 25.808 -34.860 52.799 1.00 28.36 384 VAL A N 1
ATOM 2966 C CA . VAL A 1 384 ? 26.942 -35.350 51.968 1.00 28.36 384 VAL A CA 1
ATOM 2967 C C . VAL A 1 384 ? 26.690 -36.716 51.292 1.00 28.36 384 VAL A C 1
ATOM 2969 O O . VAL A 1 384 ? 26.614 -37.724 51.982 1.00 28.36 384 VAL A O 1
ATOM 2972 N N . GLU A 1 385 ? 26.667 -36.674 49.943 1.00 28.62 385 GLU A N 1
ATOM 2973 C CA . GLU A 1 385 ? 26.883 -37.747 48.931 1.00 28.62 385 GLU A CA 1
ATOM 2974 C C . GLU A 1 385 ? 25.811 -38.870 48.852 1.00 28.62 385 GLU A C 1
ATOM 2976 O O . GLU A 1 385 ? 25.200 -39.230 49.843 1.00 28.62 385 GLU A O 1
ATOM 2981 N N . ASN A 1 386 ? 25.448 -39.468 47.709 1.00 26.45 386 ASN A N 1
ATOM 2982 C CA . ASN A 1 386 ? 26.211 -39.755 46.500 1.00 26.45 386 ASN A CA 1
ATOM 2983 C C . ASN A 1 386 ? 25.286 -40.089 45.301 1.00 26.45 386 ASN A C 1
ATOM 2985 O O . ASN A 1 386 ? 24.100 -40.369 45.464 1.00 26.45 386 ASN A O 1
ATOM 2989 N N . GLU A 1 387 ? 25.881 -40.073 44.114 1.00 31.41 387 GLU A N 1
ATOM 2990 C CA . GLU A 1 387 ? 25.331 -40.372 42.786 1.00 31.41 387 GLU A CA 1
ATOM 2991 C C . GLU A 1 387 ? 24.885 -41.841 42.601 1.00 31.41 387 GLU A C 1
ATOM 2993 O O . GLU A 1 387 ? 25.421 -42.751 43.233 1.00 31.41 387 GLU A O 1
ATOM 2998 N N . SER A 1 388 ? 23.949 -42.096 41.677 1.00 28.78 388 SER A N 1
ATOM 2999 C CA . SER A 1 388 ? 24.031 -43.218 40.717 1.00 28.78 388 SER A CA 1
ATOM 3000 C C . SER A 1 388 ? 22.957 -43.112 39.629 1.00 28.78 388 SER A C 1
ATOM 3002 O O . SER A 1 388 ? 21.789 -42.832 39.889 1.00 28.78 388 SER A O 1
ATOM 3004 N N . GLU A 1 389 ? 23.436 -43.294 38.402 1.00 31.55 389 GLU A N 1
ATOM 3005 C CA . GLU A 1 389 ? 22.739 -43.394 37.120 1.00 31.55 389 GLU A CA 1
ATOM 3006 C C . GLU A 1 389 ? 22.041 -44.760 36.928 1.00 31.55 389 GLU A C 1
ATOM 3008 O O . GLU A 1 389 ? 22.104 -45.618 37.808 1.00 31.55 389 GLU A O 1
ATOM 3013 N N . SER A 1 390 ? 21.505 -44.956 35.711 1.00 28.66 390 SER A N 1
ATOM 3014 C CA . SER A 1 390 ? 20.934 -46.167 35.077 1.00 28.66 390 SER A CA 1
ATOM 3015 C C . SER A 1 390 ? 19.479 -46.487 35.441 1.00 28.66 390 SER A C 1
ATOM 3017 O O . SER A 1 390 ? 19.052 -46.258 36.565 1.00 28.66 390 SER A O 1
ATOM 3019 N N . GLU A 1 391 ? 18.614 -47.000 34.572 1.00 30.42 391 GLU A N 1
ATOM 3020 C CA . GLU A 1 391 ? 18.610 -47.363 33.145 1.00 30.42 391 GLU A CA 1
ATOM 3021 C C . GLU A 1 391 ? 17.106 -47.513 32.795 1.00 30.42 391 GLU A C 1
ATOM 3023 O O . GLU A 1 391 ? 16.287 -47.755 33.681 1.00 30.42 391 GLU A O 1
ATOM 3028 N N . ASP A 1 392 ? 16.700 -47.056 31.614 1.00 28.47 392 ASP A N 1
ATOM 3029 C CA . ASP A 1 392 ? 16.045 -47.849 30.558 1.00 28.47 392 ASP A CA 1
ATOM 3030 C C . ASP A 1 392 ? 14.630 -48.374 30.861 1.00 28.47 392 ASP A C 1
ATOM 3032 O O . ASP A 1 392 ? 14.413 -49.120 31.804 1.00 28.47 392 ASP A O 1
ATOM 3036 N N . GLU A 1 393 ? 13.675 -48.003 29.998 1.00 33.22 393 GLU A N 1
ATOM 3037 C CA . GLU A 1 393 ? 12.692 -48.924 29.397 1.00 33.22 393 GLU A CA 1
ATOM 3038 C C . GLU A 1 393 ? 11.805 -48.159 28.390 1.00 33.22 393 GLU A C 1
ATOM 3040 O O . GLU A 1 393 ? 10.836 -47.479 28.736 1.00 33.22 393 GLU A O 1
ATOM 3045 N N . GLU A 1 394 ? 12.158 -48.270 27.105 1.00 38.22 394 GLU A N 1
ATOM 3046 C CA . GLU A 1 394 ? 11.171 -48.308 26.019 1.00 38.22 394 GLU A CA 1
ATOM 3047 C C . GLU A 1 394 ? 10.511 -49.698 25.988 1.00 38.22 394 GLU A C 1
ATOM 3049 O O . GLU A 1 394 ? 11.147 -50.685 26.362 1.00 38.22 394 GLU A O 1
ATOM 3054 N N . PRO A 1 395 ? 9.299 -49.812 25.418 1.00 38.81 395 PRO A N 1
ATOM 3055 C CA . PRO A 1 395 ? 9.072 -50.954 24.538 1.00 38.81 395 PRO A CA 1
ATOM 3056 C C . PRO A 1 395 ? 8.502 -50.575 23.159 1.00 38.81 395 PRO A C 1
ATOM 3058 O O . PRO A 1 395 ? 7.439 -49.970 23.021 1.00 38.81 395 PRO A O 1
ATOM 3061 N N . VAL A 1 396 ? 9.298 -50.955 22.156 1.00 33.06 396 VAL A N 1
ATOM 3062 C CA . VAL A 1 396 ? 9.024 -51.688 20.899 1.00 33.06 396 VAL A CA 1
ATOM 3063 C C . VAL A 1 396 ? 7.555 -52.094 20.639 1.00 33.06 396 VAL A C 1
ATOM 3065 O O . VAL A 1 396 ? 6.939 -52.742 21.477 1.00 33.06 396 VAL A O 1
ATOM 3068 N N . VAL A 1 397 ? 6.930 -51.572 19.571 1.00 37.81 397 VAL A N 1
ATOM 3069 C CA . VAL A 1 397 ? 6.572 -52.199 18.260 1.00 37.81 397 VAL A CA 1
ATOM 3070 C C . VAL A 1 397 ? 5.763 -53.506 18.326 1.00 37.81 397 VAL A C 1
ATOM 3072 O O . VAL A 1 397 ? 6.301 -54.550 18.676 1.00 37.81 397 VAL A O 1
ATOM 3075 N N . GLU A 1 398 ? 4.526 -53.455 17.822 1.00 35.19 398 GLU A N 1
ATOM 3076 C CA . GLU A 1 398 ? 3.896 -54.558 17.084 1.00 35.19 398 GLU A CA 1
ATOM 3077 C C . GLU A 1 398 ? 3.373 -53.994 15.752 1.00 35.19 398 GLU A C 1
ATOM 3079 O O . GLU A 1 398 ? 2.452 -53.175 15.723 1.00 35.19 398 GLU A O 1
ATOM 3084 N N . ASP A 1 399 ? 4.039 -54.398 14.670 1.00 32.91 399 ASP A N 1
ATOM 3085 C CA . ASP A 1 399 ? 3.550 -54.355 13.296 1.00 32.91 399 ASP A CA 1
ATOM 3086 C C . ASP A 1 399 ? 2.740 -55.638 13.050 1.00 32.91 399 ASP A C 1
ATOM 3088 O O . ASP A 1 399 ? 3.219 -56.731 13.352 1.00 32.91 399 ASP A O 1
ATOM 3092 N N . GLU A 1 400 ? 1.562 -55.524 12.437 1.00 40.72 400 GLU A N 1
ATOM 3093 C CA . GLU A 1 400 ? 1.004 -56.596 11.608 1.00 40.72 400 GLU A CA 1
ATOM 3094 C C . GLU A 1 400 ? 0.654 -56.002 10.238 1.00 40.72 400 GLU A C 1
ATOM 3096 O O . GLU A 1 400 ? -0.183 -55.104 10.110 1.00 40.72 400 GLU A O 1
ATOM 3101 N N . GLU A 1 401 ? 1.376 -56.483 9.226 1.00 37.97 401 GLU A N 1
ATOM 3102 C CA . GLU A 1 401 ? 1.157 -56.245 7.804 1.00 37.97 401 GLU A CA 1
ATOM 3103 C C . GLU A 1 401 ? 0.192 -57.276 7.188 1.00 37.97 401 GLU A C 1
ATOM 3105 O O . GLU A 1 401 ? 0.107 -58.411 7.652 1.00 37.97 401 GLU A O 1
ATOM 3110 N N . GLU A 1 402 ? -0.389 -56.858 6.050 1.00 38.78 402 GLU A N 1
ATOM 3111 C CA . GLU A 1 402 ? -0.788 -57.673 4.883 1.00 38.78 402 GLU A CA 1
ATOM 3112 C C . GLU A 1 402 ? -2.023 -58.598 5.027 1.00 38.78 402 GLU A C 1
ATOM 3114 O O . GLU A 1 402 ? -2.252 -59.229 6.045 1.00 38.78 402 GLU A O 1
ATOM 3119 N N . SER A 1 403 ? -2.907 -58.787 4.038 1.00 35.31 403 SER A N 1
ATOM 3120 C CA . SER A 1 403 ? -2.845 -58.607 2.577 1.00 35.31 403 SER A CA 1
ATOM 3121 C C . SER A 1 403 ? -4.234 -58.846 1.937 1.00 35.31 403 SER A C 1
ATOM 3123 O O . SER A 1 403 ? -5.068 -59.535 2.523 1.00 35.31 403 SER A O 1
ATOM 3125 N N . SER A 1 404 ? -4.380 -58.373 0.684 1.00 34.38 404 SER A N 1
ATOM 3126 C CA . SER A 1 404 ? -5.131 -58.958 -0.462 1.00 34.38 404 SER A CA 1
ATOM 3127 C C . SER A 1 404 ? -6.664 -59.083 -0.421 1.00 34.38 404 SER A C 1
ATOM 3129 O O . SER A 1 404 ? -7.239 -59.326 0.631 1.00 34.38 404 SER A O 1
ATOM 3131 N N . ASP A 1 405 ? -7.426 -59.062 -1.518 1.00 37.62 405 ASP A N 1
ATOM 3132 C CA . ASP A 1 405 ? -7.331 -58.581 -2.913 1.00 37.62 405 ASP A CA 1
ATOM 3133 C C . ASP A 1 405 ? -8.755 -58.769 -3.530 1.00 37.62 405 ASP A C 1
ATOM 3135 O O . ASP A 1 405 ? -9.578 -59.478 -2.945 1.00 37.62 405 ASP A O 1
ATOM 3139 N N . GLU A 1 406 ? -8.986 -58.181 -4.718 1.00 40.28 406 GLU A N 1
ATOM 3140 C CA . GLU A 1 406 ? -9.983 -58.568 -5.759 1.00 40.28 406 GLU A CA 1
ATOM 3141 C C . GLU A 1 406 ? -11.469 -58.215 -5.465 1.00 40.28 406 GLU A C 1
ATOM 3143 O O . GLU A 1 406 ? -11.940 -58.299 -4.338 1.00 40.28 406 GLU A O 1
ATOM 3148 N N . ASP A 1 407 ? -12.340 -57.769 -6.376 1.00 36.09 407 ASP A N 1
ATOM 3149 C CA . ASP A 1 407 ? -12.368 -57.626 -7.836 1.00 36.09 407 ASP A CA 1
ATOM 3150 C C . ASP A 1 407 ? -13.582 -56.734 -8.188 1.00 36.09 407 ASP A C 1
ATOM 3152 O O . ASP A 1 407 ? -14.597 -56.808 -7.496 1.00 36.09 407 ASP A O 1
ATOM 3156 N N . GLU A 1 408 ? -13.536 -55.959 -9.279 1.00 45.75 408 GLU A N 1
ATOM 3157 C CA . GLU A 1 408 ? -14.672 -55.852 -10.220 1.00 45.75 408 GLU A CA 1
ATOM 3158 C C . GLU A 1 408 ? -14.257 -55.097 -11.507 1.00 45.75 408 GLU A C 1
ATOM 3160 O O . GLU A 1 408 ? -13.723 -53.985 -11.422 1.00 45.75 408 GLU A O 1
ATOM 3165 N N . PRO A 1 409 ? -14.493 -55.669 -12.705 1.00 51.19 409 PRO A N 1
ATOM 3166 C CA . PRO A 1 409 ? -14.195 -55.036 -13.984 1.00 51.19 409 PRO A CA 1
ATOM 3167 C C . PRO A 1 409 ? -15.428 -54.313 -14.550 1.00 51.19 409 PRO A C 1
ATOM 3169 O O . PRO A 1 409 ? -16.565 -54.747 -14.369 1.00 51.19 409 PRO A O 1
ATOM 3172 N N . SER A 1 410 ? -15.211 -53.252 -15.325 1.00 43.19 410 SER A N 1
ATOM 3173 C CA . SER A 1 410 ? -16.226 -52.741 -16.251 1.00 43.19 410 SER A CA 1
ATOM 3174 C C . SER A 1 410 ? -15.566 -52.394 -17.580 1.00 43.19 410 SER A C 1
ATOM 3176 O O . SER A 1 410 ? -15.001 -51.307 -17.735 1.00 43.19 410 SER A O 1
ATOM 3178 N N . ASP A 1 411 ? -15.629 -53.356 -18.497 1.00 44.44 411 ASP A N 1
ATOM 3179 C CA . ASP A 1 411 ? -15.325 -53.186 -19.910 1.00 44.44 411 ASP A CA 1
ATOM 3180 C C . ASP A 1 411 ? -16.398 -52.324 -20.598 1.00 44.44 411 ASP A C 1
ATOM 3182 O O . ASP A 1 411 ? -17.595 -52.433 -20.332 1.00 44.44 411 ASP A O 1
ATOM 3186 N N . GLU A 1 412 ? -15.887 -51.409 -21.418 1.00 45.78 412 GLU A N 1
ATOM 3187 C CA . GLU A 1 412 ? -16.277 -51.064 -22.789 1.00 45.78 412 GLU A CA 1
ATOM 3188 C C . GLU A 1 412 ? -17.707 -51.380 -23.270 1.00 45.78 412 GLU A C 1
ATOM 3190 O O . GLU A 1 412 ? -18.120 -52.529 -23.346 1.00 45.78 412 GLU A O 1
ATOM 3195 N N . ASP A 1 413 ? -18.392 -50.340 -23.760 1.00 47.25 413 ASP A N 1
ATOM 3196 C CA . ASP A 1 413 ? -19.095 -50.421 -25.045 1.00 47.25 413 ASP A CA 1
ATOM 3197 C C . ASP A 1 413 ? -19.102 -49.035 -25.719 1.00 47.25 413 ASP A C 1
ATOM 3199 O O . ASP A 1 413 ? -19.843 -48.111 -25.366 1.00 47.25 413 ASP A O 1
ATOM 3203 N N . GLU A 1 414 ? -18.201 -48.905 -26.693 1.00 49.53 414 GLU A N 1
ATOM 3204 C CA . GLU A 1 414 ? -18.256 -47.966 -27.810 1.00 49.53 414 GLU A CA 1
ATOM 3205 C C . GLU A 1 414 ? -19.459 -48.313 -28.701 1.00 49.53 414 GLU A C 1
ATOM 3207 O O . GLU A 1 414 ? -19.542 -49.423 -29.221 1.00 49.53 414 GLU A O 1
ATOM 3212 N N . LEU A 1 415 ? -20.339 -47.348 -28.979 1.00 52.50 415 LEU A N 1
ATOM 3213 C CA . LEU A 1 415 ? -21.166 -47.379 -30.187 1.00 52.50 415 LEU A CA 1
ATOM 3214 C C . LEU A 1 415 ? -21.163 -46.007 -30.864 1.00 52.50 415 LEU A C 1
ATOM 3216 O O . LEU A 1 415 ? -21.612 -44.997 -30.318 1.00 52.50 415 LEU A O 1
ATOM 3220 N N . VAL A 1 416 ? -20.610 -46.031 -32.072 1.00 54.97 416 VAL A N 1
ATOM 3221 C CA . VAL A 1 416 ? -20.612 -45.008 -33.115 1.00 54.97 416 VAL A CA 1
ATOM 3222 C C . VAL A 1 416 ? -21.704 -45.388 -34.137 1.00 54.97 416 VAL A C 1
ATOM 3224 O O . VAL A 1 416 ? -22.029 -46.566 -34.261 1.00 54.97 416 VAL A O 1
ATOM 3227 N N . ASP A 1 417 ? -22.202 -44.381 -34.866 1.00 51.78 417 ASP A N 1
ATOM 3228 C CA . ASP A 1 417 ? -23.087 -44.404 -36.054 1.00 51.78 417 ASP A CA 1
ATOM 3229 C C . ASP A 1 417 ? -24.619 -44.476 -35.834 1.00 51.78 417 ASP A C 1
ATOM 3231 O O . ASP A 1 417 ? -25.197 -45.543 -35.650 1.00 51.78 417 ASP A O 1
ATOM 3235 N N . GLU A 1 418 ? -25.302 -43.319 -35.881 1.00 48.47 418 GLU A N 1
ATOM 3236 C CA . GLU A 1 418 ? -25.967 -42.740 -37.082 1.00 48.47 418 GLU A CA 1
ATOM 3237 C C . GLU A 1 418 ? -26.420 -41.285 -36.842 1.00 48.47 418 GLU A C 1
ATOM 3239 O O . GLU A 1 418 ? -26.922 -40.974 -35.734 1.00 48.47 418 GLU A O 1
#

Radius of gyration: 37.23 Å; Cα contacts (8 Å, |Δi|>4): 347; chains: 1; bounding box: 116×124×107 Å

Secondary structure (DSSP, 8-state):
-----------PPPP--PPPP-----------------SSHHHHHHHHHHH-TT-EE-HHHHHHHHHHHHHHHHHHHHHHHHHHHHTT-SEE-HHHHHHHHHHHS-HHHHHHHHHHHHHHHHHHHH---TT--HHHHHT-SS-HHHHHHHHTGGGT--SEE-SSHHHHHHHHHHHHHHHHHHHHHHHHHHTT-SEE-HHHHHHHHHH-HHHHHHHHHTT---TT--------HHHH--PPP---------SS-----PPPTTHHHHHHHHHHHH-TT--SS-HHHHHHHHHHHHHHHSTT----HHHHHHHHHHHHHHHHHHHHHHHHHHHHTT-SS--HHHHHHHHHHTT---TTTT------------------------------------------------------------

InterPro domains:
  IPR000164 Histone H3/CENP-A [PTHR11426] (237-351)
  IPR000164 Histone H3/CENP-A [SM00428] (251-354)
  IPR000558 Histone H2B [SM00427] (30-126)
  IPR002119 Histone H2A [PR00620] (130-152)
  IPR002119 Histone H2A [PR00620] (160-175)
  IPR002119 Histone H2A [PR00620] (175-188)
  IPR002119 Histone H2A [PR00620] (219-237)
  IPR002119 Histone H2A [SM00414] (119-242)
  IPR007125 Core His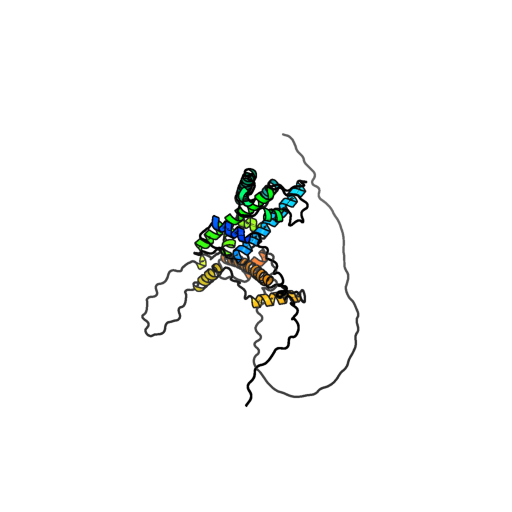tone H2A/H2B/H3 domain [PF00125] (157-204)
  IPR007125 Core Histone H2A/H2B/H3 domain [PF00125] (261-345)
  IPR009072 Histone-fold [G3DSA:1.10.20.10] (2-124)
  IPR009072 Histone-fold [G3DSA:1.10.20.10] (125-237)
  IPR009072 Histone-fold [G3DSA:1.10.20.10] (238-352)
  IPR009072 Histone-fold [SSF47113] (38-216)
  IPR009072 Histone-fold [SSF47113] (241-350)
  IPR032454 Histone H2A, C-terminal domain [PF16211] (210-244)
  IPR061508 Histone H2A, histone fold [cd00074] (132-217)

Solvent-accessible surface area (backbone atoms only — not comparable to full-atom values): 26247 Å² total; per-residue (Å²): 139,91,84,84,88,84,86,89,85,88,80,84,85,82,80,86,77,80,81,77,75,86,82,72,92,75,82,82,84,70,76,73,72,77,75,72,89,65,84,42,47,71,41,55,57,50,50,40,56,75,77,39,72,84,50,47,71,37,71,68,32,42,53,52,51,35,50,50,48,53,49,53,46,42,53,50,24,52,48,28,51,52,52,28,58,75,68,73,46,66,59,43,43,41,66,48,48,47,52,39,42,60,71,64,36,47,73,67,64,24,55,53,32,45,51,49,12,51,55,28,37,51,38,37,68,70,48,78,66,89,88,64,50,76,30,65,35,27,73,43,82,41,54,30,75,58,36,39,36,39,58,26,51,77,70,75,47,90,56,41,72,45,87,50,25,19,43,23,52,16,36,32,54,43,48,56,51,48,54,50,48,54,44,11,49,51,49,17,51,76,70,75,36,58,54,32,43,38,23,24,45,44,47,33,35,66,73,34,68,54,52,33,53,38,30,61,77,66,73,57,78,74,80,43,23,62,65,79,88,77,76,62,65,84,80,66,63,74,77,78,79,80,81,75,78,84,76,88,80,81,77,96,70,83,73,82,86,77,73,60,90,62,52,63,57,54,52,50,51,52,48,56,62,67,37,36,83,70,67,92,64,62,66,67,66,52,49,52,49,54,50,52,56,45,46,74,79,44,80,82,74,86,78,60,75,65,54,54,54,53,52,49,47,51,52,50,52,50,52,50,50,51,51,51,51,14,47,50,50,22,46,73,71,74,38,92,66,78,50,70,68,32,47,51,50,48,32,52,77,70,72,44,85,65,88,73,79,76,66,70,79,78,76,79,83,80,83,79,78,90,84,87,87,88,84,87,88,82,90,84,84,91,84,85,87,82,89,84,83,89,78,92,82,84,80,84,88,86,86,86,80,90,80,90,77,90,86,88,88,83,83,85,84,89,82,84,90,136

Foldseek 3Di:
DDDDDDDDDDDDDDDDDDDDDDDDDDDDPPPPPPPPPLQCLVLLQVLLCVQPVQAAEDPLLSVLLSVVLLLVLLVLLVQLLVVCVVVVHQERDLVSSLVSLVVLFDDPLSVVLQVQLVQLLVQLVPPPDPPDASCVSSVHSFHLVSSVCSNCVVVPDSRHYDPSNSSSSRRSSSSVSSQLSNQLCVVCVVVVHRYRDLLSSQLSLVVDPRSVSSCVSSVRDGFQSADNQDDDVVLVDDDDDPDDDDDDDDDDDDDPDDDDPSPVVVVVSVVRNVGRQDQVDDLPVQVVVVVVVCCVVDNPDDDDPVVSSVVSRVVSVVVVVLVVQLCVVCVVVVHPDRDVVSSVVSCVVVVHDPVPVPPDPDPPPPDDDDDDDDDDDDDDDDDDDDDDDDDDDDDDDDDDDDDDDDDDDDDDDDDDDD

pLDDT: mean 73.51, std 23.71, range [25.55, 96.94]

Organism: NCBI:txid1070528

Sequence (418 aa):
MSSKAGIKTKTAPRVKETTPDKATASDKGAAAKRKKSRFFETYISKVLKQVADKNGITSNSKQQLNSALCIVARTISLVVTRLTEIAKKKTMSDKEVANTVRVLFSGDLAENSIREGVKSVEKFSAEASKGSSRQGKAGIIFPPSIAEKFLRNFGYSKVMVTSTAPVFLAAVLEYLVAEILILASKSATNNKRMRITIRDLQLSVGEDQELSTLFDKLNVSFLGGGVVPYIHSCLITKKPRKKKTKTVDAAGVKKPHRFRPGTVALREIKKFQKMSNCLTFAKFPFERFVRQVVNKNNTGMKISKDVFIILQYFIEQYVVGILKDANAAAIHAGRVKLMLTDIEFISSIRGLSTNGFSDKPVKKITKTKKTVDNADNADNAETVENESESEDEEPVVEDEEESSDEDEPSDEDELVDE